Protein AF-A0A965I2I6-F1 (afdb_monomer)

Foldseek 3Di:
DDFLVNLVVCVVVLQAQKEWEWAQEPLQATDGDIDGSVCCNVPCQPPNDKDWQQSNQADPVRDGDPDDPSADVVVPGDIWGWHFDRVLWWAQLLDGNYIYTYTFTHHPVRHGDCSGLLNLLVVLQVLCVVVQKFKKKAWKWKKFKFLAAPVRCVVVVNPPTHTQFPFFWFQNDVSCVVVCQLQVCLQPRLVNRVFHWDDKGTHGFRRMIITTTDIDGLSNNLSSLNVSVVSSQSSSNVVNIGMDLQQDSDLPGAGIWTWMKIFMDHPRFTQQADPVVQDGHPVVVQLLVVCLVCVVVLLCQQQVDPRLVSNQDPPRLQAVESDEDDPDSNHQWYWDDTTRRTTIIGGSHGSSGNSSSSSSVSSVSVSPPDPPQPPPPQEEEEALEDAEAQEHAEHCEYAYYNEYHEYNEYHEYNEYHEYCEYAEANEYHYHQEYHYPPEYAYEQEYEYHQEYAAAAFDAWDQDPVRDTDGQAQPAHEYHYYLEYHEHNEYAHAASPYGAYHYELEYEYYQEYHEHLEAAEYNEYAYELEYAYAQEYEYYCEYHAYNEYEDHPEYEYELEYEHHVHYDDHHHPDHNDYDYDDDDPPDDPVVVVVVVVVVVVVVVPPD

Structure (mmCIF, N/CA/C/O backbone):
data_AF-A0A965I2I6-F1
#
_entry.id   AF-A0A965I2I6-F1
#
loop_
_atom_site.group_PDB
_atom_site.id
_atom_site.type_symbol
_atom_site.label_atom_id
_atom_site.label_alt_id
_atom_site.label_comp_id
_atom_site.label_asym_id
_atom_site.label_entity_id
_atom_site.label_seq_id
_atom_site.pdbx_PDB_ins_code
_atom_site.Cartn_x
_atom_site.Cartn_y
_atom_site.Cartn_z
_atom_site.occupancy
_atom_site.B_iso_or_equiv
_atom_site.auth_seq_id
_atom_site.auth_comp_id
_atom_site.auth_asym_id
_atom_site.auth_atom_id
_atom_site.pdbx_PDB_model_num
ATOM 1 N N . SER A 1 1 ? -5.003 7.651 -27.922 1.00 59.59 1 SER A N 1
ATOM 2 C CA . SER A 1 1 ? -4.547 6.385 -27.316 1.00 59.59 1 SER A CA 1
ATOM 3 C C . SER A 1 1 ? -4.776 5.261 -28.308 1.00 59.59 1 SER A C 1
ATOM 5 O O . SER A 1 1 ? -5.746 5.308 -29.058 1.00 59.59 1 SER A O 1
ATOM 7 N N . MET A 1 2 ? -3.865 4.292 -28.350 1.00 82.38 2 MET A N 1
ATOM 8 C CA . MET A 1 2 ? -4.031 3.070 -29.137 1.00 82.38 2 MET A CA 1
ATOM 9 C C . MET A 1 2 ? -5.244 2.286 -28.609 1.00 82.38 2 MET A C 1
ATOM 11 O O . MET A 1 2 ? -5.477 2.248 -27.404 1.00 82.38 2 MET A O 1
ATOM 15 N N . ASN A 1 3 ? -6.033 1.689 -29.498 1.00 88.06 3 ASN A N 1
ATOM 16 C CA . ASN A 1 3 ? -7.124 0.777 -29.148 1.00 88.06 3 ASN A CA 1
ATOM 17 C C . ASN A 1 3 ? -7.166 -0.379 -30.160 1.00 88.06 3 ASN A C 1
ATOM 19 O O . ASN A 1 3 ? -6.470 -0.332 -31.176 1.00 88.06 3 ASN A O 1
ATOM 23 N N . GLN A 1 4 ? -7.985 -1.406 -29.912 1.00 88.56 4 GLN A N 1
ATOM 24 C CA . GLN A 1 4 ? -8.046 -2.589 -30.784 1.00 88.56 4 GLN A CA 1
ATOM 25 C C . GLN A 1 4 ? -8.378 -2.259 -32.247 1.00 88.56 4 GLN A C 1
ATOM 27 O O . GLN A 1 4 ? -7.832 -2.881 -33.154 1.00 88.56 4 GLN A O 1
ATOM 32 N N . LYS A 1 5 ? -9.234 -1.259 -32.496 1.00 92.12 5 LYS A N 1
ATOM 33 C CA . LYS A 1 5 ? -9.588 -0.841 -33.858 1.00 92.12 5 LYS A CA 1
ATOM 34 C C . LYS A 1 5 ? -8.388 -0.219 -34.571 1.00 92.12 5 LYS A C 1
ATOM 36 O O . LYS A 1 5 ? -8.118 -0.572 -35.714 1.00 92.12 5 LYS A O 1
ATOM 41 N N . THR A 1 6 ? -7.666 0.677 -33.900 1.00 92.75 6 THR A N 1
ATOM 42 C CA . THR A 1 6 ? -6.443 1.283 -34.445 1.00 92.75 6 THR A CA 1
ATOM 43 C C . THR A 1 6 ? -5.364 0.230 -34.675 1.00 92.75 6 THR A C 1
ATOM 45 O O . THR A 1 6 ? -4.757 0.219 -35.738 1.00 92.75 6 THR A O 1
ATOM 48 N N . LEU A 1 7 ? -5.171 -0.700 -33.735 1.00 94.44 7 LEU A N 1
ATOM 49 C CA . LEU A 1 7 ? -4.225 -1.804 -33.900 1.00 94.44 7 LEU A CA 1
ATOM 50 C C . LEU A 1 7 ? -4.559 -2.646 -35.131 1.00 94.44 7 LEU A C 1
ATOM 52 O O . LEU A 1 7 ? -3.678 -2.885 -35.947 1.00 94.44 7 LEU A O 1
ATOM 56 N N . LYS A 1 8 ? -5.828 -3.030 -35.305 1.00 95.88 8 LYS A N 1
ATOM 57 C CA . LYS A 1 8 ? -6.272 -3.781 -36.484 1.00 95.88 8 LYS A CA 1
ATOM 58 C C . LYS A 1 8 ? -5.910 -3.063 -37.788 1.00 95.88 8 LYS A C 1
ATOM 60 O O . LYS A 1 8 ? -5.340 -3.684 -38.673 1.00 95.88 8 LYS A O 1
ATOM 65 N N . GLN A 1 9 ? -6.169 -1.758 -37.874 1.00 96.50 9 GLN A N 1
ATOM 66 C CA . GLN A 1 9 ? -5.839 -0.962 -39.062 1.00 96.50 9 GLN A CA 1
ATOM 67 C C . GLN A 1 9 ? -4.333 -0.915 -39.347 1.00 96.50 9 GLN A C 1
ATOM 69 O O . GLN A 1 9 ? -3.931 -0.953 -40.504 1.00 96.50 9 GLN A O 1
ATOM 74 N N . LEU A 1 10 ? -3.500 -0.820 -38.310 1.00 96.19 10 LEU A N 1
ATOM 75 C CA . LEU A 1 10 ? -2.043 -0.802 -38.464 1.00 96.19 10 LEU A CA 1
ATOM 76 C C . LEU A 1 10 ? -1.499 -2.166 -38.901 1.00 96.19 10 LEU A C 1
ATOM 78 O O . LEU A 1 10 ? -0.572 -2.227 -39.703 1.00 96.19 10 LEU A O 1
ATOM 82 N N . ILE A 1 11 ? -2.105 -3.252 -38.421 1.00 96.56 11 ILE A N 1
ATOM 83 C CA . ILE A 1 11 ? -1.762 -4.615 -38.839 1.00 96.56 11 ILE A CA 1
ATOM 84 C C . ILE A 1 11 ? -2.160 -4.841 -40.302 1.00 96.56 11 ILE A C 1
ATOM 86 O O . ILE A 1 11 ? -1.337 -5.288 -41.092 1.00 96.56 11 ILE A O 1
ATOM 90 N N . GLU A 1 12 ? -3.369 -4.432 -40.703 1.00 95.94 12 GLU A N 1
ATOM 91 C CA . GLU A 1 12 ? -3.837 -4.509 -42.099 1.00 95.94 12 GLU A CA 1
ATOM 92 C C . GLU A 1 12 ? -2.947 -3.719 -43.074 1.00 95.94 12 GLU A C 1
ATOM 94 O O . GLU A 1 12 ? -2.843 -4.073 -44.247 1.00 95.94 12 GLU A O 1
ATOM 99 N N . ARG A 1 13 ? -2.287 -2.656 -42.598 1.00 96.62 13 ARG A N 1
ATOM 100 C CA . ARG A 1 13 ? -1.326 -1.858 -43.377 1.00 96.62 13 ARG A CA 1
ATOM 101 C C . ARG A 1 13 ? 0.103 -2.407 -43.355 1.00 96.62 13 ARG A C 1
ATOM 103 O O . ARG A 1 13 ? 0.966 -1.841 -44.018 1.00 96.62 13 ARG A O 1
ATOM 110 N N . GLY A 1 14 ? 0.373 -3.467 -42.593 1.00 95.44 14 GLY A N 1
ATOM 111 C CA . GLY A 1 14 ? 1.720 -4.011 -42.395 1.00 95.44 14 GLY A CA 1
ATOM 112 C C . GLY A 1 14 ? 2.627 -3.145 -41.512 1.00 95.44 14 GLY A C 1
ATOM 113 O O . GLY A 1 14 ? 3.820 -3.414 -41.416 1.00 95.44 14 GLY A O 1
ATOM 114 N N . GLU A 1 15 ? 2.082 -2.119 -40.852 1.00 97.19 15 GLU A N 1
ATOM 115 C CA . GLU A 1 15 ? 2.828 -1.231 -39.951 1.00 97.19 15 GLU A CA 1
ATOM 116 C C . GLU A 1 15 ? 3.113 -1.893 -38.594 1.00 97.19 15 GLU A C 1
ATOM 118 O O . GLU A 1 15 ? 4.050 -1.500 -37.903 1.00 97.19 15 GLU A O 1
ATOM 123 N N . ILE A 1 16 ? 2.319 -2.899 -38.204 1.00 98.06 16 ILE A N 1
ATOM 124 C CA . ILE A 1 16 ? 2.543 -3.738 -37.021 1.00 98.06 16 ILE A CA 1
ATOM 125 C C . ILE A 1 16 ? 2.513 -5.204 -37.447 1.00 98.06 16 ILE A C 1
ATOM 127 O O . ILE A 1 16 ? 1.492 -5.698 -37.916 1.00 98.06 16 ILE A O 1
ATOM 131 N N . HIS A 1 17 ? 3.617 -5.910 -37.227 1.00 98.12 17 HIS A N 1
ATOM 132 C CA . HIS A 1 17 ? 3.751 -7.338 -37.529 1.00 98.12 17 HIS A CA 1
ATOM 133 C C . HIS A 1 17 ? 3.928 -8.200 -36.271 1.00 98.12 17 HIS A C 1
ATOM 135 O O . HIS A 1 17 ? 3.725 -9.415 -36.323 1.00 98.12 17 HIS A O 1
ATOM 141 N N . THR A 1 18 ? 4.236 -7.582 -35.124 1.00 98.62 18 THR A N 1
ATOM 142 C CA . THR A 1 18 ? 4.441 -8.275 -33.846 1.00 98.62 18 THR A CA 1
ATOM 143 C C . THR A 1 18 ? 3.585 -7.663 -32.741 1.00 98.62 18 THR A C 1
ATOM 145 O O . THR A 1 18 ? 3.562 -6.446 -32.559 1.00 98.62 18 THR A O 1
ATOM 148 N N . VAL A 1 19 ? 2.932 -8.512 -31.946 1.00 98.44 19 VAL A N 1
ATOM 149 C CA . VAL A 1 19 ? 2.268 -8.109 -30.700 1.00 98.44 19 VAL A CA 1
ATOM 150 C C . VAL A 1 19 ? 2.886 -8.862 -29.526 1.00 98.44 19 VAL A C 1
ATOM 152 O O . VAL A 1 19 ? 2.834 -10.091 -29.455 1.00 98.44 19 VAL A O 1
ATOM 155 N N . VAL A 1 20 ? 3.490 -8.119 -28.603 1.00 98.50 20 VAL A N 1
ATOM 156 C CA . VAL A 1 20 ? 3.994 -8.623 -27.325 1.00 98.50 20 VAL A CA 1
ATOM 157 C C . VAL A 1 20 ? 2.838 -8.678 -26.337 1.00 98.50 20 VAL A C 1
ATOM 159 O O . VAL A 1 20 ? 2.134 -7.693 -26.124 1.00 98.50 20 VAL A O 1
ATOM 162 N N . VAL A 1 21 ? 2.645 -9.833 -25.721 1.00 98.38 21 VAL A N 1
ATOM 163 C CA . VAL A 1 21 ? 1.592 -10.072 -24.737 1.00 98.38 21 VAL A CA 1
ATOM 164 C C . VAL A 1 21 ? 2.296 -10.460 -23.447 1.00 98.38 21 VAL A C 1
ATOM 166 O O . VAL A 1 21 ? 2.929 -11.515 -23.381 1.00 98.38 21 VAL A O 1
ATOM 169 N N . ALA A 1 22 ? 2.255 -9.573 -22.455 1.00 98.12 22 ALA A N 1
ATOM 170 C CA . ALA A 1 22 ? 3.079 -9.676 -21.253 1.00 98.12 22 ALA A CA 1
ATOM 171 C C . ALA A 1 22 ? 2.281 -9.416 -19.974 1.00 98.12 22 ALA A C 1
ATOM 173 O O . ALA A 1 22 ? 1.208 -8.825 -20.009 1.00 98.12 22 ALA A O 1
ATOM 174 N N . PHE A 1 23 ? 2.815 -9.830 -18.833 1.00 97.62 23 PHE A N 1
ATOM 175 C CA . PHE A 1 23 ? 2.322 -9.468 -17.507 1.00 97.62 23 PHE A CA 1
ATOM 176 C C . PHE A 1 23 ? 3.511 -9.194 -16.572 1.00 97.62 23 PHE A C 1
ATOM 178 O O . PHE A 1 23 ? 4.624 -9.647 -16.857 1.00 97.62 23 PHE A O 1
ATOM 185 N N . PRO A 1 24 ? 3.321 -8.418 -15.491 1.00 97.25 24 PRO A N 1
ATOM 186 C CA . PRO A 1 24 ? 4.370 -8.186 -14.509 1.00 97.25 24 PRO A CA 1
ATOM 187 C C . PRO A 1 24 ? 4.534 -9.398 -13.583 1.00 97.25 24 PRO A C 1
ATOM 189 O O . PRO A 1 24 ? 3.569 -9.832 -12.949 1.00 97.25 24 PRO A O 1
ATOM 192 N N . ASP A 1 25 ? 5.757 -9.903 -13.456 1.00 95.31 25 ASP A N 1
ATOM 193 C CA . ASP A 1 25 ? 6.108 -10.873 -12.418 1.00 95.31 25 ASP A CA 1
ATOM 194 C C . ASP A 1 25 ? 6.196 -10.213 -11.028 1.00 95.31 25 ASP A C 1
ATOM 196 O O . ASP A 1 25 ? 6.075 -8.989 -10.875 1.00 95.31 25 ASP A O 1
ATOM 200 N N . VAL A 1 26 ? 6.435 -11.021 -9.991 1.00 92.75 26 VAL A N 1
ATOM 201 C CA . VAL A 1 26 ? 6.520 -10.558 -8.593 1.00 92.75 26 VAL A CA 1
ATOM 202 C C . VAL A 1 26 ? 7.639 -9.539 -8.342 1.00 92.75 26 VAL A C 1
ATOM 204 O O . VAL A 1 26 ? 7.523 -8.724 -7.426 1.00 92.75 26 VAL A O 1
ATOM 207 N N . LEU A 1 27 ? 8.659 -9.487 -9.204 1.00 93.19 27 LEU A N 1
ATOM 208 C CA . LEU A 1 27 ? 9.777 -8.537 -9.148 1.00 93.19 27 LEU A CA 1
ATOM 209 C C . LEU A 1 27 ? 9.529 -7.282 -10.011 1.00 93.19 27 LEU A C 1
ATOM 211 O O . LEU A 1 27 ? 10.369 -6.386 -10.071 1.00 93.19 27 LEU A O 1
ATOM 215 N N . GLY A 1 28 ? 8.368 -7.187 -10.667 1.00 94.38 28 GLY A N 1
ATOM 216 C CA . GLY A 1 28 ? 7.977 -6.052 -11.503 1.00 94.38 28 GLY A CA 1
ATOM 217 C C . GLY A 1 28 ? 8.603 -6.070 -12.900 1.00 94.38 28 GLY A C 1
ATOM 218 O O . GLY A 1 28 ? 8.686 -5.021 -13.542 1.00 94.38 28 GLY A O 1
ATOM 219 N N . ARG A 1 29 ? 9.065 -7.231 -13.377 1.00 95.19 29 ARG A N 1
ATOM 220 C CA . ARG A 1 29 ? 9.576 -7.435 -14.740 1.00 95.19 29 ARG A CA 1
ATOM 221 C C . ARG A 1 29 ? 8.442 -7.868 -15.658 1.00 95.19 29 ARG A C 1
ATOM 223 O O . ARG A 1 29 ? 7.578 -8.639 -15.254 1.00 95.19 29 ARG A O 1
ATOM 230 N N . LEU A 1 30 ? 8.459 -7.410 -16.906 1.00 97.12 30 LEU A N 1
ATOM 231 C CA . LEU A 1 30 ? 7.525 -7.906 -17.912 1.00 97.12 30 LEU A CA 1
ATOM 232 C C . LEU A 1 30 ? 7.996 -9.269 -18.429 1.00 97.12 30 LEU A C 1
ATOM 234 O O . LEU A 1 30 ? 9.089 -9.381 -18.982 1.00 97.12 30 LEU A O 1
ATOM 238 N N . VAL A 1 31 ? 7.148 -10.283 -18.276 1.00 96.56 31 VAL A N 1
ATOM 239 C CA . VAL A 1 31 ? 7.336 -11.641 -18.806 1.00 96.56 31 VAL A CA 1
ATOM 240 C C . VAL A 1 31 ? 6.150 -12.007 -19.698 1.00 96.56 31 VAL A C 1
ATOM 242 O O . VAL A 1 31 ? 5.034 -11.531 -19.485 1.00 96.56 31 VAL A O 1
ATOM 245 N N . GLY A 1 32 ? 6.370 -12.809 -20.739 1.00 96.12 32 GLY A N 1
ATOM 246 C CA . GLY A 1 32 ? 5.302 -13.138 -21.680 1.00 96.12 32 GLY A CA 1
ATOM 247 C C . GLY A 1 32 ? 5.780 -13.716 -23.004 1.00 96.12 32 GLY A C 1
ATOM 248 O O . GLY A 1 32 ? 6.849 -14.318 -23.091 1.00 96.12 32 GLY A O 1
ATOM 249 N N . LYS A 1 33 ? 4.961 -13.538 -24.043 1.00 97.50 33 LYS A N 1
ATOM 250 C CA . LYS A 1 33 ? 5.150 -14.130 -25.374 1.00 97.50 33 LYS A CA 1
ATOM 251 C C . LYS A 1 33 ? 5.053 -13.060 -26.464 1.00 97.50 33 LYS A C 1
ATOM 253 O O . LYS A 1 33 ? 4.343 -12.064 -26.323 1.00 97.50 33 LYS A O 1
ATOM 258 N N . ARG A 1 34 ? 5.757 -13.280 -27.577 1.00 98.25 34 ARG A N 1
ATOM 259 C CA . ARG A 1 34 ? 5.626 -12.487 -28.807 1.00 98.25 34 ARG A CA 1
ATOM 260 C C . ARG A 1 34 ? 4.790 -13.268 -29.814 1.00 98.25 34 ARG A C 1
ATOM 262 O O . ARG A 1 34 ? 5.078 -14.434 -30.066 1.00 98.25 34 ARG A O 1
ATOM 269 N N . PHE A 1 35 ? 3.786 -12.624 -30.394 1.00 98.56 35 PHE A N 1
ATOM 270 C CA . PHE A 1 35 ? 2.901 -13.213 -31.395 1.00 98.56 35 PHE A CA 1
ATOM 271 C C . PHE A 1 35 ? 3.035 -12.482 -32.725 1.00 98.56 35 PHE A C 1
ATOM 273 O O . PHE A 1 35 ? 3.190 -11.259 -32.753 1.00 98.56 35 PHE A O 1
ATOM 280 N N . THR A 1 36 ? 2.902 -13.218 -33.828 1.00 98.50 36 THR A N 1
ATOM 281 C CA . THR A 1 36 ? 2.598 -12.610 -35.128 1.00 98.50 36 THR A CA 1
ATOM 282 C C . THR A 1 36 ? 1.276 -11.854 -35.024 1.00 98.50 36 THR A C 1
ATOM 284 O O . THR A 1 36 ? 0.318 -12.366 -34.433 1.00 98.50 36 THR A O 1
ATOM 287 N N . ALA A 1 37 ? 1.208 -10.664 -35.608 1.00 97.31 37 ALA A N 1
ATOM 288 C CA . ALA A 1 37 ? 0.072 -9.768 -35.439 1.00 97.31 37 ALA A CA 1
ATOM 289 C C . ALA A 1 37 ? -1.275 -10.366 -35.899 1.00 97.31 37 ALA A C 1
ATOM 291 O O . ALA A 1 37 ? -2.275 -10.220 -35.194 1.00 97.31 37 ALA A O 1
ATOM 292 N N . ASP A 1 38 ? -1.288 -11.128 -36.997 1.00 96.62 38 ASP A N 1
ATOM 293 C CA . ASP A 1 38 ? -2.497 -11.798 -37.503 1.00 96.62 38 ASP A CA 1
ATOM 294 C C . ASP A 1 38 ? -3.039 -12.854 -36.531 1.00 96.62 38 ASP A C 1
ATOM 296 O O . ASP A 1 38 ? -4.244 -12.940 -36.276 1.00 96.62 38 ASP A O 1
ATOM 300 N N . PHE A 1 39 ? -2.144 -13.645 -35.932 1.00 98.06 39 PHE A N 1
ATOM 301 C CA . PHE A 1 39 ? -2.521 -14.635 -34.922 1.00 98.06 39 PHE A CA 1
ATOM 302 C C . PHE A 1 39 ? -3.032 -13.965 -33.645 1.00 98.06 39 PHE A C 1
ATOM 304 O O . PHE A 1 39 ? -4.010 -14.419 -33.049 1.00 98.06 39 PHE A O 1
ATOM 311 N N . TYR A 1 40 ? -2.415 -12.850 -33.239 1.00 97.88 40 TYR A N 1
ATOM 312 C CA . TYR A 1 40 ? -2.920 -12.084 -32.106 1.00 97.88 40 TYR A CA 1
ATOM 313 C C . TYR A 1 40 ? -4.354 -11.605 -32.357 1.00 97.88 40 TYR A C 1
ATOM 315 O O . TYR A 1 40 ? -5.225 -11.844 -31.525 1.00 97.88 40 TYR A O 1
ATOM 323 N N . LEU A 1 41 ? -4.619 -10.976 -33.506 1.00 95.56 41 LEU A N 1
ATOM 324 C CA . LEU A 1 41 ? -5.953 -10.462 -33.830 1.00 95.56 41 LEU A CA 1
ATOM 325 C C . LEU A 1 41 ? -7.009 -11.561 -33.940 1.00 95.56 41 LEU A C 1
ATOM 327 O O . LEU A 1 41 ? -8.133 -11.367 -33.483 1.00 95.56 41 LEU A O 1
ATOM 331 N N . SER A 1 42 ? -6.666 -12.683 -34.574 1.00 95.31 42 SER A N 1
ATOM 332 C CA . SER A 1 42 ? -7.624 -13.756 -34.850 1.00 95.31 42 SER A CA 1
ATOM 333 C C . SER A 1 42 ? -7.893 -14.660 -33.649 1.00 95.31 42 SER A C 1
ATOM 335 O O . SER A 1 42 ? -8.987 -15.209 -33.562 1.00 95.31 42 SER A O 1
ATOM 337 N N . GLN A 1 43 ? -6.929 -14.816 -32.734 1.00 96.94 43 GLN A N 1
ATOM 338 C CA . GLN A 1 43 ? -7.027 -15.759 -31.615 1.00 96.94 43 GLN A CA 1
ATOM 339 C C . GLN A 1 43 ? -6.839 -15.070 -30.260 1.00 96.94 43 GLN A C 1
ATOM 341 O O . GLN A 1 43 ? -7.758 -15.017 -29.439 1.00 96.94 43 GLN A O 1
ATOM 346 N N . VAL A 1 44 ? -5.653 -14.509 -30.019 1.00 97.25 44 VAL A N 1
ATOM 347 C CA . VAL A 1 44 ? -5.218 -14.107 -28.668 1.00 97.25 44 VAL A CA 1
ATOM 348 C C . VAL A 1 44 ? -6.012 -12.919 -28.122 1.00 97.25 44 VAL A C 1
ATOM 350 O O . VAL A 1 44 ? -6.305 -12.867 -26.931 1.00 97.25 44 VAL A O 1
ATOM 353 N N . ALA A 1 45 ? -6.399 -11.970 -28.973 1.00 95.12 45 ALA A N 1
ATOM 354 C CA . ALA A 1 45 ? -7.142 -10.782 -28.562 1.00 95.12 45 ALA A CA 1
ATOM 355 C C . ALA A 1 45 ? -8.524 -11.114 -27.974 1.00 95.12 45 ALA A C 1
ATOM 357 O O . ALA A 1 45 ? -8.999 -10.391 -27.098 1.00 95.12 45 ALA A O 1
ATOM 358 N N . ALA A 1 46 ? -9.163 -12.188 -28.452 1.00 92.81 46 ALA A N 1
ATOM 359 C CA . ALA A 1 46 ? -10.494 -12.610 -28.019 1.00 92.81 46 ALA A CA 1
ATOM 360 C C . ALA A 1 46 ? -10.449 -13.676 -26.915 1.00 92.81 46 ALA A C 1
ATOM 362 O O . ALA A 1 46 ? -11.261 -13.634 -25.991 1.00 92.81 46 ALA A O 1
ATOM 363 N N . HIS A 1 47 ? -9.513 -14.622 -27.014 1.00 93.75 47 HIS A N 1
ATOM 364 C CA . HIS A 1 47 ? -9.477 -15.818 -26.166 1.00 93.75 47 HIS A CA 1
ATOM 365 C C . HIS A 1 47 ? -8.378 -15.795 -25.101 1.00 93.75 47 HIS A C 1
ATOM 367 O O . HIS A 1 47 ? -8.316 -16.697 -24.273 1.00 93.75 47 HIS A O 1
ATOM 373 N N . GLY A 1 48 ? -7.512 -14.782 -25.119 1.00 95.12 48 GLY A N 1
ATOM 374 C CA . GLY A 1 48 ? -6.324 -14.749 -24.282 1.00 95.12 48 GLY A CA 1
ATOM 375 C C . GLY A 1 48 ? -5.256 -15.745 -24.731 1.00 95.12 48 GLY A C 1
ATOM 376 O O . GLY A 1 48 ? -5.281 -16.309 -25.827 1.00 95.12 48 GLY A O 1
ATOM 377 N N . THR A 1 49 ? -4.257 -15.919 -23.879 1.00 97.00 49 THR A N 1
ATOM 378 C CA . THR A 1 49 ? -3.222 -16.945 -24.006 1.00 97.00 49 THR A CA 1
ATOM 379 C C . THR A 1 49 ? -2.924 -17.509 -22.619 1.00 97.00 49 THR A C 1
ATOM 381 O O . THR A 1 49 ? -3.672 -17.264 -21.679 1.00 97.00 49 THR A O 1
ATOM 384 N N . HIS A 1 50 ? -1.859 -18.279 -22.462 1.00 96.56 50 HIS A N 1
ATOM 385 C CA . HIS A 1 50 ? -1.463 -18.845 -21.178 1.00 96.56 50 HIS A CA 1
ATOM 386 C C . HIS A 1 50 ? 0.025 -18.631 -20.933 1.00 96.56 50 HIS A C 1
ATOM 388 O O . HIS A 1 50 ? 0.815 -18.512 -21.879 1.00 96.56 50 HIS A O 1
ATOM 394 N N . ALA A 1 51 ? 0.402 -18.628 -19.664 1.00 95.94 51 ALA A N 1
ATOM 395 C CA . ALA A 1 51 ? 1.776 -18.816 -19.242 1.00 95.94 51 ALA A CA 1
ATOM 396 C C . ALA A 1 51 ? 1.809 -19.665 -17.978 1.00 95.94 51 ALA A C 1
ATOM 398 O O . ALA A 1 51 ? 0.809 -19.785 -17.269 1.00 95.94 51 ALA A O 1
ATOM 399 N N . CYS A 1 52 ? 2.972 -20.245 -17.716 1.00 95.12 52 CYS A N 1
ATOM 400 C CA . CYS A 1 52 ? 3.120 -21.143 -16.595 1.00 95.12 52 CYS A CA 1
ATOM 401 C C . CYS A 1 52 ? 3.104 -20.375 -15.266 1.00 95.12 52 CYS A C 1
ATOM 403 O O . CYS A 1 52 ? 3.708 -19.304 -15.124 1.00 95.12 52 CYS A O 1
ATOM 405 N N . ASN A 1 53 ? 2.426 -20.936 -14.267 1.00 94.38 53 ASN A N 1
ATOM 406 C CA . ASN A 1 53 ? 2.293 -20.363 -12.931 1.00 94.38 53 ASN A CA 1
ATOM 407 C C . ASN A 1 53 ? 3.643 -20.153 -12.217 1.00 94.38 53 ASN A C 1
ATOM 409 O O . ASN A 1 53 ? 3.730 -19.263 -11.368 1.00 94.38 53 ASN A O 1
ATOM 413 N N . TYR A 1 54 ? 4.709 -20.872 -12.608 1.00 93.94 54 TYR A N 1
ATOM 414 C CA . TYR A 1 54 ? 6.050 -20.716 -12.027 1.00 93.94 54 TYR A CA 1
ATOM 415 C C . TYR A 1 54 ? 6.593 -19.292 -12.163 1.00 93.94 54 TYR A C 1
ATOM 417 O O . TYR A 1 54 ? 7.390 -18.874 -11.335 1.00 93.94 54 TYR A O 1
ATOM 425 N N . LEU A 1 55 ? 6.130 -18.509 -13.145 1.00 95.12 55 LEU A N 1
ATOM 426 C CA . LEU A 1 55 ? 6.538 -17.112 -13.338 1.00 95.12 55 LEU A CA 1
ATOM 427 C C . LEU A 1 55 ? 6.160 -16.185 -12.164 1.00 95.12 55 LEU A C 1
ATOM 429 O O . LEU A 1 55 ? 6.645 -15.058 -12.098 1.00 95.12 55 LEU A O 1
ATOM 433 N N . LEU A 1 56 ? 5.323 -16.639 -11.223 1.00 94.56 56 LEU A N 1
ATOM 434 C CA . LEU A 1 56 ? 5.067 -15.955 -9.947 1.00 94.56 56 LEU A CA 1
ATOM 435 C C . LEU A 1 56 ? 5.969 -16.430 -8.795 1.00 94.56 56 LEU A C 1
ATOM 437 O O . LEU A 1 56 ? 5.910 -15.872 -7.704 1.00 94.56 56 LEU A O 1
ATOM 441 N N . ALA A 1 57 ? 6.792 -17.447 -9.029 1.00 93.81 57 ALA A N 1
ATOM 442 C CA . ALA A 1 57 ? 7.645 -18.110 -8.051 1.00 93.81 57 ALA A CA 1
ATOM 443 C C . ALA A 1 57 ? 9.085 -18.260 -8.577 1.00 93.81 57 ALA A C 1
ATOM 445 O O . ALA A 1 57 ? 9.719 -19.286 -8.358 1.00 93.81 57 ALA A O 1
ATOM 446 N N . VAL A 1 58 ? 9.606 -17.251 -9.286 1.00 93.25 58 VAL A N 1
ATOM 447 C CA . VAL A 1 58 ? 11.003 -17.213 -9.761 1.00 93.25 58 VAL A CA 1
ATOM 448 C C . VAL A 1 58 ? 11.857 -16.199 -9.008 1.00 93.25 58 VAL A C 1
ATOM 450 O O . VAL A 1 58 ? 11.360 -15.175 -8.536 1.00 93.25 58 VAL A O 1
ATOM 453 N N . ASN A 1 59 ? 13.166 -16.450 -8.952 1.00 92.25 59 ASN A N 1
ATOM 454 C CA . ASN A 1 59 ? 14.159 -15.467 -8.517 1.00 92.25 59 ASN A CA 1
ATOM 455 C C . ASN A 1 59 ? 14.545 -14.481 -9.655 1.00 92.25 59 ASN A C 1
ATOM 457 O O . ASN A 1 59 ? 13.962 -14.461 -10.747 1.00 92.25 59 ASN A O 1
ATOM 461 N N . MET A 1 60 ? 15.552 -13.637 -9.394 1.00 89.44 60 MET A N 1
ATOM 462 C CA . MET A 1 60 ? 16.096 -12.683 -10.373 1.00 89.44 60 MET A CA 1
ATOM 463 C C . MET A 1 60 ? 16.737 -13.357 -11.596 1.00 89.44 60 MET A C 1
ATOM 465 O O . MET A 1 60 ? 16.676 -12.785 -12.681 1.00 89.44 60 MET A O 1
ATOM 469 N N . GLU A 1 61 ? 17.262 -14.571 -11.455 1.00 90.94 61 GLU A N 1
ATOM 470 C CA . GLU A 1 61 ? 17.874 -15.351 -12.542 1.00 90.94 61 GLU A CA 1
ATOM 471 C C . GLU A 1 61 ? 16.849 -16.178 -13.338 1.00 90.94 61 GLU A C 1
ATOM 473 O O . GLU A 1 61 ? 17.213 -16.879 -14.273 1.00 90.94 61 GLU A O 1
ATOM 478 N N . MET A 1 62 ? 15.551 -16.044 -13.023 1.00 93.06 62 MET A N 1
ATOM 479 C CA . MET A 1 62 ? 14.441 -16.816 -13.604 1.00 93.06 62 MET A CA 1
ATOM 480 C C . MET A 1 62 ? 14.386 -18.290 -13.170 1.00 93.06 62 MET A C 1
ATOM 482 O O . MET A 1 62 ? 13.621 -19.060 -13.755 1.00 93.06 62 MET A O 1
ATOM 486 N N . ASP A 1 63 ? 15.101 -18.674 -12.109 1.00 93.38 63 ASP A N 1
ATOM 487 C CA . ASP A 1 63 ? 15.007 -20.021 -11.544 1.00 93.38 63 ASP A CA 1
ATOM 488 C C . ASP A 1 63 ? 13.723 -20.169 -10.713 1.00 93.38 63 ASP A C 1
ATOM 490 O O . ASP A 1 63 ? 13.492 -19.352 -9.804 1.00 93.38 63 ASP A O 1
ATOM 494 N N . PRO A 1 64 ? 12.908 -21.215 -10.948 1.00 92.06 64 PRO A N 1
ATOM 495 C CA . PRO A 1 64 ? 11.791 -21.563 -10.076 1.00 92.06 64 PRO A CA 1
ATOM 496 C C . PRO A 1 64 ? 12.260 -21.808 -8.638 1.00 92.06 64 PRO A C 1
ATOM 498 O O . PRO A 1 64 ? 13.285 -22.445 -8.409 1.00 92.06 64 PRO A O 1
ATOM 501 N N . GLN A 1 65 ? 11.512 -21.289 -7.670 1.00 92.06 65 GLN A N 1
ATOM 502 C CA . GLN A 1 65 ? 11.798 -21.411 -6.245 1.00 92.06 65 GLN A CA 1
ATOM 503 C C . GLN A 1 65 ? 10.861 -22.429 -5.592 1.00 92.06 65 GLN A C 1
ATOM 505 O O . GLN A 1 65 ? 9.655 -22.433 -5.847 1.00 92.06 65 GLN A O 1
ATOM 510 N N . ASP A 1 66 ? 11.411 -23.257 -4.705 1.00 88.56 66 ASP A N 1
ATOM 511 C CA . ASP A 1 66 ? 10.643 -24.234 -3.934 1.00 88.56 66 ASP A CA 1
ATOM 512 C C . ASP A 1 66 ? 9.825 -23.578 -2.805 1.00 88.56 66 ASP A C 1
ATOM 514 O O . ASP A 1 66 ? 10.048 -22.432 -2.409 1.00 88.56 66 ASP A O 1
ATOM 518 N N . GLY A 1 67 ? 8.874 -24.331 -2.243 1.00 86.19 67 GLY A N 1
ATOM 519 C CA . GLY A 1 67 ? 8.113 -23.929 -1.052 1.00 86.19 67 GLY A CA 1
ATOM 520 C C . GLY A 1 67 ? 6.869 -23.075 -1.321 1.00 86.19 67 GLY A C 1
ATOM 521 O O . GLY A 1 67 ? 6.148 -22.741 -0.379 1.00 86.19 67 GLY A O 1
ATOM 522 N N . PHE A 1 68 ? 6.566 -22.760 -2.583 1.00 86.38 68 PHE A N 1
ATOM 523 C CA . PHE A 1 68 ? 5.355 -22.032 -2.959 1.00 86.38 68 PHE A CA 1
ATOM 524 C C . PHE A 1 68 ? 4.220 -22.972 -3.391 1.00 86.38 68 PHE A C 1
ATOM 526 O O . PHE A 1 68 ? 4.382 -23.868 -4.217 1.00 86.38 68 PHE A O 1
ATOM 533 N N . GLN A 1 69 ? 3.013 -22.734 -2.871 1.00 87.19 69 GLN A N 1
ATOM 534 C CA . GLN A 1 69 ? 1.820 -23.487 -3.288 1.00 87.19 69 GLN A CA 1
ATOM 535 C C . GLN A 1 69 ? 1.361 -23.132 -4.707 1.00 87.19 69 GLN A C 1
ATOM 537 O O . GLN A 1 69 ? 0.752 -23.963 -5.373 1.00 87.19 69 GLN A O 1
ATOM 542 N N . VAL A 1 70 ? 1.655 -21.910 -5.167 1.00 86.12 70 VAL A N 1
ATOM 543 C CA . VAL A 1 70 ? 1.214 -21.401 -6.475 1.00 86.12 70 VAL A CA 1
ATOM 544 C C . VAL A 1 70 ? 1.828 -22.170 -7.647 1.00 86.12 70 VAL A C 1
ATOM 546 O O . VAL A 1 70 ? 1.217 -22.219 -8.709 1.00 86.12 70 VAL A O 1
ATOM 549 N N . ALA A 1 71 ? 3.018 -22.748 -7.459 1.00 90.06 71 ALA A N 1
ATOM 550 C CA . ALA A 1 71 ? 3.790 -23.452 -8.474 1.00 90.06 71 ALA A CA 1
ATOM 551 C C . ALA A 1 71 ? 4.826 -24.363 -7.792 1.00 90.06 71 ALA A C 1
ATOM 553 O O . ALA A 1 71 ? 5.676 -23.870 -7.056 1.00 90.06 71 ALA A O 1
ATOM 554 N N . ASN A 1 72 ? 4.749 -25.677 -8.015 1.00 89.94 72 ASN A N 1
ATOM 555 C CA . ASN A 1 72 ? 5.682 -26.661 -7.451 1.00 89.94 72 ASN A CA 1
ATOM 556 C C . ASN A 1 72 ? 5.707 -27.955 -8.277 1.00 89.94 72 ASN A C 1
ATOM 558 O O . ASN A 1 72 ? 4.848 -28.184 -9.135 1.00 89.94 72 ASN A O 1
ATOM 562 N N . TRP A 1 73 ? 6.681 -28.813 -7.970 1.00 88.44 73 TRP A N 1
ATOM 563 C CA . TRP A 1 73 ? 6.863 -30.108 -8.620 1.00 88.44 73 TRP A CA 1
ATOM 564 C C . TRP A 1 73 ? 5.702 -31.077 -8.373 1.00 88.44 73 TRP A C 1
ATOM 566 O O . TRP A 1 73 ? 5.369 -31.833 -9.283 1.00 88.44 73 TRP A O 1
ATOM 576 N N . GLU A 1 74 ? 5.039 -31.046 -7.208 1.00 89.31 74 GLU A N 1
ATOM 577 C CA . GLU A 1 74 ? 3.901 -31.940 -6.941 1.00 89.31 74 GLU A CA 1
ATOM 578 C C . GLU A 1 74 ? 2.668 -31.608 -7.797 1.00 89.31 74 GLU A C 1
ATOM 580 O O . GLU A 1 74 ? 1.925 -32.503 -8.195 1.00 89.31 74 GLU A O 1
ATOM 585 N N . SER A 1 75 ? 2.453 -30.324 -8.091 1.00 86.50 75 SER A N 1
ATOM 586 C CA . SER A 1 75 ? 1.365 -29.822 -8.945 1.00 86.50 75 SER A CA 1
ATOM 587 C C . SER A 1 75 ? 1.741 -29.725 -10.427 1.00 86.50 75 SER A C 1
ATOM 589 O O . SER A 1 75 ? 0.872 -29.469 -11.260 1.00 86.50 75 SER A O 1
ATOM 591 N N . GLY A 1 76 ? 3.015 -29.945 -10.766 1.00 90.25 76 GLY A N 1
ATOM 592 C CA . GLY A 1 76 ? 3.497 -30.072 -12.141 1.00 90.25 76 GLY A CA 1
ATOM 593 C C . GLY A 1 76 ? 3.578 -28.770 -12.940 1.00 90.25 76 GLY A C 1
ATOM 594 O O . GLY A 1 76 ? 3.588 -28.842 -14.165 1.00 90.25 76 GLY A O 1
ATOM 595 N N . PHE A 1 77 ? 3.638 -27.603 -12.284 1.00 89.81 77 PHE A N 1
ATOM 596 C CA . PHE A 1 77 ? 3.778 -26.295 -12.949 1.00 89.81 77 PHE A CA 1
ATOM 597 C C . PHE A 1 77 ? 2.723 -26.038 -14.045 1.00 89.81 77 PHE A C 1
ATOM 599 O O . PHE A 1 77 ? 3.027 -25.906 -15.230 1.00 89.81 77 PHE A O 1
ATOM 606 N N . GLY A 1 78 ? 1.451 -25.990 -13.647 1.00 92.56 78 GLY A N 1
ATOM 607 C CA . GLY A 1 78 ? 0.342 -25.708 -14.559 1.00 92.56 78 GLY A CA 1
ATOM 608 C C . GLY A 1 78 ? 0.347 -24.294 -15.155 1.00 92.56 78 GLY A C 1
ATOM 609 O O . GLY A 1 78 ? 1.130 -23.420 -14.782 1.00 92.56 78 GLY A O 1
ATOM 610 N N . ASP A 1 79 ? -0.581 -24.057 -16.075 1.00 94.56 79 ASP A N 1
ATOM 611 C CA . ASP A 1 79 ? -0.770 -22.756 -16.709 1.00 94.56 79 ASP A CA 1
ATOM 612 C C . ASP A 1 79 ? -1.837 -21.918 -16.001 1.00 94.56 79 ASP A C 1
ATOM 614 O O . ASP A 1 79 ? -2.852 -22.425 -15.524 1.00 94.56 79 ASP A O 1
ATOM 618 N N . TYR A 1 80 ? -1.651 -20.604 -16.019 1.00 96.12 80 TYR A N 1
ATOM 619 C CA . TYR A 1 80 ? -2.720 -19.637 -15.797 1.00 96.12 80 TYR A CA 1
ATOM 620 C C . TYR A 1 80 ? -3.011 -18.880 -17.094 1.00 96.12 80 TYR A C 1
ATOM 622 O O . TYR A 1 80 ? -2.181 -18.777 -18.004 1.00 96.12 80 TYR A O 1
ATOM 630 N N . GLU A 1 81 ? -4.225 -18.350 -17.189 1.00 97.12 81 GLU A N 1
ATOM 631 C CA . GLU A 1 81 ? -4.676 -17.588 -18.344 1.00 97.12 81 GLU A CA 1
ATOM 632 C C . GLU A 1 81 ? -4.111 -16.165 -18.289 1.00 97.12 81 GLU A C 1
ATOM 634 O O . GLU A 1 81 ? -4.259 -15.443 -17.304 1.00 97.12 81 GLU A O 1
ATOM 639 N N . MET A 1 82 ? -3.484 -15.744 -19.380 1.00 97.69 82 MET A N 1
ATOM 640 C CA . MET A 1 82 ? -3.103 -14.365 -19.643 1.00 97.69 82 MET A CA 1
ATOM 641 C C . MET A 1 82 ? -4.183 -13.716 -20.501 1.00 97.69 82 MET A C 1
ATOM 643 O O . MET A 1 82 ? -4.269 -13.973 -21.706 1.00 97.69 82 MET A O 1
ATOM 647 N N . LYS A 1 83 ? -4.980 -12.843 -19.889 1.00 97.62 83 LYS A N 1
ATOM 648 C CA . LYS A 1 83 ? -6.040 -12.105 -20.572 1.00 97.62 83 LYS A CA 1
ATOM 649 C C . LYS A 1 83 ? -5.568 -10.693 -20.930 1.00 97.62 83 LYS A C 1
ATOM 651 O O . LYS A 1 83 ? -5.386 -9.888 -20.016 1.00 97.62 83 LYS A O 1
ATOM 656 N N . PRO A 1 84 ? -5.392 -10.356 -22.223 1.00 97.44 84 PRO A N 1
ATOM 657 C CA . PRO A 1 84 ? -4.982 -9.019 -22.641 1.00 97.44 84 PRO A CA 1
ATOM 658 C C . PRO A 1 84 ? -5.953 -7.944 -22.148 1.00 97.44 84 PRO A C 1
ATOM 660 O O . PRO A 1 84 ? -7.155 -8.049 -22.387 1.00 97.44 84 PRO A O 1
ATOM 663 N N . ASP A 1 85 ? -5.431 -6.896 -21.510 1.00 96.88 85 ASP A N 1
ATOM 664 C CA . ASP A 1 85 ? -6.192 -5.703 -21.142 1.00 96.88 85 ASP A CA 1
ATOM 665 C C . ASP A 1 85 ? -6.095 -4.670 -22.278 1.00 96.88 85 ASP A C 1
ATOM 667 O O . ASP A 1 85 ? -5.045 -4.0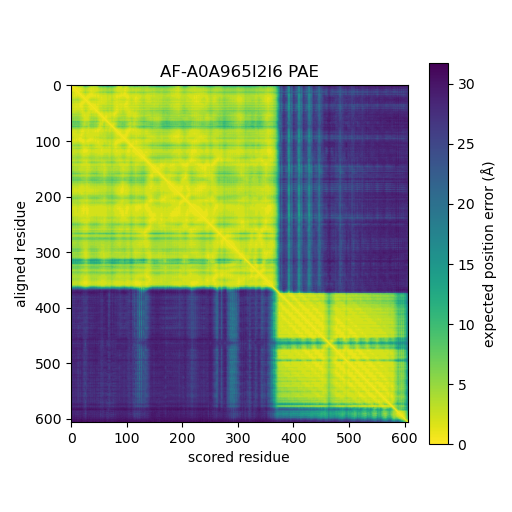37 -22.442 1.00 96.88 85 ASP A O 1
ATOM 671 N N . PRO A 1 86 ? -7.164 -4.444 -23.068 1.00 94.62 86 PRO A N 1
ATOM 672 C CA . PRO A 1 86 ? -7.117 -3.530 -24.206 1.00 94.62 86 PRO A CA 1
ATOM 673 C C . PRO A 1 86 ? -6.777 -2.083 -23.832 1.00 94.62 86 PRO A C 1
ATOM 675 O O . PRO A 1 86 ? -6.306 -1.340 -24.693 1.00 94.62 86 PRO A O 1
ATOM 678 N N . ALA A 1 87 ? -7.007 -1.668 -22.579 1.00 94.88 87 ALA A N 1
ATOM 679 C CA . ALA A 1 87 ? -6.673 -0.322 -22.113 1.00 94.88 87 ALA A CA 1
ATOM 680 C C . ALA A 1 87 ? -5.157 -0.112 -21.961 1.00 94.88 87 ALA A C 1
ATOM 682 O O . ALA A 1 87 ? -4.678 1.021 -22.045 1.00 94.88 87 ALA A O 1
ATOM 683 N N . SER A 1 88 ? -4.400 -1.198 -21.784 1.00 96.62 88 SER A N 1
ATOM 684 C CA . SER A 1 88 ? -2.941 -1.177 -21.641 1.00 96.62 88 SER A CA 1
ATOM 685 C C . SER A 1 88 ? -2.189 -1.228 -22.976 1.00 96.62 88 SER A C 1
ATOM 687 O O . SER A 1 88 ? -0.964 -1.149 -22.991 1.00 96.62 88 SER A O 1
ATOM 689 N N . LEU A 1 89 ? -2.898 -1.358 -24.102 1.00 96.94 89 LEU A N 1
ATOM 690 C CA . LEU A 1 89 ? -2.297 -1.519 -25.422 1.00 96.94 89 LEU A CA 1
ATOM 691 C C . LEU A 1 89 ? -1.480 -0.280 -25.828 1.00 96.94 89 LEU A C 1
ATOM 693 O O . LEU A 1 89 ? -2.015 0.831 -25.882 1.00 96.94 89 LEU A O 1
ATOM 697 N N . LYS A 1 90 ? -0.205 -0.472 -26.181 1.00 96.25 90 LYS A N 1
ATOM 698 C CA . LYS A 1 90 ? 0.720 0.576 -26.652 1.00 96.25 90 LYS A CA 1
ATOM 699 C C . LYS A 1 90 ? 1.478 0.120 -27.905 1.00 96.25 90 LYS A C 1
ATOM 701 O O . LYS A 1 90 ? 1.714 -1.069 -28.095 1.00 96.25 90 LYS A O 1
ATOM 706 N N . ILE A 1 91 ? 1.880 1.064 -28.754 1.00 97.19 91 ILE A N 1
ATOM 707 C CA . ILE A 1 91 ? 2.937 0.830 -29.758 1.00 97.19 91 ILE A CA 1
ATOM 708 C C . ILE A 1 91 ? 4.276 0.934 -29.036 1.00 97.19 91 ILE A C 1
ATOM 710 O O . ILE A 1 91 ? 4.393 1.750 -28.127 1.00 97.19 91 ILE A O 1
ATOM 714 N N . LEU A 1 92 ? 5.269 0.141 -29.434 1.00 97.56 92 LEU A N 1
ATOM 715 C CA . LEU A 1 92 ? 6.638 0.280 -28.946 1.00 97.56 92 LEU A CA 1
ATOM 716 C C . LEU A 1 92 ? 7.444 1.100 -29.955 1.00 97.56 92 LEU A C 1
ATOM 718 O O . LEU A 1 92 ? 8.045 0.547 -30.868 1.00 97.56 92 LEU A O 1
ATOM 722 N N . ALA A 1 93 ? 7.464 2.426 -29.824 1.00 97.19 93 ALA A N 1
ATOM 723 C CA . ALA A 1 93 ? 8.120 3.290 -30.816 1.00 97.19 93 ALA A CA 1
ATOM 724 C C . ALA A 1 93 ? 9.638 3.038 -30.949 1.00 97.19 93 ALA A C 1
ATOM 726 O O . ALA A 1 93 ? 10.220 3.342 -31.986 1.00 97.19 93 ALA A O 1
ATOM 727 N N . TRP A 1 94 ? 10.267 2.447 -29.927 1.00 97.12 94 TRP A N 1
ATOM 728 C CA . TRP A 1 94 ? 11.678 2.050 -29.941 1.00 97.12 94 TRP A CA 1
ATOM 729 C C . TRP A 1 94 ? 11.939 0.681 -30.595 1.00 97.12 94 TRP A C 1
ATOM 731 O O . TRP A 1 94 ? 13.095 0.345 -30.861 1.00 97.12 94 TRP A O 1
ATOM 741 N N . GLN A 1 95 ? 10.880 -0.093 -30.873 1.00 96.94 95 GLN A N 1
ATOM 742 C CA . GLN A 1 95 ? 10.898 -1.356 -31.619 1.00 96.94 95 GLN A CA 1
ATOM 743 C C . GLN A 1 95 ? 9.928 -1.260 -32.810 1.00 96.94 95 GLN A C 1
ATOM 745 O O . GLN A 1 95 ? 8.750 -1.610 -32.676 1.00 96.94 95 GLN A O 1
ATOM 750 N N . PRO A 1 96 ? 10.399 -0.799 -33.984 1.00 95.81 96 PRO A N 1
ATOM 751 C CA . PRO A 1 96 ? 9.564 -0.679 -35.176 1.00 95.81 96 PRO A CA 1
ATOM 752 C C . PRO A 1 96 ? 8.754 -1.954 -35.461 1.00 95.81 96 PRO A C 1
ATOM 754 O O . PRO A 1 96 ? 9.242 -3.069 -35.274 1.00 95.81 96 PRO A O 1
ATOM 757 N N . GLY A 1 97 ? 7.497 -1.789 -35.879 1.00 97.75 97 GLY A N 1
ATOM 758 C CA . GLY A 1 97 ? 6.620 -2.913 -36.217 1.00 97.75 97 GLY A CA 1
ATOM 759 C C . GLY A 1 97 ? 6.008 -3.669 -35.032 1.00 97.75 97 GLY A C 1
ATOM 760 O O . GLY A 1 97 ? 5.374 -4.708 -35.236 1.00 97.75 97 GLY A O 1
ATOM 761 N N . THR A 1 98 ? 6.175 -3.170 -33.801 1.00 98.50 98 THR A N 1
ATOM 762 C CA . THR A 1 98 ? 5.783 -3.889 -32.582 1.00 98.50 98 THR A CA 1
ATOM 763 C C . THR A 1 98 ? 4.779 -3.114 -31.726 1.00 98.50 98 THR A C 1
ATOM 765 O O . THR A 1 98 ? 4.933 -1.922 -31.459 1.00 98.50 98 THR A O 1
ATOM 768 N N . ALA A 1 99 ? 3.755 -3.817 -31.243 1.00 98.19 99 ALA A N 1
ATOM 769 C CA . ALA A 1 99 ? 2.851 -3.355 -30.191 1.00 98.19 99 ALA A CA 1
ATOM 770 C C . ALA A 1 99 ? 2.982 -4.234 -28.938 1.00 98.19 99 ALA A C 1
ATOM 772 O O . ALA A 1 99 ? 3.430 -5.375 -29.025 1.00 98.19 99 ALA A O 1
ATOM 773 N N . LEU A 1 100 ? 2.573 -3.724 -27.777 1.00 98.12 100 LEU A N 1
ATOM 774 C CA . LEU A 1 100 ? 2.540 -4.454 -26.512 1.00 98.12 100 LEU A CA 1
ATOM 775 C C . LEU A 1 100 ? 1.194 -4.279 -25.817 1.00 98.12 100 LEU A C 1
ATOM 777 O O . LEU A 1 100 ? 0.638 -3.182 -25.791 1.00 98.12 100 LEU A O 1
ATOM 781 N N . VAL A 1 101 ? 0.701 -5.356 -25.213 1.00 98.12 101 VAL A N 1
ATOM 782 C CA . VAL A 1 101 ? -0.459 -5.354 -24.321 1.00 98.12 101 VAL A CA 1
ATOM 783 C C . VAL A 1 101 ? -0.105 -6.057 -23.012 1.00 98.12 101 VAL A C 1
ATOM 785 O O . VAL A 1 101 ? 0.500 -7.134 -23.016 1.00 98.12 101 VAL A O 1
ATOM 788 N N . ILE A 1 102 ? -0.468 -5.436 -21.891 1.00 98.25 102 ILE A N 1
ATOM 789 C CA . ILE A 1 102 ? -0.326 -6.025 -20.560 1.00 98.25 102 ILE A CA 1
ATOM 790 C C . ILE A 1 102 ? -1.578 -6.851 -20.251 1.00 98.25 102 ILE A C 1
ATOM 792 O O . ILE A 1 102 ? -2.694 -6.481 -20.614 1.00 98.25 102 ILE A O 1
ATOM 796 N N . CYS A 1 103 ? -1.392 -7.999 -19.614 1.00 97.88 103 CYS A N 1
ATOM 797 C CA . CYS A 1 103 ? -2.455 -8.936 -19.287 1.00 97.88 103 CYS A CA 1
ATOM 798 C C . CYS A 1 103 ? -2.791 -8.928 -17.800 1.00 97.88 103 CYS A C 1
ATOM 800 O O . CYS A 1 103 ? -1.912 -8.770 -16.948 1.00 97.88 103 CYS A O 1
ATOM 802 N N . ASP A 1 104 ? -4.059 -9.199 -17.510 1.00 97.06 104 ASP A N 1
ATOM 803 C CA . ASP A 1 104 ? -4.461 -9.751 -16.224 1.00 97.06 104 ASP A CA 1
ATOM 804 C C . ASP A 1 104 ? -4.150 -11.253 -16.214 1.00 97.06 104 ASP A C 1
ATOM 806 O O . ASP A 1 104 ? -4.283 -11.933 -17.236 1.00 97.06 104 ASP A O 1
ATOM 810 N N . TYR A 1 105 ? -3.741 -11.765 -15.056 1.00 95.38 105 TYR A N 1
ATOM 811 C CA . TYR A 1 105 ? -3.431 -13.178 -14.872 1.00 95.38 105 TYR A CA 1
ATOM 812 C C . TYR A 1 105 ? -4.557 -13.853 -14.092 1.00 95.38 105 TYR A C 1
ATOM 814 O O . TYR A 1 105 ? -4.901 -13.416 -12.988 1.00 95.38 105 TYR A O 1
ATOM 822 N N . LEU A 1 106 ? -5.178 -14.867 -14.693 1.00 96.06 106 LEU A N 1
ATOM 823 C CA . LEU A 1 106 ? -6.432 -15.458 -14.236 1.00 96.06 106 LEU A CA 1
ATOM 824 C C . LEU A 1 106 ? -6.305 -16.977 -14.062 1.00 96.06 106 LEU A C 1
ATOM 826 O O . LEU A 1 106 ? -5.629 -17.665 -14.824 1.00 96.06 106 LEU A O 1
ATOM 830 N N . HIS A 1 107 ? -7.020 -17.520 -13.084 1.00 93.50 107 HIS A N 1
ATOM 831 C CA . HIS A 1 107 ? -7.309 -18.948 -13.028 1.00 93.50 107 HIS A CA 1
ATOM 832 C C . HIS A 1 107 ? -8.227 -19.349 -14.194 1.00 93.50 107 HIS A C 1
ATOM 834 O O . HIS A 1 107 ? -9.000 -18.530 -14.688 1.00 93.50 107 HIS A O 1
ATOM 840 N N . HIS A 1 108 ? -8.256 -20.636 -14.557 1.00 90.31 108 HIS A N 1
ATOM 841 C CA . HIS A 1 108 ? -9.120 -21.160 -15.633 1.00 90.31 108 HIS A CA 1
ATOM 842 C C . HIS A 1 108 ? -10.631 -20.923 -15.435 1.00 90.31 108 HIS A C 1
ATOM 844 O O . HIS A 1 108 ? -11.414 -21.066 -16.366 1.00 90.31 108 HIS A O 1
ATOM 850 N N . ASN A 1 109 ? -11.064 -20.572 -14.222 1.00 90.44 109 ASN A N 1
ATOM 851 C CA . ASN A 1 109 ? -12.447 -20.184 -13.927 1.00 90.44 109 ASN A CA 1
ATOM 852 C C . ASN A 1 109 ? -12.718 -18.678 -14.146 1.00 90.44 109 ASN A C 1
ATOM 854 O O . ASN A 1 109 ? -13.780 -18.187 -13.762 1.00 90.44 109 ASN A O 1
ATOM 858 N N . GLY A 1 110 ? -11.754 -17.939 -14.701 1.00 90.69 110 GLY A N 1
ATOM 859 C CA . GLY A 1 110 ? -11.827 -16.508 -14.985 1.00 90.69 110 GLY A CA 1
ATOM 860 C C . GLY A 1 110 ? -11.605 -15.589 -13.779 1.00 90.69 110 GLY A C 1
ATOM 861 O O . GLY A 1 110 ? -11.677 -14.368 -13.933 1.00 90.69 110 GLY A O 1
ATOM 862 N N . LYS A 1 111 ? -11.349 -16.124 -12.576 1.00 93.25 111 LYS A N 1
ATOM 863 C CA . LYS A 1 111 ? -11.003 -15.306 -11.402 1.00 93.25 111 LYS A CA 1
ATOM 864 C C . LYS A 1 111 ? -9.556 -14.837 -11.482 1.00 93.25 111 LYS A C 1
ATOM 866 O O . LYS A 1 111 ? -8.697 -15.577 -11.950 1.00 93.25 111 LYS A O 1
ATOM 871 N N . ARG A 1 112 ? -9.283 -13.634 -10.973 1.00 94.00 112 ARG A N 1
ATOM 872 C CA . ARG A 1 112 ? -7.914 -13.123 -10.834 1.00 94.00 112 ARG A CA 1
ATOM 873 C C . ARG A 1 112 ? -7.085 -14.053 -9.954 1.00 94.00 112 ARG A C 1
ATOM 875 O O . ARG A 1 112 ? -7.586 -14.547 -8.949 1.00 94.00 112 ARG A O 1
ATOM 882 N N . VAL A 1 113 ? -5.827 -14.248 -10.330 1.00 94.50 113 VAL A N 1
ATOM 883 C CA . VAL A 1 113 ? -4.817 -14.845 -9.453 1.00 94.50 113 VAL A CA 1
ATOM 884 C C . VAL A 1 113 ? -4.450 -13.796 -8.410 1.00 94.50 113 VAL A C 1
ATOM 886 O O . VAL A 1 113 ? -4.003 -12.704 -8.771 1.00 94.50 113 VAL A O 1
ATOM 889 N N . GLU A 1 114 ? -4.691 -14.095 -7.137 1.00 91.00 114 GLU A N 1
ATOM 890 C CA . GLU A 1 114 ? -4.586 -13.134 -6.029 1.00 91.00 114 GLU A CA 1
ATOM 891 C C . GLU A 1 114 ? -3.142 -12.685 -5.778 1.00 91.00 114 GLU A C 1
ATOM 893 O O . GLU A 1 114 ? -2.891 -11.536 -5.419 1.00 91.00 114 GLU A O 1
ATOM 898 N N . GLU A 1 115 ? -2.183 -13.574 -6.021 1.00 89.50 115 GLU A N 1
ATOM 899 C CA . GLU A 1 115 ? -0.753 -13.351 -5.818 1.00 89.50 115 GLU A CA 1
ATOM 900 C C . GLU A 1 115 ? -0.114 -12.531 -6.951 1.00 89.50 115 GLU A C 1
ATOM 902 O O . GLU A 1 115 ? 0.990 -12.007 -6.793 1.00 89.50 115 GLU A O 1
ATOM 907 N N . ALA A 1 116 ? -0.793 -12.390 -8.096 1.00 95.88 116 ALA A N 1
ATOM 908 C CA . ALA A 1 116 ? -0.267 -11.636 -9.227 1.00 95.88 116 ALA A CA 1
ATOM 909 C C . ALA A 1 116 ? -0.229 -10.127 -8.897 1.00 95.88 116 ALA A C 1
ATOM 911 O O . ALA A 1 116 ? -1.263 -9.554 -8.536 1.00 95.88 116 ALA A O 1
ATOM 912 N N . PRO A 1 117 ? 0.907 -9.421 -9.073 1.00 96.94 117 PRO A N 1
ATOM 913 C CA . PRO A 1 117 ? 1.043 -8.027 -8.633 1.00 96.94 117 PRO A CA 1
ATOM 914 C C . PRO A 1 117 ? -0.016 -7.078 -9.194 1.00 96.94 117 PRO A C 1
ATOM 916 O O . PRO A 1 117 ? -0.562 -6.247 -8.463 1.00 96.94 117 PRO A O 1
ATOM 919 N N . ARG A 1 118 ? -0.363 -7.235 -10.479 1.00 97.81 118 ARG A N 1
ATOM 920 C CA . ARG A 1 118 ? -1.426 -6.456 -11.130 1.00 97.81 118 ARG A CA 1
ATOM 921 C C . ARG A 1 118 ? -2.777 -6.653 -10.427 1.00 97.81 118 ARG A C 1
ATOM 923 O O . ARG A 1 118 ? -3.445 -5.663 -10.129 1.00 97.81 118 ARG A O 1
ATOM 930 N N . SER A 1 119 ? -3.131 -7.896 -10.087 1.00 96.81 119 SER A N 1
ATOM 931 C CA . SER A 1 119 ? -4.346 -8.238 -9.334 1.00 96.81 119 SER A CA 1
ATOM 932 C C . SER A 1 119 ? -4.341 -7.633 -7.932 1.00 96.81 119 SER A C 1
ATOM 934 O O . SER A 1 119 ? -5.355 -7.082 -7.504 1.00 96.81 119 SER A O 1
ATOM 936 N N . VAL A 1 120 ? -3.205 -7.679 -7.223 1.00 95.62 120 VAL A N 1
ATOM 937 C CA . VAL A 1 120 ? -3.063 -7.088 -5.878 1.00 95.62 120 VAL A CA 1
ATOM 938 C C . VAL A 1 120 ? -3.405 -5.597 -5.904 1.00 95.62 120 VAL A C 1
ATOM 940 O O . VAL A 1 120 ? -4.173 -5.127 -5.061 1.00 95.62 120 VAL A O 1
ATOM 943 N N . LEU A 1 121 ? -2.889 -4.847 -6.886 1.00 96.50 121 LEU A N 1
ATOM 944 C CA . LEU A 1 121 ? -3.231 -3.433 -7.049 1.00 96.50 121 LEU A CA 1
ATOM 945 C C . LEU A 1 121 ? -4.705 -3.249 -7.419 1.00 96.50 121 LEU A C 1
ATOM 947 O O . LEU A 1 121 ? -5.395 -2.453 -6.780 1.00 96.50 121 LEU A O 1
ATOM 951 N N . GLN A 1 122 ? -5.207 -3.994 -8.406 1.00 95.62 122 GLN A N 1
ATOM 952 C CA . GLN A 1 122 ? -6.603 -3.901 -8.840 1.00 95.62 122 GLN A CA 1
ATOM 953 C C . GLN A 1 122 ? -7.590 -4.115 -7.683 1.00 95.62 122 GLN A C 1
ATOM 955 O O . GLN A 1 122 ? -8.552 -3.358 -7.580 1.00 95.62 122 GLN A O 1
ATOM 960 N N . HIS A 1 123 ? -7.321 -5.041 -6.757 1.00 91.75 123 HIS A N 1
ATOM 961 C CA . HIS A 1 123 ? -8.148 -5.238 -5.561 1.00 91.75 123 HIS A CA 1
ATOM 962 C C . HIS A 1 123 ? -8.262 -3.981 -4.692 1.00 91.75 123 HIS A C 1
ATOM 964 O O . HIS A 1 123 ? -9.355 -3.626 -4.240 1.00 91.75 123 HIS A O 1
ATOM 970 N N . GLN A 1 124 ? -7.153 -3.265 -4.485 1.00 91.00 124 GLN A N 1
ATOM 971 C CA . GLN A 1 124 ? -7.175 -2.007 -3.732 1.00 91.00 124 GLN A CA 1
ATOM 972 C C . GLN A 1 124 ? -7.965 -0.931 -4.485 1.00 91.00 124 GLN A C 1
ATOM 974 O O . GLN A 1 124 ? -8.742 -0.181 -3.891 1.00 91.00 124 GLN A O 1
ATOM 979 N N . LEU A 1 125 ? -7.818 -0.879 -5.809 1.00 92.81 125 LEU A N 1
ATOM 980 C CA . LEU A 1 125 ? -8.530 0.085 -6.646 1.00 92.81 125 LEU A CA 1
ATOM 981 C C . LEU A 1 125 ? -10.032 -0.204 -6.730 1.00 92.81 125 LEU A C 1
ATOM 983 O O . LEU A 1 125 ? -10.824 0.737 -6.705 1.00 92.81 125 LEU A O 1
ATOM 987 N N . ASP A 1 126 ? -10.447 -1.470 -6.732 1.00 90.62 126 ASP A N 1
ATOM 988 C CA . ASP A 1 126 ? -11.859 -1.857 -6.670 1.00 90.62 126 ASP A CA 1
ATOM 989 C C . ASP A 1 126 ? -12.508 -1.365 -5.365 1.00 90.62 126 ASP A C 1
ATOM 991 O O . ASP A 1 126 ? -13.635 -0.858 -5.373 1.00 90.62 126 ASP A O 1
ATOM 995 N N . ALA A 1 127 ? -11.781 -1.420 -4.243 1.00 86.75 127 ALA A N 1
ATOM 996 C CA . ALA A 1 127 ? -12.239 -0.863 -2.972 1.00 86.75 127 ALA A CA 1
ATOM 997 C C . ALA A 1 127 ? -12.343 0.676 -2.998 1.00 86.75 127 ALA A C 1
ATOM 999 O O . ALA A 1 127 ? -13.322 1.237 -2.495 1.00 86.75 127 ALA A O 1
ATOM 1000 N N . LEU A 1 128 ? -11.393 1.377 -3.630 1.00 88.94 128 LEU A N 1
ATOM 1001 C CA . LEU A 1 128 ? -11.476 2.833 -3.826 1.00 88.94 128 LEU A CA 1
ATOM 1002 C C . LEU A 1 128 ? -12.646 3.229 -4.736 1.00 88.94 128 LEU A C 1
ATOM 1004 O O . LEU A 1 128 ? -13.376 4.181 -4.440 1.00 88.94 128 LEU A O 1
ATOM 1008 N N . LYS A 1 129 ? -12.878 2.455 -5.800 1.00 88.88 129 LYS A N 1
ATOM 1009 C CA . LYS A 1 129 ? -13.955 2.672 -6.770 1.00 88.88 129 LYS A CA 1
ATOM 1010 C C . LYS A 1 129 ? -15.332 2.597 -6.115 1.00 88.88 129 LYS A C 1
ATOM 1012 O O . LYS A 1 129 ? -16.177 3.444 -6.408 1.00 88.88 129 LYS A O 1
ATOM 1017 N N . LYS A 1 130 ? -15.547 1.673 -5.167 1.00 87.31 130 LYS A N 1
ATOM 1018 C CA . LYS A 1 130 ? -16.781 1.607 -4.349 1.00 87.31 130 LYS A CA 1
ATOM 1019 C C . LYS A 1 130 ? -17.047 2.911 -3.584 1.00 87.31 130 LYS A C 1
ATOM 1021 O O . LYS A 1 130 ? -18.197 3.316 -3.446 1.00 87.31 130 LYS A O 1
ATOM 1026 N N . LYS A 1 131 ? -15.989 3.613 -3.159 1.00 86.38 131 LYS A N 1
ATOM 1027 C CA . LYS A 1 131 ? -16.058 4.933 -2.501 1.00 86.38 131 LYS A CA 1
ATOM 1028 C C . LYS A 1 131 ? -16.067 6.110 -3.494 1.00 86.38 131 LYS A C 1
ATOM 1030 O O . LYS A 1 131 ? -16.032 7.264 -3.073 1.00 86.38 131 LYS A O 1
ATOM 1035 N N . ARG A 1 132 ? -16.112 5.849 -4.809 1.00 91.56 132 ARG A N 1
ATOM 1036 C CA . ARG A 1 132 ? -15.964 6.848 -5.889 1.00 91.56 132 ARG A CA 1
ATOM 1037 C C . ARG A 1 132 ? -14.662 7.657 -5.792 1.00 91.56 132 ARG A C 1
ATOM 1039 O O . ARG A 1 132 ? -14.603 8.793 -6.264 1.00 91.56 132 ARG A O 1
ATOM 1046 N N . THR A 1 133 ? -13.634 7.078 -5.176 1.00 91.81 133 THR A N 1
ATOM 1047 C CA . THR A 1 133 ? -12.312 7.687 -5.018 1.00 91.81 133 THR A CA 1
ATOM 1048 C C . THR A 1 133 ? -11.340 7.064 -6.009 1.00 91.81 133 THR A C 1
ATOM 1050 O O . THR A 1 133 ? -11.429 5.879 -6.316 1.00 91.81 133 THR A O 1
ATOM 1053 N N . ARG A 1 134 ? -10.399 7.865 -6.500 1.00 93.75 134 ARG A N 1
ATOM 1054 C CA . ARG A 1 134 ? -9.319 7.450 -7.396 1.00 93.75 134 ARG A CA 1
ATOM 1055 C C . ARG A 1 134 ? -7.978 7.779 -6.758 1.00 93.75 134 ARG A C 1
ATOM 1057 O O . ARG A 1 134 ? -7.833 8.853 -6.171 1.00 93.75 134 ARG A O 1
ATOM 1064 N N . ALA A 1 135 ? -7.022 6.866 -6.868 1.00 95.19 135 ALA A N 1
ATOM 1065 C CA . ALA A 1 135 ? -5.643 7.105 -6.467 1.00 95.19 135 ALA A CA 1
ATOM 1066 C C . ALA A 1 135 ? -4.846 7.613 -7.669 1.00 95.19 135 ALA A C 1
ATOM 1068 O O . ALA A 1 135 ? -4.756 6.924 -8.685 1.00 95.19 135 ALA A O 1
ATOM 1069 N N . MET A 1 136 ? -4.283 8.812 -7.536 1.00 96.75 136 MET A N 1
ATOM 1070 C CA . MET A 1 136 ? -3.418 9.423 -8.541 1.00 96.75 136 MET A CA 1
ATOM 1071 C C . MET A 1 136 ? -1.975 9.274 -8.088 1.00 96.75 136 MET A C 1
ATOM 1073 O O . MET A 1 136 ? -1.651 9.685 -6.969 1.00 96.75 136 MET A O 1
ATOM 1077 N N . MET A 1 137 ? -1.130 8.695 -8.936 1.00 97.06 137 MET A N 1
ATOM 1078 C CA . MET A 1 137 ? 0.250 8.372 -8.593 1.00 97.06 137 MET A CA 1
ATOM 1079 C C . MET A 1 137 ? 1.228 8.740 -9.705 1.00 97.06 137 MET A C 1
ATOM 1081 O O . MET A 1 137 ? 0.872 8.725 -10.882 1.00 97.06 137 MET A O 1
ATOM 1085 N N . ALA A 1 138 ? 2.464 9.032 -9.310 1.00 96.75 138 ALA A N 1
ATOM 1086 C CA . ALA A 1 138 ? 3.629 9.083 -10.185 1.00 96.75 138 ALA A CA 1
ATOM 1087 C C . ALA A 1 138 ? 4.791 8.338 -9.524 1.00 96.75 138 ALA A C 1
ATOM 1089 O O . ALA A 1 138 ? 4.879 8.293 -8.295 1.00 96.75 138 ALA A O 1
ATOM 1090 N N . SER A 1 139 ? 5.682 7.783 -10.337 1.00 94.94 139 SER A N 1
ATOM 1091 C CA . SER A 1 139 ? 6.965 7.244 -9.889 1.00 94.94 139 SER A CA 1
ATOM 1092 C C . SER A 1 139 ? 8.090 7.950 -10.633 1.00 94.94 139 SER A C 1
ATOM 1094 O O . SER A 1 139 ? 8.144 7.856 -11.859 1.00 94.94 139 SER A O 1
ATOM 1096 N N . GLU A 1 140 ? 8.971 8.624 -9.903 1.00 95.00 140 GLU A N 1
ATOM 1097 C CA . GLU A 1 140 ? 10.198 9.220 -10.442 1.00 95.00 140 GLU A CA 1
ATOM 1098 C C . GLU A 1 140 ? 11.303 8.174 -10.352 1.00 95.00 140 GLU A C 1
ATOM 1100 O O . GLU A 1 140 ? 11.621 7.724 -9.254 1.00 95.00 140 GLU A O 1
ATOM 1105 N N . LEU A 1 141 ? 11.810 7.723 -11.501 1.00 96.00 141 LEU A N 1
ATOM 1106 C CA . LEU A 1 141 ? 12.788 6.643 -11.580 1.00 96.00 141 LEU A CA 1
ATOM 1107 C C . LEU A 1 141 ? 14.172 7.192 -11.904 1.00 96.00 141 LEU A C 1
ATOM 1109 O O . LEU A 1 141 ? 14.390 7.768 -12.973 1.00 96.00 141 LEU A O 1
ATOM 1113 N N . GLU A 1 142 ? 15.110 6.901 -11.015 1.00 97.50 142 GLU A N 1
ATOM 1114 C CA . GLU A 1 142 ? 16.534 7.073 -11.265 1.00 97.50 142 GLU A CA 1
ATOM 1115 C C . GLU A 1 142 ? 17.135 5.776 -11.828 1.00 97.50 142 GLU A C 1
ATOM 1117 O O . GLU A 1 142 ? 16.712 4.662 -11.493 1.00 97.50 142 GLU A O 1
ATOM 1122 N N . PHE A 1 143 ? 18.141 5.908 -12.688 1.00 98.25 143 PHE A N 1
ATOM 1123 C CA . PHE A 1 143 ? 18.901 4.782 -13.222 1.00 98.25 143 PHE A CA 1
ATOM 1124 C C . PHE A 1 143 ? 20.347 5.168 -13.518 1.00 98.25 143 PHE A C 1
ATOM 1126 O O . PHE A 1 143 ? 20.663 6.326 -13.782 1.00 98.25 143 PHE A O 1
ATOM 1133 N N . TYR A 1 144 ? 21.221 4.165 -13.537 1.00 98.38 144 TYR A N 1
ATOM 1134 C CA . TYR A 1 144 ? 22.572 4.311 -14.069 1.00 98.38 144 TYR A CA 1
ATOM 1135 C C . TYR A 1 144 ? 22.620 3.914 -15.531 1.00 98.38 144 TYR A C 1
ATOM 1137 O O . TYR A 1 144 ? 22.063 2.880 -15.908 1.00 98.38 144 TYR A O 1
ATOM 1145 N N . LEU A 1 145 ? 23.339 4.704 -16.318 1.00 98.31 145 LEU A N 1
ATOM 1146 C CA . LEU A 1 145 ? 23.776 4.376 -17.661 1.00 98.31 145 LEU A CA 1
ATOM 1147 C C . LEU A 1 145 ? 25.270 4.033 -17.633 1.00 98.31 145 LEU A C 1
ATOM 1149 O O . LEU A 1 145 ? 26.084 4.770 -17.071 1.00 98.31 145 LEU A O 1
ATOM 1153 N N . PHE A 1 146 ? 25.629 2.922 -18.266 1.00 98.38 146 PHE A N 1
ATOM 1154 C CA . PHE A 1 146 ? 27.005 2.457 -18.385 1.00 98.38 146 PHE A CA 1
ATOM 1155 C C . PHE A 1 146 ? 27.414 2.364 -19.851 1.00 98.38 146 PHE A C 1
ATOM 1157 O O . PHE A 1 146 ? 26.632 1.922 -20.690 1.00 98.38 146 PHE A O 1
ATOM 1164 N N . ASP A 1 147 ? 28.667 2.706 -20.145 1.00 97.44 147 ASP A N 1
ATOM 1165 C CA . ASP A 1 147 ? 29.275 2.471 -21.462 1.00 97.44 147 ASP A CA 1
ATOM 1166 C C . ASP A 1 147 ? 29.554 0.975 -21.709 1.00 97.44 147 ASP A C 1
ATOM 1168 O O . ASP A 1 147 ? 29.845 0.561 -22.828 1.00 97.44 147 ASP A O 1
ATOM 1172 N N . THR A 1 148 ? 29.456 0.146 -20.667 1.00 97.50 148 THR A N 1
ATOM 1173 C CA . THR A 1 148 ? 29.532 -1.315 -20.755 1.00 97.50 148 THR A CA 1
ATOM 1174 C C . THR A 1 148 ? 28.207 -1.886 -21.283 1.00 97.50 148 THR A C 1
ATOM 1176 O O . THR A 1 148 ? 27.143 -1.573 -20.747 1.00 97.50 148 THR A O 1
ATOM 1179 N N . THR A 1 149 ? 28.247 -2.757 -22.298 1.00 97.81 149 THR A N 1
ATOM 1180 C CA . THR A 1 149 ? 27.059 -3.487 -22.795 1.00 97.81 149 THR A CA 1
ATOM 1181 C C . THR A 1 149 ? 26.558 -4.513 -21.771 1.00 97.81 149 THR A C 1
ATOM 1183 O O . THR A 1 149 ? 27.302 -4.926 -20.885 1.00 97.81 149 THR A O 1
ATOM 1186 N N . TYR A 1 150 ? 25.319 -5.000 -21.917 1.00 97.12 150 TYR A N 1
ATOM 1187 C CA . TYR A 1 150 ? 24.804 -6.077 -21.056 1.00 97.12 150 TYR A CA 1
ATOM 1188 C C . TYR A 1 150 ? 25.638 -7.366 -21.124 1.00 97.12 150 TYR A C 1
ATOM 1190 O O . TYR A 1 150 ? 25.923 -7.939 -20.079 1.00 97.12 150 TYR A O 1
ATOM 1198 N N . SER A 1 151 ? 26.061 -7.799 -22.320 1.00 97.12 151 SER A N 1
ATOM 1199 C CA . SER A 1 151 ? 26.895 -9.006 -22.469 1.00 97.12 151 SER A CA 1
ATOM 1200 C C . SER A 1 151 ? 28.250 -8.825 -21.796 1.00 97.12 151 SER A C 1
ATOM 1202 O O . SER A 1 151 ? 28.652 -9.670 -21.012 1.00 97.12 151 SER A O 1
ATOM 1204 N N . ALA A 1 152 ? 28.917 -7.687 -22.019 1.00 97.69 152 ALA A N 1
ATOM 1205 C CA . ALA A 1 152 ? 30.209 -7.422 -21.394 1.00 97.69 152 ALA A CA 1
ATOM 1206 C C . ALA A 1 152 ? 30.098 -7.296 -19.866 1.00 97.69 152 ALA A C 1
ATOM 1208 O O . ALA A 1 152 ? 31.004 -7.711 -19.150 1.00 97.69 152 ALA A O 1
ATOM 1209 N N . ALA A 1 153 ? 28.992 -6.740 -19.359 1.00 96.75 153 ALA A N 1
ATOM 1210 C CA . ALA A 1 153 ? 28.716 -6.710 -17.929 1.00 96.75 153 ALA A CA 1
ATOM 1211 C C . ALA A 1 153 ? 28.539 -8.128 -17.368 1.00 96.75 153 ALA A C 1
ATOM 1213 O O . ALA A 1 153 ? 29.126 -8.434 -16.337 1.00 96.75 153 ALA A O 1
ATOM 1214 N N . PHE A 1 154 ? 27.785 -8.991 -18.055 1.00 95.75 154 PHE A N 1
ATOM 1215 C CA . PHE A 1 154 ? 27.604 -10.393 -17.673 1.00 95.75 154 PHE A CA 1
ATOM 1216 C C . PHE A 1 154 ? 28.935 -11.161 -17.669 1.00 95.75 154 PHE A C 1
ATOM 1218 O O . PHE A 1 154 ? 29.284 -11.778 -16.666 1.00 95.75 154 PHE A O 1
ATOM 1225 N N . ASP A 1 155 ? 29.719 -11.050 -18.745 1.00 97.44 155 ASP A N 1
ATOM 1226 C CA . ASP A 1 155 ? 31.023 -11.714 -18.888 1.00 97.44 155 ASP A CA 1
ATOM 1227 C C . ASP A 1 155 ? 32.028 -11.270 -17.809 1.00 97.44 155 ASP A C 1
ATOM 1229 O O . ASP A 1 155 ? 32.923 -12.022 -17.426 1.00 97.44 155 ASP A O 1
ATOM 1233 N N . ALA A 1 156 ? 31.869 -10.046 -17.298 1.00 96.56 156 ALA A N 1
ATOM 1234 C CA . ALA A 1 156 ? 32.681 -9.476 -16.229 1.00 96.56 156 ALA A CA 1
ATOM 1235 C C . ALA A 1 156 ? 32.111 -9.711 -14.815 1.00 96.56 156 ALA A C 1
ATOM 1237 O O . ALA A 1 156 ? 32.574 -9.064 -13.870 1.00 96.56 156 ALA A O 1
ATOM 1238 N N . ASP A 1 157 ? 31.104 -10.580 -14.647 1.00 95.50 157 ASP A N 1
ATOM 1239 C CA . ASP A 1 157 ? 30.421 -10.824 -13.362 1.00 95.50 157 ASP A CA 1
ATOM 1240 C C . ASP A 1 157 ? 29.892 -9.519 -12.728 1.00 95.50 157 ASP A C 1
ATOM 1242 O O . ASP A 1 157 ? 29.956 -9.289 -11.521 1.00 95.50 157 ASP A O 1
ATOM 1246 N N . TYR A 1 158 ? 29.433 -8.601 -13.583 1.00 93.88 158 TYR A N 1
ATOM 1247 C CA . TYR A 1 158 ? 28.943 -7.264 -13.244 1.00 93.88 158 TYR A CA 1
ATOM 1248 C C . TYR A 1 158 ? 29.948 -6.379 -12.486 1.00 93.88 158 TYR A C 1
ATOM 1250 O O . TYR A 1 158 ? 29.562 -5.416 -11.818 1.00 93.88 158 TYR A O 1
ATOM 1258 N N . ARG A 1 159 ? 31.249 -6.666 -12.599 1.00 93.25 159 ARG A N 1
ATOM 1259 C CA . ARG A 1 159 ? 32.324 -5.882 -11.976 1.00 93.25 159 ARG A CA 1
ATOM 1260 C C . ARG A 1 159 ? 32.870 -4.838 -12.939 1.00 93.25 159 ARG A C 1
ATOM 1262 O O . ARG A 1 159 ? 32.801 -4.984 -14.154 1.00 93.25 159 ARG A O 1
ATOM 1269 N N . HIS A 1 160 ? 33.458 -3.784 -12.373 1.00 91.25 160 HIS A N 1
ATOM 1270 C CA . HIS A 1 160 ? 34.151 -2.732 -13.128 1.00 91.25 160 HIS A CA 1
ATOM 1271 C C . HIS A 1 160 ? 33.289 -2.067 -14.219 1.00 91.25 160 HIS A C 1
ATOM 1273 O O . HIS A 1 160 ? 33.798 -1.663 -15.264 1.00 91.25 160 HIS A O 1
ATOM 1279 N N . LEU A 1 161 ? 31.980 -1.938 -13.970 1.00 95.62 161 LEU A N 1
ATOM 1280 C CA . LEU A 1 161 ? 31.068 -1.233 -14.868 1.00 95.62 161 LEU A CA 1
ATOM 1281 C C . LEU A 1 161 ? 31.510 0.226 -15.008 1.00 95.62 161 LEU A C 1
ATOM 1283 O O . LEU A 1 161 ? 31.723 0.907 -14.004 1.00 95.62 161 LEU A O 1
ATOM 1287 N N . ARG A 1 162 ? 31.644 0.710 -16.247 1.00 94.88 162 ARG A N 1
ATOM 1288 C CA . ARG A 1 162 ? 32.061 2.088 -16.532 1.00 94.88 162 ARG A CA 1
ATOM 1289 C C . ARG A 1 162 ? 30.825 2.981 -16.674 1.00 94.88 162 ARG A C 1
ATOM 1291 O O . ARG A 1 162 ? 30.107 2.813 -17.662 1.00 94.88 162 ARG A O 1
ATOM 1298 N N . PRO A 1 163 ? 30.551 3.915 -15.741 1.00 97.19 163 PRO A N 1
ATOM 1299 C CA . PRO A 1 163 ? 29.438 4.850 -15.893 1.00 97.19 163 PRO A CA 1
ATOM 1300 C C . PRO A 1 163 ? 29.611 5.715 -17.146 1.00 97.19 163 PRO A C 1
ATOM 1302 O O . PRO A 1 163 ? 30.742 5.991 -17.545 1.00 97.19 163 PRO A O 1
ATOM 1305 N N . SER A 1 164 ? 28.512 6.184 -17.740 1.00 96.88 164 SER A N 1
ATOM 1306 C CA . SER A 1 164 ? 28.546 7.013 -18.959 1.00 96.88 164 SER A CA 1
ATOM 1307 C C . SER A 1 164 ? 29.199 8.390 -18.770 1.00 96.88 164 SER A C 1
ATOM 1309 O O . SER A 1 164 ? 29.458 9.100 -19.746 1.00 96.88 164 SER A O 1
ATOM 1311 N N . SER A 1 165 ? 29.470 8.787 -17.522 1.00 96.62 165 SER A N 1
ATOM 1312 C CA . SER A 1 165 ? 30.119 10.050 -17.185 1.00 96.62 165 SER A CA 1
ATOM 1313 C C . SER A 1 165 ? 31.322 9.878 -16.266 1.00 96.62 165 SER A C 1
ATOM 1315 O O . SER A 1 165 ? 31.344 9.046 -15.361 1.00 96.62 165 SER A O 1
ATOM 1317 N N . ASP A 1 166 ? 32.318 10.739 -16.467 1.00 93.12 166 ASP A N 1
ATOM 1318 C CA . ASP A 1 166 ? 33.577 10.708 -15.716 1.00 93.12 166 ASP A CA 1
ATOM 1319 C C . ASP A 1 166 ? 33.486 11.471 -14.372 1.00 93.12 166 ASP A C 1
ATOM 1321 O O . ASP A 1 166 ? 34.335 11.317 -13.495 1.00 93.12 166 ASP A O 1
ATOM 1325 N N . TYR A 1 167 ? 32.442 12.288 -14.191 1.00 93.38 167 TYR A N 1
ATOM 1326 C CA . TYR A 1 167 ? 32.201 13.162 -13.033 1.00 93.38 167 TYR A CA 1
ATOM 1327 C C . TYR A 1 167 ? 30.707 13.204 -12.660 1.00 93.38 167 TYR A C 1
ATOM 1329 O O . TYR A 1 167 ? 29.875 12.681 -13.400 1.00 93.38 167 TYR A O 1
ATOM 1337 N N . ARG A 1 168 ? 30.370 13.788 -11.500 1.00 94.56 168 ARG A N 1
ATOM 1338 C CA . ARG A 1 168 ? 28.986 13.966 -11.009 1.00 94.56 168 ARG A CA 1
ATOM 1339 C C . ARG A 1 168 ? 28.196 14.924 -11.897 1.00 94.56 168 ARG A C 1
ATOM 1341 O O . ARG A 1 168 ? 28.747 15.941 -12.310 1.00 94.56 168 ARG A O 1
ATOM 1348 N N . ILE A 1 169 ? 26.921 14.637 -12.158 1.00 94.19 169 ILE A N 1
ATOM 1349 C CA . ILE A 1 169 ? 26.169 15.317 -13.228 1.00 94.19 169 ILE A CA 1
ATOM 1350 C C . ILE A 1 169 ? 24.858 15.964 -12.796 1.00 94.19 169 ILE A C 1
ATOM 1352 O O . ILE A 1 169 ? 24.055 16.321 -13.659 1.00 94.19 169 ILE A O 1
ATOM 1356 N N . ASP A 1 170 ? 24.655 16.173 -11.496 1.00 94.06 170 ASP A N 1
ATOM 1357 C CA . ASP A 1 170 ? 23.412 16.756 -10.993 1.00 94.06 170 ASP A CA 1
ATOM 1358 C C . ASP A 1 170 ? 23.186 18.146 -11.591 1.00 94.06 170 ASP A C 1
ATOM 1360 O O . ASP A 1 170 ? 24.028 19.039 -11.468 1.00 94.06 170 ASP A O 1
ATOM 1364 N N . TYR A 1 171 ? 22.068 18.299 -12.302 1.00 92.06 171 TYR A N 1
ATOM 1365 C CA . TYR A 1 171 ? 21.710 19.492 -13.084 1.00 92.06 171 TYR A CA 1
ATOM 1366 C C . TYR A 1 171 ? 22.751 19.947 -14.129 1.00 92.06 171 TYR A C 1
ATOM 1368 O O . TYR A 1 171 ? 22.616 21.028 -14.706 1.00 92.06 171 TYR A O 1
ATOM 1376 N N . HIS A 1 172 ? 23.773 19.141 -14.427 1.00 93.12 172 HIS A N 1
ATOM 1377 C CA . HIS A 1 172 ? 24.766 19.474 -15.441 1.00 93.12 172 HIS A CA 1
ATOM 1378 C C . HIS A 1 172 ? 24.176 19.309 -16.846 1.00 93.12 172 HIS A C 1
ATOM 1380 O O . HIS A 1 172 ? 23.507 18.318 -17.114 1.00 93.12 172 HIS A O 1
ATOM 1386 N N . LEU A 1 173 ? 24.440 20.243 -17.768 1.00 93.25 173 LEU A N 1
ATOM 1387 C CA . LEU A 1 173 ? 23.856 20.198 -19.120 1.00 93.25 173 LEU A CA 1
ATOM 1388 C C . LEU A 1 173 ? 24.733 19.475 -20.151 1.00 93.25 173 LEU A C 1
ATOM 1390 O O . LEU A 1 173 ? 24.207 18.838 -21.060 1.00 93.25 173 LEU A O 1
ATOM 1394 N N . LEU A 1 174 ? 26.064 19.535 -20.019 1.00 94.62 174 LEU A N 1
ATOM 1395 C CA . LEU A 1 174 ? 26.960 18.978 -21.040 1.00 94.62 174 LEU A CA 1
ATOM 1396 C C . LEU A 1 174 ? 26.885 17.451 -21.102 1.00 94.62 174 LEU A C 1
ATOM 1398 O O . LEU A 1 174 ? 26.846 16.891 -22.192 1.00 94.62 174 LEU A O 1
ATOM 1402 N N . GLN A 1 175 ? 26.880 16.770 -19.950 1.00 94.25 175 GLN A N 1
ATOM 1403 C CA . GLN A 1 175 ? 26.904 15.307 -19.950 1.00 94.25 175 GLN A CA 1
ATOM 1404 C C . GLN A 1 175 ? 25.581 14.70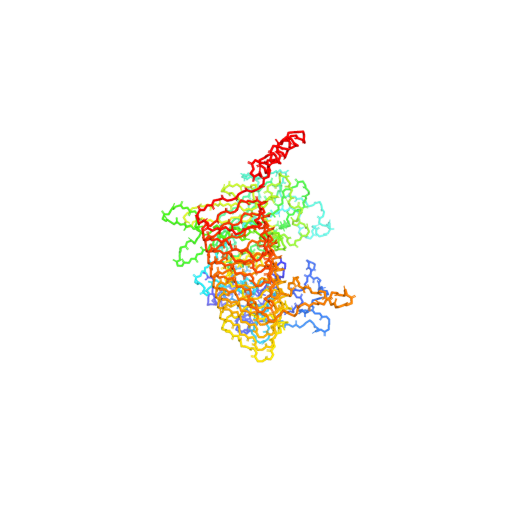0 -20.440 1.00 94.25 175 GLN A C 1
ATOM 1406 O O . GLN A 1 175 ? 25.651 13.870 -21.339 1.00 94.25 175 GLN A O 1
ATOM 1411 N N . PRO A 1 176 ? 24.388 15.114 -19.968 1.00 91.19 176 PRO A N 1
ATOM 1412 C CA . PRO A 1 176 ? 23.141 14.698 -20.607 1.00 91.19 176 PRO A CA 1
ATOM 1413 C C . PRO A 1 176 ? 23.115 14.998 -22.113 1.00 91.19 176 PRO A C 1
ATOM 1415 O O . PRO A 1 176 ? 22.582 14.199 -22.871 1.00 91.19 176 PRO A O 1
ATOM 1418 N N . GLY A 1 177 ? 23.762 16.084 -22.560 1.00 94.38 177 GLY A N 1
ATOM 1419 C CA . GLY A 1 177 ? 23.976 16.367 -23.983 1.00 94.38 177 GLY A CA 1
ATOM 1420 C C . GLY A 1 177 ? 24.848 15.331 -24.715 1.00 94.38 177 GLY A C 1
ATOM 1421 O O . GLY A 1 177 ? 24.622 15.072 -25.892 1.00 94.38 177 GLY A O 1
ATOM 1422 N N . ARG A 1 178 ? 25.816 14.696 -24.038 1.00 94.75 178 ARG A N 1
ATOM 1423 C CA . ARG A 1 178 ? 26.620 13.579 -24.583 1.00 94.75 178 ARG A CA 1
ATOM 1424 C C . ARG A 1 178 ? 25.838 12.265 -24.632 1.00 94.75 178 ARG A C 1
ATOM 1426 O O . ARG A 1 178 ? 26.048 11.475 -25.545 1.00 94.75 178 ARG A O 1
ATOM 1433 N N . ASP A 1 179 ? 24.932 12.051 -23.680 1.00 96.06 179 ASP A N 1
ATOM 1434 C CA . ASP A 1 179 ? 24.050 10.876 -23.611 1.00 96.06 179 ASP A CA 1
ATOM 1435 C C . ASP A 1 179 ? 22.705 11.090 -24.347 1.00 96.06 179 ASP A C 1
ATOM 1437 O O . ASP A 1 179 ? 21.776 10.286 -24.247 1.00 96.06 179 ASP A O 1
ATOM 1441 N N . GLU A 1 180 ? 22.594 12.165 -25.133 1.00 95.94 180 GLU A N 1
ATOM 1442 C CA . GLU A 1 180 ? 21.347 12.634 -25.745 1.00 95.94 180 GLU A CA 1
ATOM 1443 C C . GLU A 1 180 ? 20.780 11.682 -26.810 1.00 95.94 180 GLU A C 1
ATOM 1445 O O . GLU A 1 180 ? 19.567 11.652 -27.013 1.00 95.94 180 GLU A O 1
ATOM 1450 N N . ASN A 1 181 ? 21.603 10.835 -27.437 1.00 96.62 181 ASN A N 1
ATOM 1451 C CA . ASN A 1 181 ? 21.093 9.775 -28.318 1.00 96.62 181 ASN A CA 1
ATOM 1452 C C . ASN A 1 181 ? 20.148 8.826 -27.565 1.00 96.62 181 ASN A C 1
ATOM 1454 O O . ASN A 1 181 ? 19.110 8.431 -28.096 1.00 96.62 181 ASN A O 1
ATOM 1458 N N . ILE A 1 182 ? 20.461 8.522 -26.303 1.00 98.19 182 ILE A N 1
ATOM 1459 C CA . ILE A 1 182 ? 19.640 7.671 -25.438 1.00 98.19 182 ILE A CA 1
ATOM 1460 C C . ILE A 1 182 ? 18.547 8.506 -24.775 1.00 98.19 182 ILE A C 1
ATOM 1462 O O . ILE A 1 182 ? 17.369 8.185 -24.917 1.00 98.19 182 ILE A O 1
ATOM 1466 N N . LEU A 1 183 ? 18.902 9.602 -24.096 1.00 97.81 183 LEU A N 1
ATOM 1467 C CA . LEU A 1 183 ? 17.933 10.415 -23.349 1.00 97.81 183 LEU A CA 1
ATOM 1468 C C . LEU A 1 183 ? 16.884 11.057 -24.269 1.00 97.81 183 LEU A C 1
ATOM 1470 O O . LEU A 1 183 ? 15.693 11.044 -23.959 1.00 97.81 183 LEU A O 1
ATOM 1474 N N . GLY A 1 184 ? 17.291 11.556 -25.436 1.00 97.94 184 GLY A N 1
ATOM 1475 C CA . GLY A 1 184 ? 16.388 12.084 -26.453 1.00 97.94 184 GLY A CA 1
ATOM 1476 C C . GLY A 1 184 ? 15.468 11.013 -27.041 1.00 97.94 184 GLY A C 1
ATOM 1477 O O . GLY A 1 184 ? 14.284 11.287 -27.260 1.00 97.94 184 GLY A O 1
ATOM 1478 N N . SER A 1 185 ? 15.972 9.791 -27.246 1.00 98.25 185 SER A N 1
ATOM 1479 C CA . SER A 1 185 ? 15.151 8.648 -27.672 1.00 98.25 185 SER A CA 1
ATOM 1480 C C . SER A 1 185 ? 14.148 8.253 -26.593 1.00 98.25 185 SER A C 1
ATOM 1482 O O . SER A 1 185 ? 12.968 8.143 -26.900 1.00 98.25 185 SER A O 1
ATOM 1484 N N . ILE A 1 186 ? 14.558 8.174 -25.322 1.00 98.38 186 ILE A N 1
ATOM 1485 C CA . ILE A 1 186 ? 13.647 7.936 -24.190 1.00 98.38 186 ILE A CA 1
ATOM 1486 C C . ILE A 1 186 ? 12.519 8.973 -24.196 1.00 98.38 186 ILE A C 1
ATOM 1488 O O . ILE A 1 186 ? 11.347 8.603 -24.180 1.00 98.38 186 ILE A O 1
ATOM 1492 N N . ARG A 1 187 ? 12.839 10.272 -24.288 1.00 98.19 187 ARG A N 1
ATOM 1493 C CA . ARG A 1 187 ? 11.814 11.331 -24.274 1.00 98.19 187 ARG A CA 1
ATOM 1494 C C . ARG A 1 187 ? 10.828 11.210 -25.440 1.00 98.19 187 ARG A C 1
ATOM 1496 O O . ARG A 1 187 ? 9.620 11.296 -25.219 1.00 98.19 187 ARG A O 1
ATOM 1503 N N . ARG A 1 188 ? 11.311 11.001 -26.670 1.00 98.06 188 ARG A N 1
ATOM 1504 C CA . ARG A 1 188 ? 10.455 10.940 -27.871 1.00 98.06 188 ARG A CA 1
ATOM 1505 C C . ARG A 1 188 ? 9.700 9.617 -27.993 1.00 98.06 188 ARG A C 1
ATOM 1507 O O . ARG A 1 188 ? 8.491 9.622 -28.208 1.00 98.06 188 ARG A O 1
ATOM 1514 N N . GLU A 1 189 ? 10.400 8.497 -27.861 1.00 98.31 189 GLU A N 1
ATOM 1515 C CA . GLU A 1 189 ? 9.877 7.158 -28.145 1.00 98.31 189 GLU A CA 1
ATOM 1516 C C . GLU A 1 189 ? 8.946 6.676 -27.025 1.00 98.31 189 GLU A C 1
ATOM 1518 O O . GLU A 1 189 ? 7.873 6.145 -27.322 1.00 98.31 189 GLU A O 1
ATOM 1523 N N . CYS A 1 190 ? 9.254 6.936 -25.748 1.00 97.94 190 CYS A N 1
ATOM 1524 C CA . CYS A 1 190 ? 8.319 6.625 -24.658 1.00 97.94 190 CYS A CA 1
ATOM 1525 C C . CYS A 1 190 ? 7.041 7.476 -24.758 1.00 97.94 190 CYS A C 1
ATOM 1527 O O . CYS A 1 190 ? 5.939 6.935 -24.633 1.00 97.94 190 CYS A O 1
ATOM 1529 N N . SER A 1 191 ? 7.162 8.769 -25.089 1.00 97.38 191 SER A N 1
ATOM 1530 C CA . SER A 1 191 ? 5.999 9.650 -25.294 1.00 97.38 191 SER A CA 1
ATOM 1531 C C . SER A 1 191 ? 5.135 9.204 -26.474 1.00 97.38 191 SER A C 1
ATOM 1533 O O . SER A 1 191 ? 3.914 9.101 -26.337 1.00 97.38 191 SER A O 1
ATOM 1535 N N . ALA A 1 192 ? 5.750 8.843 -27.607 1.00 96.50 192 ALA A N 1
ATOM 1536 C CA . ALA A 1 192 ? 5.050 8.259 -28.756 1.00 96.50 192 ALA A CA 1
ATOM 1537 C C . ALA A 1 192 ? 4.360 6.923 -28.412 1.00 96.50 192 ALA A C 1
ATOM 1539 O O . ALA A 1 192 ? 3.327 6.582 -28.986 1.00 96.50 192 ALA A O 1
ATOM 1540 N N . SER A 1 193 ? 4.888 6.211 -27.417 1.00 96.50 193 SER A N 1
ATOM 1541 C CA . SER A 1 193 ? 4.342 4.962 -26.880 1.00 96.50 193 SER A CA 1
ATOM 1542 C C . SER A 1 193 ? 3.333 5.183 -25.746 1.00 96.50 193 SER A C 1
ATOM 1544 O O . SER A 1 193 ? 2.944 4.237 -25.067 1.00 96.50 193 SER A O 1
ATOM 1546 N N . GLY A 1 194 ? 2.875 6.419 -25.516 1.00 94.38 194 GLY A N 1
ATOM 1547 C CA . GLY A 1 194 ? 1.848 6.734 -24.523 1.00 94.38 194 GLY A CA 1
ATOM 1548 C C . GLY A 1 194 ? 2.323 6.695 -23.068 1.00 94.38 194 GLY A C 1
ATOM 1549 O O . GLY A 1 194 ? 1.493 6.439 -22.189 1.00 94.38 194 GLY A O 1
ATOM 1550 N N . ILE A 1 195 ? 3.619 6.931 -22.834 1.00 97.06 195 ILE A N 1
ATOM 1551 C CA . ILE A 1 195 ? 4.232 7.255 -21.539 1.00 97.06 195 ILE A CA 1
ATOM 1552 C C . ILE A 1 195 ? 4.704 8.717 -21.631 1.00 97.06 195 ILE A C 1
ATOM 1554 O O . ILE A 1 195 ? 5.789 8.957 -22.158 1.00 97.06 195 ILE A O 1
ATOM 1558 N N . PRO A 1 196 ? 3.899 9.702 -21.195 1.00 96.50 196 PRO A N 1
ATOM 1559 C CA . PRO A 1 196 ? 4.234 11.115 -21.367 1.00 96.50 196 PRO A CA 1
ATOM 1560 C C . PRO A 1 196 ? 5.462 11.480 -20.529 1.00 96.50 196 PRO A C 1
ATOM 1562 O O . PRO A 1 196 ? 5.390 11.483 -19.301 1.00 96.50 196 PRO A O 1
ATOM 1565 N N . VAL A 1 197 ? 6.591 11.751 -21.186 1.00 97.38 197 VAL A N 1
ATOM 1566 C CA . VAL A 1 197 ? 7.830 12.165 -20.517 1.00 97.38 197 VAL A CA 1
ATOM 1567 C C . VAL A 1 197 ? 7.844 13.687 -20.382 1.00 97.38 197 VAL A C 1
ATOM 1569 O O . VAL A 1 197 ? 7.737 14.398 -21.379 1.00 97.38 197 VAL A O 1
ATOM 1572 N N . GLU A 1 198 ? 7.994 14.185 -19.157 1.00 95.81 198 GLU A N 1
ATOM 1573 C CA . GLU A 1 198 ? 8.034 15.620 -18.855 1.00 95.81 198 GLU A CA 1
ATOM 1574 C C . GLU A 1 198 ? 9.438 16.189 -19.075 1.00 95.81 198 GLU A C 1
ATOM 1576 O O . GLU A 1 198 ? 9.620 17.206 -19.747 1.00 95.81 198 GLU A O 1
ATOM 1581 N N . CYS A 1 199 ? 10.449 15.526 -18.512 1.00 94.62 199 CYS A N 1
ATOM 1582 C CA . CYS A 1 199 ? 11.838 15.955 -18.591 1.00 94.62 199 CYS A CA 1
ATOM 1583 C C . CYS A 1 199 ? 12.803 14.805 -18.273 1.00 94.62 199 CYS A C 1
ATOM 1585 O O . CYS A 1 199 ? 12.407 13.738 -17.812 1.00 94.62 199 CYS A O 1
ATOM 1587 N N . SER A 1 200 ? 14.088 15.040 -18.529 1.00 95.00 200 SER A N 1
ATOM 1588 C CA . SER A 1 200 ? 15.188 14.171 -18.113 1.00 95.00 200 SER A CA 1
ATOM 1589 C C . SER A 1 200 ? 16.340 15.027 -17.605 1.00 95.00 200 SER A C 1
ATOM 1591 O O . SER A 1 200 ? 16.616 16.068 -18.210 1.00 95.00 200 SER A O 1
ATOM 1593 N N . LYS A 1 201 ? 17.051 14.583 -16.571 1.00 94.69 201 LYS A N 1
ATOM 1594 C CA . LYS A 1 201 ? 18.229 15.281 -16.042 1.00 94.69 201 LYS A CA 1
ATOM 1595 C C . LYS A 1 201 ? 19.327 14.308 -15.614 1.00 94.69 201 LYS A C 1
ATOM 1597 O O . LYS A 1 201 ? 19.089 13.114 -15.446 1.00 94.69 201 LYS A O 1
ATOM 1602 N N . GLY A 1 202 ? 20.542 14.831 -15.460 1.00 94.88 202 GLY A N 1
ATOM 1603 C CA . GLY A 1 202 ? 21.583 14.148 -14.696 1.00 94.88 202 GLY A CA 1
ATOM 1604 C C . GLY A 1 202 ? 21.278 14.204 -13.197 1.00 94.88 202 GLY A C 1
ATOM 1605 O O . GLY A 1 202 ? 20.686 15.175 -12.714 1.00 94.88 202 GLY A O 1
ATOM 1606 N N . GLU A 1 203 ? 21.670 13.155 -12.487 1.00 94.44 203 GLU A N 1
ATOM 1607 C CA . GLU A 1 203 ? 21.552 13.012 -11.035 1.00 94.44 203 GLU A CA 1
ATOM 1608 C C . GLU A 1 203 ? 22.907 13.152 -10.329 1.00 94.44 203 GLU A C 1
ATOM 1610 O O . GLU A 1 203 ? 23.944 13.396 -10.951 1.00 94.44 203 GLU A O 1
ATOM 1615 N N . TRP A 1 204 ? 22.894 13.017 -9.000 1.00 93.19 204 TRP A N 1
ATOM 1616 C CA . TRP A 1 204 ? 24.060 13.195 -8.130 1.00 93.19 204 TRP A CA 1
ATOM 1617 C C . TRP A 1 204 ? 25.324 12.462 -8.590 1.00 93.19 204 TRP A C 1
ATOM 1619 O O . TRP A 1 204 ? 26.427 13.002 -8.462 1.00 93.19 204 TRP A O 1
ATOM 1629 N N . SER A 1 205 ? 25.188 11.244 -9.107 1.00 94.81 205 SER A N 1
ATOM 1630 C CA . SER A 1 205 ? 26.318 10.354 -9.371 1.00 94.81 205 SER A CA 1
ATOM 1631 C C . SER A 1 205 ? 26.790 10.289 -10.814 1.00 94.81 205 SER A C 1
ATOM 1633 O O . SER A 1 205 ? 26.114 10.725 -11.741 1.00 94.81 205 SER A O 1
ATOM 1635 N N . ARG A 1 206 ? 27.976 9.697 -11.005 1.00 95.94 206 ARG A N 1
ATOM 1636 C CA . ARG A 1 206 ? 28.517 9.415 -12.339 1.00 95.94 206 ARG A CA 1
ATOM 1637 C C . ARG A 1 206 ? 27.584 8.485 -13.116 1.00 95.94 206 ARG A C 1
ATOM 1639 O O . ARG A 1 206 ? 27.255 7.412 -12.628 1.00 95.94 206 ARG A O 1
ATOM 1646 N N . GLY A 1 207 ? 27.165 8.895 -14.310 1.00 96.25 207 GLY A N 1
ATOM 1647 C CA . GLY A 1 207 ? 26.256 8.158 -15.189 1.00 96.25 207 GLY A CA 1
ATOM 1648 C C . GLY A 1 207 ? 24.840 7.983 -14.637 1.00 96.25 207 GLY A C 1
ATOM 1649 O O . GLY A 1 207 ? 24.094 7.166 -15.169 1.00 96.25 207 GLY A O 1
ATOM 1650 N N . GLN A 1 208 ? 24.466 8.689 -13.564 1.00 97.56 208 GLN A N 1
ATOM 1651 C CA . GLN A 1 208 ? 23.131 8.590 -12.981 1.00 97.56 208 GLN A CA 1
ATOM 1652 C C . GLN A 1 208 ? 22.183 9.587 -13.650 1.00 97.56 208 GLN A C 1
ATOM 1654 O O . GLN A 1 208 ? 22.495 10.772 -13.769 1.00 97.56 208 GLN A O 1
ATOM 1659 N N . HIS A 1 209 ? 21.006 9.124 -14.049 1.00 97.69 209 HIS A N 1
ATOM 1660 C CA . HIS A 1 209 ? 19.991 9.935 -14.704 1.00 97.69 209 HIS A CA 1
ATOM 1661 C C . HIS A 1 209 ? 18.624 9.730 -14.055 1.00 97.69 209 HIS A C 1
ATOM 1663 O O . HIS A 1 209 ? 18.309 8.641 -13.580 1.00 97.69 209 HIS A O 1
ATOM 1669 N N . GLU A 1 210 ? 17.801 10.773 -14.094 1.00 96.50 210 GLU A N 1
ATOM 1670 C CA . GLU A 1 210 ? 16.389 10.741 -13.708 1.00 96.50 210 GLU A CA 1
ATOM 1671 C C . GLU A 1 210 ? 15.548 11.177 -14.908 1.00 96.50 210 GLU A C 1
ATOM 1673 O O . GLU A 1 210 ? 15.922 12.085 -15.664 1.00 96.50 210 GLU A O 1
ATOM 1678 N N . VAL A 1 211 ? 14.417 10.505 -15.109 1.00 96.00 211 VAL A N 1
ATOM 1679 C CA . VAL A 1 211 ? 13.429 10.879 -16.121 1.00 96.00 211 VAL A CA 1
ATOM 1680 C C . VAL A 1 211 ? 12.051 10.898 -15.479 1.00 96.00 211 VAL A C 1
ATOM 1682 O O . VAL A 1 211 ? 11.608 9.901 -14.902 1.00 96.00 211 VAL A O 1
ATOM 1685 N N . ASN A 1 212 ? 11.357 12.022 -15.635 1.00 94.69 212 ASN A N 1
ATOM 1686 C CA . ASN A 1 212 ? 10.078 12.263 -14.982 1.00 94.69 212 ASN A CA 1
ATOM 1687 C C . ASN A 1 212 ? 8.970 12.082 -16.005 1.00 94.69 212 ASN A C 1
ATOM 1689 O O . ASN A 1 212 ? 9.071 12.521 -17.154 1.00 94.69 212 ASN A O 1
ATOM 1693 N N . VAL A 1 213 ? 7.912 11.408 -15.580 1.00 96.25 213 VAL A N 1
ATOM 1694 C CA . VAL A 1 213 ? 6.753 11.100 -16.411 1.00 96.25 213 VAL A CA 1
ATOM 1695 C C . VAL A 1 213 ? 5.498 11.634 -15.747 1.00 96.25 213 VAL A C 1
ATOM 1697 O O . VAL A 1 213 ? 5.397 11.670 -14.519 1.00 96.25 213 VAL A O 1
ATOM 1700 N N . GLU A 1 214 ? 4.526 12.023 -16.565 1.00 96.69 214 GLU A N 1
ATOM 1701 C CA . GLU A 1 214 ? 3.262 12.551 -16.070 1.00 96.69 214 GLU A CA 1
ATOM 1702 C C . GLU A 1 214 ? 2.532 11.495 -15.223 1.00 96.69 214 GLU A C 1
ATOM 1704 O O . GLU A 1 214 ? 2.419 10.319 -15.603 1.00 96.69 214 GLU A O 1
ATOM 1709 N N . TYR A 1 215 ? 2.004 11.937 -14.081 1.00 96.94 215 TYR A N 1
ATOM 1710 C CA . TYR A 1 215 ? 1.193 11.117 -13.185 1.00 96.94 215 TYR A CA 1
ATOM 1711 C C . TYR A 1 215 ? -0.045 10.536 -13.894 1.00 96.94 215 TYR A C 1
ATOM 1713 O O . TYR A 1 215 ? -0.545 11.067 -14.886 1.00 96.94 215 TYR A O 1
ATOM 1721 N N . ALA A 1 216 ? -0.587 9.445 -13.358 1.00 97.25 216 ALA A N 1
ATOM 1722 C CA . ALA A 1 216 ? -1.819 8.833 -13.854 1.00 97.25 216 ALA A CA 1
ATOM 1723 C C . ALA A 1 216 ? -2.632 8.213 -12.712 1.00 97.25 216 ALA A C 1
ATOM 1725 O O . ALA A 1 216 ? -2.247 8.276 -11.541 1.00 97.25 216 ALA A O 1
ATOM 1726 N N . GLU A 1 217 ? -3.778 7.609 -13.034 1.00 96.69 217 GLU A N 1
ATOM 1727 C CA . GLU A 1 217 ? -4.420 6.688 -12.093 1.00 96.69 217 GLU A CA 1
ATOM 1728 C C . GLU A 1 217 ? -3.482 5.504 -11.811 1.00 96.69 217 GLU A C 1
ATOM 1730 O O . GLU A 1 217 ? -2.746 5.060 -12.691 1.00 96.69 217 GLU A O 1
ATOM 1735 N N . ALA A 1 218 ? -3.491 4.998 -10.577 1.00 97.31 218 ALA A N 1
ATOM 1736 C CA . ALA A 1 218 ? -2.442 4.110 -10.071 1.00 97.31 218 ALA A CA 1
ATOM 1737 C C . ALA A 1 218 ? -2.142 2.879 -10.951 1.00 97.31 218 ALA A C 1
ATOM 1739 O O . ALA A 1 218 ? -0.973 2.542 -11.121 1.00 97.31 218 ALA A O 1
ATOM 1740 N N . LEU A 1 219 ? -3.158 2.222 -11.531 1.00 97.81 219 LEU A N 1
ATOM 1741 C CA . LEU A 1 219 ? -2.936 1.062 -12.409 1.00 97.81 219 LEU A CA 1
ATOM 1742 C C . LEU A 1 219 ? -2.210 1.458 -13.698 1.00 97.81 219 LEU A C 1
ATOM 1744 O O . LEU A 1 219 ? -1.226 0.826 -14.065 1.00 97.81 219 LEU A O 1
ATOM 1748 N N . GLU A 1 220 ? -2.653 2.537 -14.347 1.00 97.81 220 GLU A N 1
ATOM 1749 C CA . GLU A 1 220 ? -1.993 3.046 -15.548 1.00 97.81 220 GLU A CA 1
ATOM 1750 C C . GLU A 1 220 ? -0.567 3.512 -15.236 1.00 97.81 220 GLU A C 1
ATOM 1752 O O . GLU A 1 220 ? 0.344 3.266 -16.023 1.00 97.81 220 GLU A O 1
ATOM 1757 N N . MET A 1 221 ? -0.340 4.145 -14.082 1.00 98.19 221 MET A N 1
ATOM 1758 C CA . MET A 1 221 ? 1.008 4.546 -13.685 1.00 98.19 221 MET A CA 1
ATOM 1759 C C . MET A 1 221 ? 1.916 3.331 -13.445 1.00 98.19 221 MET A C 1
ATOM 1761 O O . MET A 1 221 ? 3.074 3.352 -13.852 1.00 98.19 221 MET A O 1
ATOM 1765 N N . ALA A 1 222 ? 1.412 2.256 -12.831 1.00 98.38 222 ALA A N 1
ATOM 1766 C CA . ALA A 1 222 ? 2.194 1.034 -12.637 1.00 98.38 222 ALA A CA 1
ATOM 1767 C C . ALA A 1 222 ? 2.554 0.373 -13.980 1.00 98.38 222 ALA A C 1
ATOM 1769 O O . ALA A 1 222 ? 3.691 -0.060 -14.168 1.00 98.38 222 ALA A O 1
ATOM 1770 N N . ASP A 1 223 ? 1.626 0.389 -14.939 1.00 98.31 223 ASP A N 1
ATOM 1771 C CA . ASP A 1 223 ? 1.838 -0.093 -16.310 1.00 98.31 223 ASP A CA 1
ATOM 1772 C C . ASP A 1 223 ? 2.891 0.724 -17.048 1.00 98.31 223 ASP A C 1
ATOM 1774 O O . ASP A 1 223 ? 3.820 0.169 -17.642 1.00 98.31 223 ASP A O 1
ATOM 1778 N N . ARG A 1 224 ? 2.780 2.057 -16.966 1.00 97.75 224 ARG A N 1
ATOM 1779 C CA . ARG A 1 224 ? 3.785 2.976 -17.503 1.00 97.75 224 ARG A CA 1
ATOM 1780 C C . ARG A 1 224 ? 5.143 2.699 -16.871 1.00 97.75 224 ARG A C 1
ATOM 1782 O O . ARG A 1 224 ? 6.112 2.611 -17.606 1.00 97.75 224 ARG A O 1
ATOM 1789 N N . HIS A 1 225 ? 5.219 2.509 -15.555 1.00 98.12 225 HIS A N 1
ATOM 1790 C CA . HIS A 1 225 ? 6.472 2.274 -14.835 1.00 98.12 225 HIS A CA 1
ATOM 1791 C C . HIS A 1 225 ? 7.221 1.035 -15.345 1.00 98.12 225 HIS A C 1
ATOM 1793 O O . HIS A 1 225 ? 8.405 1.125 -15.676 1.00 98.12 225 HIS A O 1
ATOM 1799 N N . VAL A 1 226 ? 6.561 -0.127 -15.420 1.00 98.12 226 VAL A N 1
ATOM 1800 C CA . VAL A 1 226 ? 7.242 -1.364 -15.850 1.00 98.12 226 VAL A CA 1
ATOM 1801 C C . VAL A 1 226 ? 7.635 -1.314 -17.324 1.00 98.12 226 VAL A C 1
ATOM 1803 O O . VAL A 1 226 ? 8.745 -1.715 -17.677 1.00 98.12 226 VAL A O 1
ATOM 1806 N N . LEU A 1 227 ? 6.774 -0.746 -18.175 1.00 97.81 227 LEU A N 1
ATOM 1807 C CA . LEU A 1 227 ? 7.072 -0.565 -19.593 1.00 97.81 227 LEU A CA 1
ATOM 1808 C C . LEU A 1 227 ? 8.198 0.454 -19.808 1.00 97.81 227 LEU A C 1
ATOM 1810 O O . LEU A 1 227 ? 9.049 0.258 -20.669 1.00 97.81 227 LEU A O 1
ATOM 1814 N N . PHE A 1 228 ? 8.246 1.507 -18.997 1.00 98.06 228 PHE A N 1
ATOM 1815 C CA . PHE A 1 228 ? 9.283 2.530 -19.048 1.00 98.06 228 PHE A CA 1
ATOM 1816 C C . PHE A 1 228 ? 10.663 1.961 -18.702 1.00 98.06 228 PHE A C 1
ATOM 1818 O O . PHE A 1 228 ? 11.630 2.202 -19.425 1.00 98.06 228 PHE A O 1
ATOM 1825 N N . LYS A 1 229 ? 10.753 1.120 -17.661 1.00 98.25 229 LYS A N 1
ATOM 1826 C CA . LYS A 1 229 ? 11.992 0.394 -17.335 1.00 98.25 229 LYS A CA 1
ATOM 1827 C C . LYS A 1 229 ? 12.425 -0.527 -18.474 1.00 98.25 229 LYS A C 1
ATOM 1829 O O . LYS A 1 229 ? 13.617 -0.595 -18.764 1.00 98.25 229 LYS A O 1
ATOM 1834 N N . GLN A 1 230 ? 11.483 -1.219 -19.119 1.00 97.88 230 GLN A N 1
ATOM 1835 C CA . GLN A 1 230 ? 11.779 -2.059 -20.282 1.00 97.88 230 GLN A CA 1
ATOM 1836 C C . GLN A 1 230 ? 12.326 -1.221 -21.448 1.00 97.88 230 GLN A C 1
ATOM 1838 O O . GLN A 1 230 ? 13.383 -1.544 -21.986 1.00 97.88 230 GLN A O 1
ATOM 1843 N N . ALA A 1 231 ? 11.659 -0.110 -21.773 1.00 98.31 231 ALA A N 1
ATOM 1844 C CA . ALA A 1 231 ? 12.049 0.794 -22.850 1.00 98.31 231 ALA A CA 1
ATOM 1845 C C . ALA A 1 231 ? 13.470 1.334 -22.659 1.00 98.31 231 ALA A C 1
ATOM 1847 O O . ALA A 1 231 ? 14.285 1.249 -23.571 1.00 98.31 231 ALA A O 1
ATOM 1848 N N . ILE A 1 232 ? 13.803 1.827 -21.459 1.00 98.56 232 ILE A N 1
ATOM 1849 C CA . ILE A 1 232 ? 15.140 2.369 -21.169 1.00 98.56 232 ILE A CA 1
ATOM 1850 C C . ILE A 1 232 ? 16.225 1.311 -21.382 1.00 98.56 232 ILE A C 1
ATOM 1852 O O . ILE A 1 232 ? 17.246 1.603 -22.002 1.00 98.56 232 ILE A O 1
ATOM 1856 N N . LYS A 1 233 ? 16.011 0.082 -20.899 1.00 98.50 233 LYS A N 1
ATOM 1857 C CA . LYS A 1 233 ? 16.986 -1.006 -21.060 1.00 98.50 233 LYS A CA 1
ATOM 1858 C C . LYS A 1 233 ? 17.194 -1.364 -22.530 1.00 98.50 233 LYS A C 1
ATOM 1860 O O . LYS A 1 233 ? 18.328 -1.541 -22.963 1.00 98.50 233 LYS A O 1
ATOM 1865 N N . GLU A 1 234 ? 16.117 -1.442 -23.303 1.00 98.31 234 GLU A N 1
ATOM 1866 C CA . GLU A 1 234 ? 16.178 -1.798 -24.723 1.00 98.31 234 GLU A CA 1
ATOM 1867 C C . GLU A 1 234 ? 16.764 -0.672 -25.587 1.00 98.31 234 GLU A C 1
ATOM 1869 O O . GLU A 1 234 ? 17.558 -0.948 -26.484 1.00 98.31 234 GLU A O 1
ATOM 1874 N N . ILE A 1 235 ? 16.450 0.593 -25.288 1.00 98.62 235 ILE A N 1
ATOM 1875 C CA . ILE A 1 235 ? 17.062 1.759 -25.943 1.00 98.62 235 ILE A CA 1
ATOM 1876 C C . ILE A 1 235 ? 18.557 1.827 -25.608 1.00 98.62 235 ILE A C 1
ATOM 1878 O O . ILE A 1 235 ? 19.371 2.011 -26.508 1.00 98.62 235 ILE A O 1
ATOM 1882 N N . ALA A 1 236 ? 18.946 1.628 -24.344 1.00 98.50 236 ALA A N 1
ATOM 1883 C CA . ALA A 1 236 ? 20.359 1.581 -23.966 1.00 98.50 236 ALA A CA 1
ATOM 1884 C C . ALA A 1 236 ? 21.095 0.442 -24.690 1.00 98.50 236 ALA A C 1
ATOM 1886 O O . ALA A 1 236 ? 22.181 0.657 -25.224 1.00 98.50 236 ALA A O 1
ATOM 1887 N N . HIS A 1 237 ? 20.477 -0.742 -24.772 1.00 98.31 237 HIS A N 1
ATOM 1888 C CA . HIS A 1 237 ? 21.032 -1.881 -25.502 1.00 98.31 237 HIS A CA 1
ATOM 1889 C C . HIS A 1 237 ? 21.231 -1.581 -26.994 1.00 98.31 237 HIS A C 1
ATOM 1891 O O . HIS A 1 237 ? 22.291 -1.897 -27.536 1.00 98.31 237 HIS A O 1
ATOM 1897 N N . ARG A 1 238 ? 20.251 -0.932 -27.642 1.00 97.06 238 ARG A N 1
ATOM 1898 C CA . ARG A 1 238 ? 20.322 -0.509 -29.052 1.00 97.06 238 ARG A CA 1
ATOM 1899 C C . ARG A 1 238 ? 21.527 0.393 -29.331 1.00 97.06 238 ARG A C 1
ATOM 1901 O O . ARG A 1 238 ? 22.117 0.299 -30.399 1.00 97.06 238 ARG A O 1
ATOM 1908 N N . GLU A 1 239 ? 21.913 1.212 -28.357 1.00 97.19 239 GLU A N 1
ATOM 1909 C CA . GLU A 1 239 ? 23.052 2.134 -28.438 1.00 97.19 239 GLU A CA 1
ATOM 1910 C C . GLU A 1 239 ? 24.368 1.527 -27.905 1.00 97.19 239 GLU A C 1
ATOM 1912 O O . GLU A 1 239 ? 25.336 2.247 -27.667 1.00 97.19 239 GLU A O 1
ATOM 1917 N N . GLY A 1 240 ? 24.428 0.206 -27.690 1.00 97.38 240 GLY A N 1
ATOM 1918 C CA . GLY A 1 240 ? 25.643 -0.472 -27.224 1.00 97.38 240 GLY A CA 1
ATOM 1919 C C . GLY A 1 240 ? 26.011 -0.166 -25.769 1.00 97.38 240 GLY A C 1
ATOM 1920 O O . GLY A 1 240 ? 27.170 -0.304 -25.385 1.00 97.38 240 GLY A O 1
ATOM 1921 N N . LYS A 1 241 ? 25.037 0.236 -24.953 1.00 98.19 241 LYS A N 1
ATOM 1922 C CA . LYS A 1 241 ? 25.188 0.546 -23.527 1.00 98.19 241 LYS A CA 1
ATOM 1923 C C . LYS A 1 241 ? 24.342 -0.399 -22.672 1.00 98.19 241 LYS A C 1
ATOM 1925 O O . LYS A 1 241 ? 23.635 -1.275 -23.179 1.00 98.19 241 LYS A O 1
ATOM 1930 N N . SER A 1 242 ? 24.404 -0.233 -21.356 1.00 98.44 242 SER A N 1
ATOM 1931 C CA . SER A 1 242 ? 23.473 -0.878 -20.428 1.00 98.44 242 SER A CA 1
ATOM 1932 C C . SER A 1 242 ? 22.898 0.127 -19.440 1.00 98.44 242 SER A C 1
ATOM 1934 O O . SER A 1 242 ? 23.553 1.095 -19.058 1.00 98.44 242 SER A O 1
ATOM 1936 N N . ALA A 1 243 ? 21.652 -0.109 -19.035 1.00 98.25 243 ALA A N 1
ATOM 1937 C CA . ALA A 1 243 ? 20.987 0.651 -17.987 1.00 98.25 243 ALA A CA 1
ATOM 1938 C C . ALA A 1 243 ? 20.656 -0.245 -16.787 1.00 98.25 243 ALA A C 1
ATOM 1940 O O . ALA A 1 243 ? 20.201 -1.385 -16.954 1.00 98.25 243 ALA A O 1
ATOM 1941 N N . SER A 1 244 ? 20.833 0.281 -15.576 1.00 97.38 244 SER A N 1
ATOM 1942 C CA . SER A 1 244 ? 20.491 -0.412 -14.334 1.00 97.38 244 SER A CA 1
ATOM 1943 C C . SER A 1 244 ? 19.634 0.452 -13.420 1.00 97.38 244 SER A C 1
ATOM 1945 O O . SER A 1 244 ? 19.966 1.596 -13.127 1.00 97.38 244 SER A O 1
ATOM 1947 N N . PHE A 1 245 ? 18.564 -0.157 -12.916 1.00 97.50 245 PHE A N 1
ATOM 1948 C CA . PHE A 1 245 ? 17.686 0.389 -11.876 1.00 97.50 245 PHE A CA 1
ATOM 1949 C C . PHE A 1 245 ? 18.019 -0.208 -10.500 1.00 97.50 245 PHE A C 1
ATOM 1951 O O . PHE A 1 245 ? 17.206 -0.166 -9.581 1.00 97.50 245 PHE A O 1
ATOM 1958 N N . MET A 1 246 ? 19.191 -0.835 -10.361 1.00 95.94 246 MET A N 1
ATOM 1959 C CA . MET A 1 246 ? 19.665 -1.344 -9.079 1.00 95.94 246 MET A CA 1
ATOM 1960 C C . MET A 1 246 ? 19.757 -0.180 -8.074 1.00 95.94 246 MET A C 1
ATOM 1962 O O . MET A 1 246 ? 20.330 0.856 -8.426 1.00 95.94 246 MET A O 1
ATOM 1966 N N . PRO A 1 247 ? 19.228 -0.320 -6.844 1.00 96.00 247 PRO A N 1
ATOM 1967 C CA . PRO A 1 247 ? 19.202 0.767 -5.872 1.00 96.00 247 PRO A CA 1
ATOM 1968 C C . PRO A 1 247 ? 20.568 1.287 -5.468 1.00 96.00 247 PRO A C 1
ATOM 1970 O O . PRO A 1 247 ? 20.670 2.449 -5.113 1.00 96.00 247 PRO A O 1
ATOM 1973 N N . LYS A 1 248 ? 21.608 0.454 -5.467 1.00 95.88 248 LYS A N 1
ATOM 1974 C CA . LYS A 1 248 ? 22.961 0.845 -5.071 1.00 95.88 248 LYS A CA 1
ATOM 1975 C C . LYS A 1 248 ? 23.975 -0.018 -5.817 1.00 95.88 248 LYS A C 1
ATOM 1977 O O . LYS A 1 248 ? 24.271 -1.131 -5.388 1.00 95.88 248 LYS A O 1
ATOM 1982 N N . PHE A 1 249 ? 24.485 0.478 -6.943 1.00 93.44 249 PHE A N 1
ATOM 1983 C CA . PHE A 1 249 ? 25.421 -0.295 -7.770 1.00 93.44 249 PHE A CA 1
ATOM 1984 C C . PHE A 1 249 ? 26.863 -0.276 -7.227 1.00 93.44 249 PHE A C 1
ATOM 1986 O O . PHE A 1 249 ? 27.564 -1.275 -7.339 1.00 93.44 249 PHE A O 1
ATOM 1993 N N . ALA A 1 250 ? 27.288 0.840 -6.625 1.00 92.81 250 ALA A N 1
ATOM 1994 C CA . ALA A 1 250 ? 28.614 1.034 -6.038 1.00 92.81 250 ALA A CA 1
ATOM 1995 C C . ALA A 1 250 ? 28.498 1.744 -4.682 1.00 92.81 250 ALA A C 1
ATOM 1997 O O . ALA A 1 250 ? 27.531 2.469 -4.434 1.00 92.81 250 ALA A O 1
ATOM 1998 N N . GLU A 1 251 ? 29.457 1.516 -3.785 1.00 91.25 251 GLU A N 1
ATOM 1999 C CA . GLU A 1 251 ? 29.418 2.025 -2.408 1.00 91.25 251 GLU A CA 1
ATOM 2000 C C . GLU A 1 251 ? 29.506 3.557 -2.360 1.00 91.25 251 GLU A C 1
ATOM 2002 O O . GLU A 1 251 ? 28.744 4.203 -1.635 1.00 91.25 251 GLU A O 1
ATOM 2007 N N . GLU A 1 252 ? 30.393 4.125 -3.172 1.00 90.38 252 GLU A N 1
ATOM 2008 C CA . GLU A 1 252 ? 30.748 5.543 -3.220 1.00 90.38 252 GLU A CA 1
ATOM 2009 C C . GLU A 1 252 ? 29.761 6.420 -4.004 1.00 90.38 252 GLU A C 1
ATOM 2011 O O . GLU A 1 252 ? 29.788 7.648 -3.891 1.00 90.38 252 GLU A O 1
ATOM 2016 N N . GLU A 1 253 ? 28.883 5.803 -4.792 1.00 92.94 253 GLU A N 1
ATOM 2017 C CA . GLU A 1 253 ? 27.895 6.492 -5.620 1.00 92.94 253 GLU A CA 1
ATOM 2018 C C . GLU A 1 253 ? 26.549 6.605 -4.894 1.00 92.94 253 GLU A C 1
ATOM 2020 O O . GLU A 1 253 ? 26.256 5.837 -3.983 1.00 92.94 253 GLU A O 1
ATOM 2025 N N . ALA A 1 254 ? 25.703 7.566 -5.254 1.00 93.56 254 ALA A N 1
ATOM 2026 C CA . ALA A 1 254 ? 24.325 7.638 -4.787 1.00 93.56 254 ALA A CA 1
ATOM 2027 C C . ALA A 1 254 ? 23.535 6.372 -5.158 1.00 93.56 254 ALA A C 1
ATOM 2029 O O . ALA A 1 254 ? 23.985 5.500 -5.898 1.00 93.56 254 ALA A O 1
ATOM 2030 N N . GLY A 1 255 ? 22.360 6.226 -4.557 1.00 95.00 255 GLY A N 1
ATOM 2031 C CA . GLY A 1 255 ? 21.472 5.127 -4.896 1.00 95.00 255 GLY A CA 1
ATOM 2032 C C . GLY A 1 255 ? 20.336 5.571 -5.804 1.00 95.00 255 GLY A C 1
ATOM 2033 O O . GLY A 1 255 ? 19.852 6.681 -5.627 1.00 95.00 255 GLY A O 1
ATOM 2034 N N . ASN A 1 256 ? 19.866 4.683 -6.684 1.00 97.12 256 ASN A N 1
ATOM 2035 C CA . ASN A 1 256 ? 18.692 4.926 -7.518 1.00 97.12 256 ASN A CA 1
ATOM 2036 C C . ASN A 1 256 ? 17.400 4.847 -6.702 1.00 97.12 256 ASN A C 1
ATOM 2038 O O . ASN A 1 256 ? 17.045 3.794 -6.152 1.00 97.12 256 ASN A O 1
ATOM 2042 N N . SER A 1 257 ? 16.679 5.958 -6.649 1.00 95.06 257 SER A N 1
ATOM 2043 C CA . SER A 1 257 ? 15.371 6.057 -6.019 1.00 95.06 257 SER A CA 1
ATOM 2044 C C . SER A 1 257 ? 14.207 5.735 -6.968 1.00 95.06 257 SER A C 1
ATOM 2046 O O . SER A 1 257 ? 14.323 5.758 -8.194 1.00 95.06 257 SER A O 1
ATOM 2048 N N . CYS A 1 258 ? 13.068 5.405 -6.359 1.00 96.00 258 CYS A N 1
ATOM 2049 C CA . CYS A 1 258 ? 11.746 5.471 -6.964 1.00 96.00 258 CYS A CA 1
ATOM 2050 C C . CYS A 1 258 ? 10.862 6.343 -6.067 1.00 96.00 258 CYS A C 1
ATOM 2052 O O . CYS A 1 258 ? 10.114 5.823 -5.232 1.00 96.00 258 CYS A O 1
ATOM 2054 N N . HIS A 1 259 ? 10.945 7.670 -6.175 1.00 96.44 259 HIS A N 1
ATOM 2055 C CA . HIS A 1 259 ? 10.044 8.513 -5.389 1.00 96.44 259 HIS A CA 1
ATOM 2056 C C . HIS A 1 259 ? 8.604 8.322 -5.870 1.00 96.44 259 HIS A C 1
ATOM 2058 O O . HIS A 1 259 ? 8.297 8.486 -7.051 1.00 96.44 259 HIS A O 1
ATOM 2064 N N . ILE A 1 260 ? 7.707 7.967 -4.949 1.00 96.69 260 ILE A N 1
ATOM 2065 C CA . ILE A 1 260 ? 6.291 7.753 -5.254 1.00 96.69 260 ILE A CA 1
ATOM 2066 C C . ILE A 1 260 ? 5.509 8.984 -4.820 1.00 96.69 260 ILE A C 1
ATOM 2068 O O . ILE A 1 260 ? 5.327 9.233 -3.626 1.00 96.69 260 ILE A O 1
ATOM 2072 N N . HIS A 1 261 ? 5.006 9.734 -5.793 1.00 97.44 261 HIS A N 1
ATOM 2073 C CA . HIS A 1 261 ? 4.082 10.841 -5.562 1.00 97.44 261 HIS A CA 1
ATOM 2074 C C . HIS A 1 261 ? 2.662 10.308 -5.546 1.00 97.44 261 HIS A C 1
ATOM 2076 O O . HIS A 1 261 ? 2.287 9.542 -6.429 1.00 97.44 261 HIS A O 1
ATOM 2082 N N . LEU A 1 262 ? 1.855 10.713 -4.570 1.00 95.25 262 LEU A N 1
ATOM 2083 C CA . LEU A 1 262 ? 0.512 10.171 -4.402 1.00 95.25 262 LEU A CA 1
ATOM 2084 C C . LEU A 1 262 ? -0.488 11.195 -3.852 1.00 95.25 262 LEU A C 1
ATOM 2086 O O . LEU A 1 262 ? -0.203 11.983 -2.944 1.00 95.25 262 LEU A O 1
ATOM 2090 N N . SER A 1 263 ? -1.696 11.155 -4.407 1.00 95.88 263 SER A N 1
ATOM 2091 C CA . SER A 1 263 ? -2.859 11.905 -3.935 1.00 95.88 263 SER A CA 1
ATOM 2092 C C . SER A 1 263 ? -4.148 11.130 -4.204 1.00 95.88 263 SER A C 1
ATOM 2094 O O . SER A 1 263 ? -4.170 10.164 -4.970 1.00 95.88 263 SER A O 1
ATOM 2096 N N . LEU A 1 264 ? -5.240 11.556 -3.574 1.00 94.25 264 LEU A N 1
ATOM 2097 C CA . LEU A 1 264 ? -6.556 10.958 -3.768 1.00 94.25 264 LEU A CA 1
ATOM 2098 C C . LEU A 1 264 ? -7.515 11.972 -4.367 1.00 94.25 264 LEU A C 1
ATOM 2100 O O . LEU A 1 264 ? -7.542 13.129 -3.950 1.00 94.25 264 LEU A O 1
ATOM 2104 N N . GLN A 1 265 ? -8.342 11.526 -5.306 1.00 94.31 265 GLN A N 1
ATOM 2105 C CA . GLN A 1 265 ? -9.350 12.363 -5.942 1.00 94.31 265 GLN A CA 1
ATOM 2106 C C . GLN A 1 265 ? -10.750 11.767 -5.832 1.00 94.31 265 GLN A C 1
ATOM 2108 O O . GLN A 1 265 ? -10.941 10.570 -6.025 1.00 94.31 265 GLN A O 1
ATOM 2113 N N . GLN A 1 266 ? -11.750 12.616 -5.602 1.00 93.25 266 GLN A N 1
ATOM 2114 C CA . GLN A 1 266 ? -13.168 12.252 -5.654 1.00 93.25 266 GLN A CA 1
ATOM 2115 C C . GLN A 1 266 ? -13.948 13.387 -6.324 1.00 93.25 266 GLN A C 1
ATOM 2117 O O . GLN A 1 266 ? -13.784 14.554 -5.970 1.00 93.25 266 GLN A O 1
ATOM 2122 N N . GLY A 1 267 ? -14.757 13.063 -7.340 1.00 90.38 267 GLY A N 1
ATOM 2123 C CA . GLY A 1 267 ? -15.505 14.072 -8.106 1.00 90.38 267 GLY A CA 1
ATOM 2124 C C . GLY A 1 267 ? -14.618 15.166 -8.724 1.00 90.38 267 GLY A C 1
ATOM 2125 O O . GLY A 1 267 ? -14.997 16.333 -8.719 1.00 90.38 267 GLY A O 1
ATOM 2126 N N . GLY A 1 268 ? -13.406 14.807 -9.168 1.00 88.38 268 GLY A N 1
ATOM 2127 C CA . GLY A 1 268 ? -12.425 15.736 -9.749 1.00 88.38 268 GLY A CA 1
ATOM 2128 C C . GLY A 1 268 ? -11.691 16.635 -8.745 1.00 88.38 268 GLY A C 1
ATOM 2129 O O . GLY A 1 268 ? -10.881 17.462 -9.151 1.00 88.38 268 GLY A O 1
ATOM 2130 N N . LYS A 1 269 ? -11.943 16.491 -7.437 1.00 93.88 269 LYS A N 1
ATOM 2131 C CA . LYS A 1 269 ? -11.288 17.282 -6.385 1.00 93.88 269 LYS A CA 1
ATOM 2132 C C . LYS A 1 269 ? -10.224 16.466 -5.671 1.00 93.88 269 LYS A C 1
ATOM 2134 O O . LYS A 1 269 ? -10.471 15.315 -5.319 1.00 93.88 269 LYS A O 1
ATOM 2139 N N . ASN A 1 270 ? -9.076 17.085 -5.411 1.00 96.06 270 ASN A N 1
ATOM 2140 C CA . ASN A 1 270 ? -8.021 16.510 -4.585 1.00 96.06 270 ASN A CA 1
ATOM 2141 C C . ASN A 1 270 ? -8.459 16.493 -3.110 1.00 96.06 270 ASN A C 1
ATOM 2143 O O . ASN A 1 270 ? -8.676 17.542 -2.505 1.00 96.06 270 ASN A O 1
ATOM 2147 N N . LEU A 1 271 ? -8.592 15.297 -2.536 1.00 95.25 271 LEU A N 1
ATOM 2148 C CA . LEU A 1 271 ? -9.045 15.079 -1.164 1.00 95.25 271 LEU A CA 1
ATOM 2149 C C . LEU A 1 271 ? -8.009 15.475 -0.115 1.00 95.25 271 LEU A C 1
ATOM 2151 O O . LEU A 1 271 ? -8.369 15.644 1.048 1.00 95.25 271 LEU A O 1
ATOM 2155 N N . PHE A 1 272 ? -6.738 15.625 -0.486 1.00 96.31 272 PHE A N 1
ATOM 2156 C CA . PHE A 1 272 ? -5.685 16.022 0.446 1.00 96.31 272 PHE A CA 1
ATOM 2157 C C . PHE A 1 272 ? -5.656 17.527 0.721 1.00 96.31 272 PHE A C 1
ATOM 2159 O O . PHE A 1 272 ? -4.991 17.956 1.662 1.00 96.31 272 PHE A O 1
ATOM 2166 N N . TRP A 1 273 ? -6.414 18.328 -0.029 1.00 97.44 273 TRP A N 1
ATOM 2167 C CA . TRP A 1 273 ? -6.442 19.779 0.118 1.00 97.44 273 TRP A CA 1
ATOM 2168 C C . TRP A 1 273 ? -7.826 20.296 0.514 1.00 97.44 273 TRP A C 1
ATOM 2170 O O . TRP A 1 273 ? -8.826 20.019 -0.148 1.00 97.44 273 TRP A O 1
ATOM 2180 N N . ASP A 1 274 ? -7.891 21.108 1.569 1.00 95.69 274 ASP A N 1
ATOM 2181 C CA . ASP A 1 274 ? -9.078 21.900 1.889 1.00 95.69 274 ASP A CA 1
ATOM 2182 C C . ASP A 1 274 ? -8.997 23.238 1.144 1.00 95.69 274 ASP A C 1
ATOM 2184 O O . ASP A 1 274 ? -8.270 24.156 1.533 1.00 95.69 274 ASP A O 1
ATOM 2188 N N . SER A 1 275 ? -9.760 23.363 0.054 1.00 92.25 275 SER A N 1
ATOM 2189 C CA . SER A 1 275 ? -9.756 24.571 -0.776 1.00 92.25 275 SER A CA 1
ATOM 2190 C C . SER A 1 275 ? -10.275 25.813 -0.050 1.00 92.25 275 SER A C 1
ATOM 2192 O O . SER A 1 275 ? -9.885 26.920 -0.414 1.00 92.25 275 SER A O 1
ATOM 2194 N N . LYS A 1 276 ? -11.140 25.654 0.963 1.00 93.19 276 LYS A N 1
ATOM 2195 C CA . LYS A 1 276 ? -11.682 26.781 1.737 1.00 93.19 276 LYS A CA 1
ATOM 2196 C C . LYS A 1 276 ? -10.646 27.301 2.726 1.00 93.19 276 LYS A C 1
ATOM 2198 O O . LYS A 1 276 ? -10.472 28.508 2.842 1.00 93.19 276 LYS A O 1
ATOM 2203 N N . LYS A 1 277 ? -9.943 26.392 3.408 1.00 95.19 277 LYS A N 1
ATOM 2204 C CA . LYS A 1 277 ? -8.899 26.742 4.387 1.00 95.19 277 LYS A CA 1
ATOM 2205 C C . LYS A 1 277 ? -7.532 27.006 3.758 1.00 95.19 277 LYS A C 1
ATOM 2207 O O . LYS A 1 277 ? -6.652 27.501 4.451 1.00 95.19 277 LYS A O 1
ATOM 2212 N N . LYS A 1 278 ? -7.351 26.670 2.473 1.00 95.19 278 LYS A N 1
ATOM 2213 C CA . LYS A 1 278 ? -6.056 26.684 1.770 1.00 95.19 278 LYS A CA 1
ATOM 2214 C C . LYS A 1 278 ? -4.976 25.930 2.560 1.00 95.19 278 LYS A C 1
ATOM 2216 O O . LYS A 1 278 ? -3.862 26.418 2.725 1.00 95.19 278 LYS A O 1
ATOM 2221 N N . ALA A 1 279 ? -5.339 24.758 3.073 1.00 95.81 279 ALA A N 1
ATOM 2222 C CA . ALA A 1 279 ? -4.507 23.978 3.978 1.00 95.81 279 ALA A CA 1
ATOM 2223 C C . ALA A 1 279 ? -4.669 22.469 3.721 1.00 95.81 279 ALA A C 1
ATOM 2225 O O . ALA A 1 279 ? -5.661 22.058 3.103 1.00 95.81 279 ALA A O 1
ATOM 2226 N N . PRO A 1 280 ? -3.742 21.629 4.217 1.00 96.75 280 PRO A N 1
ATOM 2227 C CA . PRO A 1 280 ? -3.891 20.182 4.142 1.00 96.75 280 PRO A CA 1
ATOM 2228 C C . PRO A 1 280 ? -5.171 19.723 4.858 1.00 96.75 280 PRO A C 1
ATOM 2230 O O . PRO A 1 280 ? -5.498 20.188 5.953 1.00 96.75 280 PRO A O 1
ATOM 2233 N N . SER A 1 281 ? -5.924 18.821 4.235 1.00 95.88 281 SER A N 1
ATOM 2234 C CA . SER A 1 281 ? -7.220 18.372 4.750 1.00 95.88 281 SER A CA 1
ATOM 2235 C C . SER A 1 281 ? -7.072 17.402 5.931 1.00 95.88 281 SER A C 1
ATOM 2237 O O . SER A 1 281 ? -6.001 16.854 6.196 1.00 95.88 281 SER A O 1
ATOM 2239 N N . ARG A 1 282 ? -8.171 17.108 6.638 1.00 92.75 282 ARG A N 1
ATOM 2240 C CA . ARG A 1 282 ? -8.187 16.031 7.648 1.00 92.75 282 ARG A CA 1
ATOM 2241 C C . ARG A 1 282 ? -7.820 14.670 7.041 1.00 92.75 282 ARG A C 1
ATOM 2243 O O . ARG A 1 282 ? -7.076 13.918 7.660 1.00 92.75 282 ARG A O 1
ATOM 2250 N N . VAL A 1 283 ? -8.317 14.388 5.834 1.00 90.69 283 VAL A N 1
ATOM 2251 C CA . VAL A 1 283 ? -8.044 13.141 5.103 1.00 90.69 283 VAL A CA 1
ATOM 2252 C C . VAL A 1 283 ? -6.549 12.982 4.844 1.00 90.69 283 VAL A C 1
ATOM 2254 O O . VAL A 1 283 ? -6.009 11.906 5.072 1.00 90.69 283 VAL A O 1
ATOM 2257 N N . PHE A 1 284 ? -5.871 14.056 4.434 1.00 94.44 284 PHE A N 1
ATOM 2258 C CA . PHE A 1 284 ? -4.420 14.049 4.260 1.00 94.44 284 PHE A CA 1
ATOM 2259 C C . PHE A 1 284 ? -3.688 13.659 5.548 1.00 94.44 284 PHE A C 1
ATOM 2261 O O . PHE A 1 284 ? -2.867 12.748 5.524 1.00 94.44 284 PHE A O 1
ATOM 2268 N N . HIS A 1 285 ? -4.007 14.305 6.676 1.00 92.81 285 HIS A N 1
ATOM 2269 C CA . HIS A 1 285 ? -3.323 14.031 7.943 1.00 92.81 285 HIS A CA 1
ATOM 2270 C C . HIS A 1 285 ? -3.532 12.586 8.406 1.00 92.81 285 HIS A C 1
ATOM 2272 O O . HIS A 1 285 ? -2.590 11.945 8.860 1.00 92.81 285 HIS A O 1
ATOM 2278 N N . GLN A 1 286 ? -4.750 12.057 8.261 1.00 90.00 286 GLN A N 1
ATOM 2279 C CA . GLN A 1 286 ? -5.060 10.664 8.598 1.00 90.00 286 GLN A CA 1
ATOM 2280 C C . GLN A 1 286 ? -4.289 9.686 7.712 1.00 90.00 286 GLN A C 1
ATOM 2282 O O . GLN A 1 286 ? -3.699 8.729 8.210 1.00 90.00 286 GLN A O 1
ATOM 2287 N N . PHE A 1 287 ? -4.257 9.954 6.409 1.00 90.88 287 PHE A N 1
ATOM 2288 C CA . PHE A 1 287 ? -3.556 9.117 5.449 1.00 90.88 287 PHE A CA 1
ATOM 2289 C C . PHE A 1 287 ? -2.040 9.119 5.693 1.00 90.88 287 PHE A C 1
ATOM 2291 O O . PHE A 1 287 ? -1.419 8.060 5.764 1.00 90.88 287 PHE A O 1
ATOM 2298 N N . LEU A 1 288 ? -1.447 10.299 5.898 1.00 92.56 288 LEU A N 1
ATOM 2299 C CA . LEU A 1 288 ? -0.025 10.447 6.206 1.00 92.56 288 LEU A CA 1
ATOM 2300 C C . LEU A 1 288 ? 0.348 9.799 7.546 1.00 92.56 288 LEU A C 1
ATOM 2302 O O . LEU A 1 288 ? 1.393 9.160 7.643 1.00 92.56 288 LEU A O 1
ATOM 2306 N N . ALA A 1 289 ? -0.511 9.908 8.563 1.00 90.88 289 ALA A N 1
ATOM 2307 C CA . ALA A 1 289 ? -0.312 9.224 9.839 1.00 90.88 289 ALA A CA 1
ATOM 2308 C C . ALA A 1 289 ? -0.315 7.696 9.673 1.00 90.88 289 ALA A C 1
ATOM 2310 O O . ALA A 1 289 ? 0.530 7.020 10.256 1.00 90.88 289 ALA A O 1
ATOM 2311 N N . GLY A 1 290 ? -1.217 7.156 8.845 1.00 89.12 290 GLY A N 1
ATOM 2312 C CA . GLY A 1 290 ? -1.214 5.739 8.480 1.00 89.12 290 GLY A CA 1
ATOM 2313 C C . GLY A 1 290 ? 0.086 5.334 7.788 1.00 89.12 290 GLY A C 1
ATOM 2314 O O . GLY A 1 290 ? 0.713 4.357 8.189 1.00 89.12 290 GLY A O 1
ATOM 2315 N N . LEU A 1 291 ? 0.534 6.120 6.804 1.00 89.69 291 LEU A N 1
ATOM 2316 C CA . LEU A 1 291 ? 1.792 5.854 6.107 1.00 89.69 291 LEU A CA 1
ATOM 2317 C C . LEU A 1 291 ? 2.960 5.806 7.091 1.00 89.69 291 LEU A C 1
ATOM 2319 O O . LEU A 1 291 ? 3.686 4.820 7.107 1.00 89.69 291 LEU A O 1
ATOM 2323 N N . LEU A 1 292 ? 3.103 6.810 7.960 1.00 90.44 292 LEU A N 1
ATOM 2324 C CA . LEU A 1 292 ? 4.154 6.845 8.982 1.00 90.44 292 LEU A CA 1
ATOM 2325 C C . LEU A 1 292 ? 4.094 5.638 9.922 1.00 90.44 292 LEU A C 1
ATOM 2327 O O . LEU A 1 292 ? 5.130 5.036 10.191 1.00 90.44 292 LEU A O 1
ATOM 2331 N N . LYS A 1 293 ? 2.893 5.273 10.388 1.00 89.25 293 LYS A N 1
ATOM 2332 C CA . LYS A 1 293 ? 2.683 4.168 11.330 1.00 89.25 293 LYS A CA 1
ATOM 2333 C C . LYS A 1 293 ? 3.110 2.820 10.754 1.00 89.25 293 LYS A C 1
ATOM 2335 O O . LYS A 1 293 ? 3.762 2.065 11.459 1.00 89.25 293 LYS A O 1
ATOM 2340 N N . TYR A 1 294 ? 2.730 2.534 9.510 1.00 89.00 294 TYR A N 1
ATOM 2341 C CA . TYR A 1 294 ? 2.914 1.213 8.895 1.00 89.00 294 TYR A CA 1
ATOM 2342 C C . TYR A 1 294 ? 4.146 1.122 7.986 1.00 89.00 294 TYR A C 1
ATOM 2344 O O . TYR A 1 294 ? 4.405 0.086 7.384 1.00 89.00 294 TYR A O 1
ATOM 2352 N N . SER A 1 295 ? 4.911 2.206 7.835 1.00 87.56 295 SER A N 1
ATOM 2353 C CA . SER A 1 295 ? 6.098 2.217 6.974 1.00 87.56 295 SER A CA 1
ATOM 2354 C C . SER A 1 295 ? 7.125 1.126 7.281 1.00 87.56 295 SER A C 1
ATOM 2356 O O . SER A 1 295 ? 7.635 0.569 6.311 1.00 87.56 295 SER A O 1
ATOM 2358 N N . PRO A 1 296 ? 7.436 0.781 8.551 1.00 87.12 296 PRO A N 1
ATOM 2359 C CA . PRO A 1 296 ? 8.365 -0.311 8.838 1.00 87.12 296 PRO A CA 1
ATOM 2360 C C . PRO A 1 296 ? 7.967 -1.627 8.159 1.00 87.12 296 PRO A C 1
ATOM 2362 O O . PRO A 1 296 ? 8.812 -2.291 7.564 1.00 87.12 296 PRO A O 1
ATOM 2365 N N . GLU A 1 297 ? 6.680 -1.970 8.171 1.00 87.81 297 GLU A N 1
ATOM 2366 C CA . GLU A 1 297 ? 6.140 -3.161 7.515 1.00 87.81 297 GLU A CA 1
ATOM 2367 C C . GLU A 1 297 ? 6.039 -2.980 5.995 1.00 87.81 297 GLU A C 1
ATOM 2369 O O . GLU A 1 297 ? 6.335 -3.898 5.228 1.00 87.81 297 GLU A O 1
ATOM 2374 N N . LEU A 1 298 ? 5.650 -1.786 5.536 1.00 89.06 298 LEU A N 1
ATOM 2375 C CA . LEU A 1 298 ? 5.543 -1.481 4.108 1.00 89.06 298 LEU A CA 1
ATOM 2376 C C . LEU A 1 298 ? 6.904 -1.433 3.400 1.00 89.06 298 LEU A C 1
ATOM 2378 O O . LEU A 1 298 ? 6.956 -1.607 2.180 1.00 89.06 298 LEU A O 1
ATOM 2382 N N . CYS A 1 299 ? 8.005 -1.261 4.137 1.00 88.19 299 CYS A N 1
ATOM 2383 C CA . CYS A 1 299 ? 9.357 -1.278 3.586 1.00 88.19 299 CYS A CA 1
ATOM 2384 C C . CYS A 1 299 ? 9.691 -2.574 2.842 1.00 88.19 299 CYS A C 1
ATOM 2386 O O . CYS A 1 299 ? 10.498 -2.513 1.925 1.00 88.19 299 CYS A O 1
ATOM 2388 N N . LEU A 1 300 ? 9.033 -3.701 3.134 1.00 89.69 300 LEU A N 1
ATOM 2389 C CA . LEU A 1 300 ? 9.188 -4.936 2.349 1.00 89.69 300 LEU A CA 1
ATOM 2390 C C . LEU A 1 300 ? 8.807 -4.762 0.868 1.00 89.69 300 LEU A C 1
ATOM 2392 O O . LEU A 1 300 ? 9.313 -5.477 0.011 1.00 89.69 300 LEU A O 1
ATOM 2396 N N . PHE A 1 301 ? 7.931 -3.804 0.556 1.00 93.69 301 PHE A N 1
ATOM 2397 C CA . PHE A 1 301 ? 7.505 -3.495 -0.811 1.00 93.69 301 PHE A CA 1
ATOM 2398 C C . PHE A 1 301 ? 8.214 -2.266 -1.388 1.00 93.69 301 PHE A C 1
ATOM 2400 O O . PHE A 1 301 ? 8.325 -2.137 -2.604 1.00 93.69 301 PHE A O 1
ATOM 2407 N N . PHE A 1 302 ? 8.684 -1.355 -0.530 1.00 93.38 302 PHE A N 1
ATOM 2408 C CA . PHE A 1 302 ? 9.444 -0.175 -0.954 1.00 93.38 302 PHE A CA 1
ATOM 2409 C C . PHE A 1 302 ? 10.932 -0.489 -1.184 1.00 93.38 302 PHE A C 1
ATOM 2411 O O . PHE A 1 302 ? 11.545 0.077 -2.082 1.00 93.38 302 PHE A O 1
ATOM 2418 N N . ALA A 1 303 ? 11.505 -1.402 -0.407 1.00 93.69 303 ALA A N 1
ATOM 2419 C CA . ALA A 1 303 ? 12.894 -1.843 -0.481 1.00 93.69 303 ALA A CA 1
ATOM 2420 C C . ALA A 1 303 ? 12.947 -3.384 -0.515 1.00 93.69 303 ALA A C 1
ATOM 2422 O O . ALA A 1 303 ? 13.347 -4.008 0.467 1.00 93.69 303 ALA A O 1
ATOM 2423 N N . PRO A 1 304 ? 12.502 -4.016 -1.618 1.00 93.38 304 PRO A N 1
ATOM 2424 C CA . PRO A 1 304 ? 12.272 -5.461 -1.659 1.00 93.38 304 PRO A CA 1
ATOM 2425 C C . PRO A 1 304 ? 13.554 -6.302 -1.731 1.00 93.38 304 PRO A C 1
ATOM 2427 O O . PRO A 1 304 ? 13.499 -7.513 -1.533 1.00 93.38 304 PRO A O 1
ATOM 2430 N N . THR A 1 305 ? 14.709 -5.697 -2.022 1.00 92.88 305 THR A N 1
ATOM 2431 C CA . THR A 1 305 ? 15.985 -6.414 -2.138 1.00 92.88 305 THR A CA 1
ATOM 2432 C C . THR A 1 305 ? 16.958 -6.040 -1.027 1.00 92.88 305 THR A C 1
ATOM 2434 O O . THR A 1 305 ? 16.925 -4.939 -0.480 1.00 92.88 305 THR A O 1
ATOM 2437 N N . ILE A 1 306 ? 17.919 -6.927 -0.745 1.00 94.00 306 ILE A N 1
ATOM 2438 C CA . ILE A 1 306 ? 19.053 -6.624 0.146 1.00 94.00 306 ILE A CA 1
ATOM 2439 C C . ILE A 1 306 ? 19.798 -5.366 -0.332 1.00 94.00 306 ILE A C 1
ATOM 2441 O O . ILE A 1 306 ? 20.240 -4.553 0.483 1.00 94.00 306 ILE A O 1
ATOM 2445 N N . ASN A 1 307 ? 19.918 -5.185 -1.651 1.00 94.94 307 ASN A N 1
ATOM 2446 C CA . ASN A 1 307 ? 20.597 -4.039 -2.244 1.00 94.94 307 ASN A CA 1
ATOM 2447 C C . ASN A 1 307 ? 19.859 -2.714 -1.974 1.00 94.94 307 ASN A C 1
ATOM 2449 O O . ASN A 1 307 ? 20.517 -1.709 -1.707 1.00 94.94 307 ASN A O 1
ATOM 2453 N N . ALA A 1 308 ? 18.523 -2.714 -1.922 1.00 94.38 308 ALA A N 1
ATOM 2454 C CA . ALA A 1 308 ? 17.734 -1.531 -1.574 1.00 94.38 308 ALA A CA 1
ATOM 2455 C C . ALA A 1 308 ? 18.122 -0.935 -0.214 1.00 94.38 308 ALA A C 1
ATOM 2457 O O . ALA A 1 308 ? 18.254 0.281 -0.083 1.00 94.38 308 ALA A O 1
ATOM 2458 N N . TYR A 1 309 ? 18.408 -1.772 0.785 1.00 93.44 309 TYR A N 1
ATOM 2459 C CA . TYR A 1 309 ? 18.824 -1.294 2.107 1.00 93.44 309 TYR A CA 1
ATOM 2460 C C . TYR A 1 309 ? 20.222 -0.663 2.115 1.00 93.44 309 TYR A C 1
ATOM 2462 O O . TYR A 1 309 ? 20.522 0.139 2.998 1.00 93.44 309 TYR A O 1
ATOM 2470 N N . LYS A 1 310 ? 21.072 -0.958 1.121 1.00 94.62 310 LYS A N 1
ATOM 2471 C CA . LYS A 1 310 ? 22.392 -0.320 0.967 1.00 94.62 310 LYS A CA 1
ATOM 2472 C C . LYS A 1 310 ? 22.292 1.138 0.509 1.00 94.62 310 LYS A C 1
ATOM 2474 O O . LYS A 1 310 ? 23.249 1.886 0.688 1.00 94.62 310 LYS A O 1
ATOM 2479 N N . ARG A 1 311 ? 21.143 1.559 -0.036 1.00 94.25 311 ARG A N 1
ATOM 2480 C CA . ARG A 1 311 ? 20.865 2.960 -0.389 1.00 94.25 311 ARG A CA 1
ATOM 2481 C C . ARG A 1 311 ? 20.649 3.843 0.845 1.00 94.25 311 ARG A C 1
ATOM 2483 O O . ARG A 1 311 ? 20.971 5.023 0.794 1.00 94.25 311 ARG A O 1
ATOM 2490 N N . TYR A 1 312 ? 20.139 3.307 1.957 1.00 90.94 312 TYR A N 1
ATOM 2491 C CA . TYR A 1 3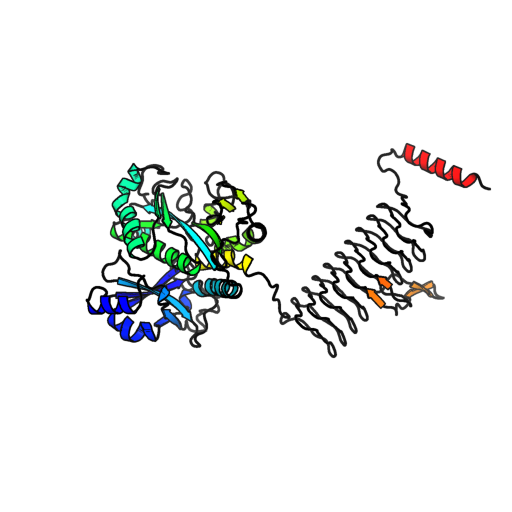12 ? 19.841 4.096 3.160 1.00 90.94 312 TYR A CA 1
ATOM 2492 C C . TYR A 1 312 ? 21.103 4.420 3.967 1.00 90.94 312 TYR A C 1
ATOM 2494 O O . TYR A 1 312 ? 21.407 3.786 4.976 1.00 90.94 312 TYR A O 1
ATOM 2502 N N . GLN A 1 313 ? 21.836 5.442 3.533 1.00 86.25 313 GLN A N 1
ATOM 2503 C CA . GLN A 1 313 ? 23.045 5.919 4.202 1.00 86.25 313 GLN A CA 1
ATOM 2504 C C . GLN A 1 313 ? 22.873 7.371 4.662 1.00 86.25 313 GLN A C 1
ATOM 2506 O O . GLN A 1 313 ? 22.249 8.194 3.987 1.00 86.25 313 GLN A O 1
ATOM 2511 N N . SER A 1 314 ? 23.432 7.718 5.822 1.00 83.06 314 SER A N 1
ATOM 2512 C CA . SER A 1 314 ? 23.431 9.113 6.277 1.00 83.06 314 SER A CA 1
ATOM 2513 C C . SER A 1 314 ? 24.176 9.998 5.270 1.00 83.06 314 SER A C 1
ATOM 2515 O O . SER A 1 314 ? 25.252 9.631 4.811 1.00 83.06 314 SER A O 1
ATOM 2517 N N . GLY A 1 315 ? 23.602 11.150 4.910 1.00 81.00 315 GLY A N 1
ATOM 2518 C CA . GLY A 1 315 ? 24.209 12.082 3.950 1.00 81.00 315 GLY A CA 1
ATOM 2519 C C . GLY A 1 315 ? 24.137 11.659 2.474 1.00 81.00 315 GLY A C 1
ATOM 2520 O O . GLY A 1 315 ? 24.767 12.301 1.644 1.00 81.00 315 GLY A O 1
ATOM 2521 N N . SER A 1 316 ? 23.368 10.618 2.130 1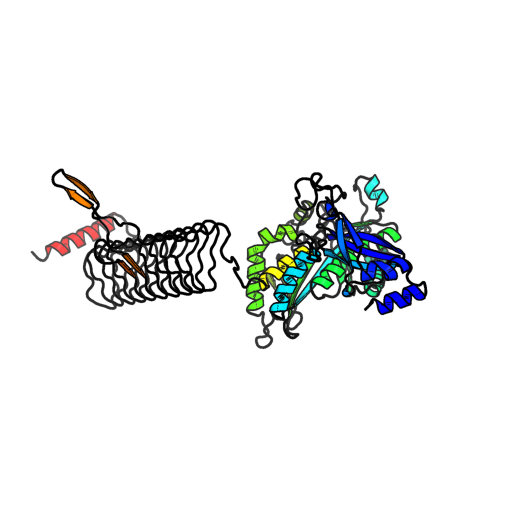.00 79.50 316 SER A N 1
ATOM 2522 C CA . SER A 1 316 ? 23.297 10.055 0.766 1.00 79.50 316 SER A CA 1
ATOM 2523 C C . SER A 1 316 ? 22.069 10.476 -0.055 1.00 79.50 316 SER A C 1
ATOM 2525 O O . SER A 1 316 ? 21.735 9.819 -1.035 1.00 79.50 316 SER A O 1
ATOM 2527 N N . TRP A 1 317 ? 21.351 11.526 0.363 1.00 82.25 317 TRP A N 1
ATOM 2528 C CA . TRP A 1 317 ? 20.047 11.959 -0.187 1.00 82.25 317 TRP A CA 1
ATOM 2529 C C . TRP A 1 317 ? 18.882 10.961 -0.042 1.00 82.25 317 TRP A C 1
ATOM 2531 O O . TRP A 1 317 ? 17.719 11.361 -0.166 1.00 82.25 317 TRP A O 1
ATOM 2541 N N . ALA A 1 318 ? 19.164 9.704 0.307 1.00 86.62 318 ALA A N 1
ATOM 2542 C CA . ALA A 1 318 ? 18.168 8.732 0.725 1.00 86.62 318 ALA A CA 1
ATOM 2543 C C . ALA A 1 318 ? 17.634 9.058 2.134 1.00 86.62 318 ALA A C 1
ATOM 2545 O O . ALA A 1 318 ? 18.406 9.425 3.030 1.00 86.62 318 ALA A O 1
ATOM 2546 N N . PRO A 1 319 ? 16.320 8.913 2.375 1.00 85.19 319 PRO A N 1
ATOM 2547 C CA . PRO A 1 319 ? 15.753 9.184 3.686 1.00 85.19 319 PRO A CA 1
ATOM 2548 C C . PRO A 1 319 ? 16.133 8.084 4.681 1.00 85.19 319 PRO A C 1
ATOM 2550 O O . PRO A 1 319 ? 15.835 6.912 4.473 1.00 85.19 319 PRO A O 1
ATOM 2553 N N . THR A 1 320 ? 16.738 8.467 5.805 1.00 83.31 320 THR A N 1
ATOM 2554 C CA . THR A 1 320 ? 17.048 7.554 6.925 1.00 83.31 320 THR A CA 1
ATOM 2555 C C . THR A 1 320 ? 16.146 7.777 8.139 1.00 83.31 320 THR A C 1
ATOM 2557 O O . THR A 1 320 ? 16.280 7.097 9.155 1.00 83.31 320 THR A O 1
ATOM 2560 N N . ARG A 1 321 ? 15.216 8.738 8.057 1.00 81.12 321 ARG A N 1
ATOM 2561 C CA . ARG A 1 321 ? 14.289 9.090 9.138 1.00 81.12 321 ARG A CA 1
ATOM 2562 C C . ARG A 1 321 ? 12.839 8.928 8.703 1.00 81.12 321 ARG A C 1
ATOM 2564 O O . ARG A 1 321 ? 12.402 9.537 7.724 1.00 81.12 321 ARG A O 1
ATOM 2571 N N . MET A 1 322 ? 12.080 8.199 9.518 1.00 85.06 322 MET A N 1
ATOM 2572 C CA . MET A 1 322 ? 10.627 8.073 9.407 1.00 85.06 322 MET A CA 1
ATOM 2573 C C . MET A 1 322 ? 9.924 9.323 9.939 1.00 85.06 322 MET A C 1
ATOM 2575 O O . MET A 1 322 ? 9.354 9.342 11.025 1.00 85.06 322 MET A O 1
ATOM 2579 N N . ALA A 1 323 ? 10.015 10.395 9.165 1.00 90.62 323 ALA A N 1
ATOM 2580 C CA . ALA A 1 323 ? 9.395 11.678 9.445 1.00 90.62 323 ALA A CA 1
ATOM 2581 C C . ALA A 1 323 ? 8.717 12.217 8.184 1.00 90.62 323 ALA A C 1
ATOM 2583 O O . ALA A 1 323 ? 8.880 11.674 7.085 1.00 90.62 323 ALA A O 1
ATOM 2584 N N . TRP A 1 324 ? 7.981 13.310 8.351 1.00 95.50 324 TRP A N 1
ATOM 2585 C CA . TRP A 1 324 ? 7.435 14.075 7.243 1.00 95.50 324 TRP A CA 1
ATOM 2586 C C . TRP A 1 324 ? 7.682 15.564 7.444 1.00 95.50 324 TRP A C 1
ATOM 2588 O O . TRP A 1 324 ? 7.853 16.026 8.573 1.00 95.50 324 TRP A O 1
ATOM 2598 N N . SER A 1 325 ? 7.723 16.317 6.349 1.00 95.19 325 SER A N 1
ATOM 2599 C CA . SER A 1 325 ? 7.882 17.770 6.384 1.00 95.19 325 SER A CA 1
ATOM 2600 C C . SER A 1 325 ? 7.526 18.384 5.025 1.00 95.19 325 SER A C 1
ATOM 2602 O O . SER A 1 325 ? 7.626 17.731 3.981 1.00 95.19 325 SER A O 1
ATOM 2604 N N . MET A 1 326 ? 7.078 19.641 5.053 1.00 95.44 326 MET A N 1
ATOM 2605 C CA . MET A 1 326 ? 6.820 20.436 3.853 1.00 95.44 326 MET A CA 1
ATOM 2606 C C . MET A 1 326 ? 8.147 20.740 3.154 1.00 95.44 326 MET A C 1
ATOM 2608 O O . MET A 1 326 ? 9.036 21.326 3.763 1.00 95.44 326 MET A O 1
ATOM 2612 N N . ASP A 1 327 ? 8.266 20.318 1.896 1.00 92.88 327 ASP A N 1
ATOM 2613 C CA . ASP A 1 327 ? 9.427 20.538 1.023 1.00 92.88 327 ASP A CA 1
ATOM 2614 C C . ASP A 1 327 ? 10.814 20.305 1.662 1.00 92.88 327 ASP A C 1
ATOM 2616 O O . ASP A 1 327 ? 11.768 21.054 1.469 1.00 92.88 327 ASP A O 1
ATOM 2620 N N . ASN A 1 328 ? 10.948 19.227 2.433 1.00 91.56 328 ASN A N 1
ATOM 2621 C CA . ASN A 1 328 ? 12.218 18.811 3.014 1.00 91.56 328 ASN A CA 1
ATOM 2622 C C . ASN A 1 328 ? 12.672 17.483 2.400 1.00 91.56 328 ASN A C 1
ATOM 2624 O O . ASN A 1 328 ? 11.965 16.481 2.469 1.00 91.56 328 ASN A O 1
ATOM 2628 N N . ARG A 1 329 ? 13.872 17.456 1.815 1.00 89.69 329 ARG A N 1
ATOM 2629 C CA . ARG A 1 329 ? 14.421 16.264 1.147 1.00 89.69 329 ARG A CA 1
ATOM 2630 C C . ARG A 1 329 ? 15.049 15.237 2.102 1.00 89.69 329 ARG A C 1
ATOM 2632 O O . ARG A 1 329 ? 15.419 14.156 1.659 1.00 89.69 329 ARG A O 1
ATOM 2639 N N . THR A 1 330 ? 15.161 15.545 3.397 1.00 87.88 330 THR A N 1
ATOM 2640 C CA . THR A 1 330 ? 15.815 14.676 4.402 1.00 87.88 330 THR A CA 1
ATOM 2641 C C . THR A 1 330 ? 14.863 13.711 5.119 1.00 87.88 330 THR A C 1
ATOM 2643 O O . THR A 1 330 ? 15.303 12.883 5.918 1.00 87.88 330 THR A O 1
ATOM 2646 N N . VAL A 1 331 ? 13.559 13.809 4.855 1.00 91.94 331 VAL A N 1
ATOM 2647 C CA . VAL A 1 331 ? 12.515 13.004 5.505 1.00 91.94 331 VAL A CA 1
ATOM 2648 C C . VAL A 1 331 ? 12.002 11.899 4.580 1.00 91.94 331 VAL A C 1
ATOM 2650 O O . VAL A 1 331 ? 12.062 12.041 3.364 1.00 91.94 331 VAL A O 1
ATOM 2653 N N . GLY A 1 332 ? 11.468 10.809 5.139 1.00 92.19 332 GLY A N 1
ATOM 2654 C CA . GLY A 1 332 ? 10.841 9.734 4.355 1.00 92.19 332 GLY A CA 1
ATOM 2655 C C . GLY A 1 332 ? 9.628 10.188 3.538 1.00 92.19 332 GLY A C 1
ATOM 2656 O O . GLY A 1 332 ? 9.453 9.737 2.408 1.00 92.19 332 GLY A O 1
ATOM 2657 N N . PHE A 1 333 ? 8.831 11.119 4.075 1.00 95.75 333 PHE A N 1
ATOM 2658 C CA . PHE A 1 333 ? 7.659 11.677 3.397 1.00 95.75 333 PHE A CA 1
ATOM 2659 C C . PHE A 1 333 ? 7.787 13.188 3.207 1.00 95.75 333 PHE A C 1
ATOM 2661 O O . PHE A 1 333 ? 7.528 13.976 4.121 1.00 95.75 333 PHE A O 1
ATOM 2668 N N . ARG A 1 334 ? 8.160 13.616 2.004 1.00 97.00 334 ARG A N 1
ATOM 2669 C CA . ARG A 1 334 ? 8.140 15.036 1.645 1.00 97.00 334 ARG A CA 1
ATOM 2670 C C . ARG A 1 334 ? 6.734 15.413 1.191 1.00 97.00 334 ARG A C 1
ATOM 2672 O O . ARG A 1 334 ? 6.067 14.648 0.505 1.00 97.00 334 ARG A O 1
ATOM 2679 N N . VAL A 1 335 ? 6.257 16.588 1.578 1.00 97.56 335 VAL A N 1
ATOM 2680 C CA . VAL A 1 335 ? 4.929 17.081 1.181 1.00 97.56 335 VAL A CA 1
ATOM 2681 C C . VAL A 1 335 ? 5.103 18.304 0.294 1.00 97.56 335 VAL A C 1
ATOM 2683 O O . VAL A 1 335 ? 5.815 19.238 0.665 1.00 97.56 335 VAL A O 1
ATOM 2686 N N . VAL A 1 336 ? 4.482 18.280 -0.888 1.00 96.94 336 VAL A N 1
ATOM 2687 C CA . VAL A 1 336 ? 4.690 19.276 -1.952 1.00 96.94 336 VAL A CA 1
ATOM 2688 C C . VAL A 1 336 ? 3.386 19.653 -2.660 1.00 96.94 336 VAL A C 1
ATOM 2690 O O . VAL A 1 336 ? 2.380 18.944 -2.590 1.00 96.94 336 VAL A O 1
ATOM 2693 N N . GLY A 1 337 ? 3.425 20.766 -3.394 1.00 96.12 337 GLY A N 1
ATOM 2694 C CA . GLY A 1 337 ? 2.299 21.278 -4.178 1.00 96.12 337 GLY A CA 1
ATOM 2695 C C . GLY A 1 337 ? 1.294 22.087 -3.355 1.00 96.12 337 GLY A C 1
ATOM 2696 O O . GLY A 1 337 ? 1.491 22.348 -2.171 1.00 96.12 337 GLY A O 1
ATOM 2697 N N . HIS A 1 338 ? 0.211 22.514 -4.004 1.00 95.38 338 HIS A N 1
ATOM 2698 C CA . HIS A 1 338 ? -0.899 23.244 -3.386 1.00 95.38 338 HIS A CA 1
ATOM 2699 C C . HIS A 1 338 ? -2.177 23.065 -4.213 1.00 95.38 338 HIS A C 1
ATOM 2701 O O . HIS A 1 338 ? -2.128 22.834 -5.422 1.00 95.38 338 HIS A O 1
ATOM 2707 N N . GLY A 1 339 ? -3.352 23.210 -3.595 1.00 95.56 339 GLY A N 1
ATOM 2708 C CA . GLY A 1 339 ? -4.609 23.087 -4.337 1.00 95.56 339 GLY A CA 1
ATOM 2709 C C . GLY A 1 339 ? -4.728 21.719 -5.029 1.00 95.56 339 GLY A C 1
ATOM 2710 O O . GLY A 1 339 ? -4.511 20.695 -4.381 1.00 95.56 339 GLY A O 1
ATOM 2711 N N . PRO A 1 340 ? -5.030 21.673 -6.341 1.00 94.88 340 PRO A N 1
ATOM 2712 C CA . PRO A 1 340 ? -5.099 20.420 -7.092 1.00 94.88 340 PRO A CA 1
ATOM 2713 C C . PRO A 1 340 ? -3.801 19.598 -7.096 1.00 94.88 340 PRO A C 1
ATOM 2715 O O . PRO A 1 340 ? -3.885 18.375 -7.160 1.00 94.88 340 PRO A O 1
ATOM 2718 N N . SER A 1 341 ? -2.624 20.230 -6.985 1.00 95.69 341 SER A N 1
ATOM 2719 C CA . SER A 1 341 ? -1.317 19.554 -7.067 1.00 95.69 341 SER A CA 1
ATOM 2720 C C . SER A 1 341 ? -0.758 19.086 -5.718 1.00 95.69 341 SER A C 1
ATOM 2722 O O . SER A 1 341 ? 0.332 18.508 -5.681 1.00 95.69 341 SER A O 1
ATOM 2724 N N . PHE A 1 342 ? -1.473 19.343 -4.614 1.00 97.94 342 PHE A N 1
ATOM 2725 C CA . PHE A 1 342 ? -1.034 18.997 -3.262 1.00 97.94 342 PHE A CA 1
ATOM 2726 C C . PHE A 1 342 ? -0.957 17.476 -3.062 1.00 97.94 342 PHE A C 1
ATOM 2728 O O . PHE A 1 342 ? -1.940 16.765 -3.284 1.00 97.94 342 PHE A O 1
ATOM 2735 N N . ARG A 1 343 ? 0.205 16.962 -2.652 1.00 97.38 343 ARG A N 1
ATOM 2736 C CA . ARG A 1 343 ? 0.476 15.517 -2.624 1.00 97.38 343 ARG A CA 1
ATOM 2737 C C . ARG A 1 343 ? 1.582 15.139 -1.641 1.00 97.38 343 ARG A C 1
ATOM 2739 O O . ARG A 1 343 ? 2.342 15.988 -1.174 1.00 97.38 343 ARG A O 1
ATOM 2746 N N . ILE A 1 344 ? 1.659 13.844 -1.354 1.00 97.19 344 ILE A N 1
ATOM 2747 C CA . ILE A 1 344 ? 2.747 13.229 -0.588 1.00 97.19 344 ILE A CA 1
ATOM 2748 C C . ILE A 1 344 ? 3.755 12.652 -1.583 1.00 97.19 344 ILE A C 1
ATOM 2750 O O . ILE A 1 344 ? 3.356 11.996 -2.539 1.00 97.19 344 ILE A O 1
ATOM 2754 N N . GLU A 1 345 ? 5.040 12.870 -1.341 1.00 97.31 345 GLU A N 1
ATOM 2755 C CA . GLU A 1 345 ? 6.163 12.195 -1.986 1.00 97.31 345 GLU A CA 1
ATOM 2756 C C . GLU A 1 345 ? 6.772 11.214 -0.975 1.00 97.31 345 GLU A C 1
ATOM 2758 O O . GLU A 1 345 ? 7.401 11.615 0.009 1.00 97.31 345 GLU A O 1
ATOM 2763 N N . ASN A 1 346 ? 6.564 9.917 -1.199 1.00 95.62 346 ASN A N 1
ATOM 2764 C CA . ASN A 1 346 ? 7.254 8.857 -0.477 1.00 95.62 346 ASN A CA 1
ATOM 2765 C C . ASN A 1 346 ? 8.631 8.633 -1.109 1.00 95.62 346 ASN A C 1
ATOM 2767 O O . ASN A 1 346 ? 8.731 8.160 -2.240 1.00 95.62 346 ASN A O 1
ATOM 2771 N N . ARG A 1 347 ? 9.686 8.950 -0.358 1.00 95.44 347 ARG A N 1
ATOM 2772 C CA . ARG A 1 347 ? 11.077 8.931 -0.828 1.00 95.44 347 ARG A CA 1
ATOM 2773 C C . ARG A 1 347 ? 11.812 7.628 -0.514 1.00 95.44 347 ARG A C 1
ATOM 2775 O O . ARG A 1 347 ? 12.976 7.463 -0.876 1.00 95.44 347 ARG A O 1
ATOM 2782 N N . MET A 1 348 ? 11.170 6.717 0.213 1.00 93.69 348 MET A N 1
ATOM 2783 C CA . MET A 1 348 ? 11.780 5.453 0.619 1.00 93.69 348 MET A CA 1
ATOM 2784 C C . MET A 1 348 ? 12.059 4.511 -0.554 1.00 93.69 348 MET A C 1
ATOM 2786 O O . MET A 1 348 ? 13.166 3.981 -0.582 1.00 93.69 348 MET A O 1
ATOM 2790 N N . PRO A 1 349 ? 11.151 4.300 -1.526 1.00 95.62 349 PRO A N 1
ATOM 2791 C CA . PRO A 1 349 ? 11.320 3.197 -2.456 1.00 95.62 349 PRO A CA 1
ATOM 2792 C C . PRO A 1 349 ? 12.583 3.297 -3.316 1.00 95.62 349 PRO A C 1
ATOM 2794 O O . PRO A 1 349 ? 13.005 4.390 -3.705 1.00 95.62 349 PRO A O 1
ATOM 2797 N N . GLY A 1 350 ? 13.197 2.145 -3.584 1.00 95.88 350 GLY A N 1
ATOM 2798 C CA . GLY A 1 350 ? 14.271 2.006 -4.566 1.00 95.88 350 GLY A CA 1
ATOM 2799 C C . GLY A 1 350 ? 13.714 1.798 -5.972 1.00 95.88 350 GLY A C 1
ATOM 2800 O O . GLY A 1 350 ? 12.565 1.387 -6.143 1.00 95.88 350 GLY A O 1
ATOM 2801 N N . ALA A 1 351 ? 14.532 2.050 -6.994 1.00 96.44 351 ALA A N 1
ATOM 2802 C CA . ALA A 1 351 ? 14.155 1.800 -8.389 1.00 96.44 351 ALA A CA 1
ATOM 2803 C C . ALA A 1 351 ? 13.916 0.306 -8.721 1.00 96.44 351 ALA A C 1
ATOM 2805 O O . ALA A 1 351 ? 13.444 -0.025 -9.813 1.00 96.44 351 ALA A O 1
ATOM 2806 N N . ASP A 1 352 ? 14.180 -0.604 -7.780 1.00 95.75 352 ASP A N 1
ATOM 2807 C CA . ASP A 1 352 ? 13.849 -2.032 -7.816 1.00 95.75 352 ASP A CA 1
ATOM 2808 C C . ASP A 1 352 ? 12.447 -2.374 -7.289 1.00 95.75 352 ASP A C 1
ATOM 2810 O O . ASP A 1 352 ? 12.020 -3.519 -7.430 1.00 95.75 352 ASP A O 1
ATOM 2814 N N . ALA A 1 353 ? 11.720 -1.420 -6.703 1.00 96.62 353 ALA A N 1
ATOM 2815 C CA . ALA A 1 353 ? 10.378 -1.662 -6.193 1.00 96.62 353 ALA A CA 1
ATOM 2816 C C . ALA A 1 353 ? 9.428 -2.139 -7.304 1.00 96.62 353 ALA A C 1
ATOM 2818 O O . ALA A 1 353 ? 9.393 -1.583 -8.405 1.00 96.62 353 ALA A O 1
ATOM 2819 N N . ASN A 1 354 ? 8.602 -3.143 -6.997 1.00 97.62 354 ASN A N 1
ATOM 2820 C CA . ASN A 1 354 ? 7.489 -3.519 -7.862 1.00 97.62 354 ASN A CA 1
ATOM 2821 C C . ASN A 1 354 ? 6.381 -2.456 -7.716 1.00 97.62 354 ASN A C 1
ATOM 2823 O O . ASN A 1 354 ? 5.780 -2.361 -6.636 1.00 97.62 354 ASN A O 1
ATOM 2827 N N . PRO A 1 355 ? 6.077 -1.662 -8.764 1.00 97.50 355 PRO A N 1
ATOM 2828 C CA . PRO A 1 355 ? 5.177 -0.520 -8.637 1.00 97.50 355 PRO A CA 1
ATOM 2829 C C . PRO A 1 355 ? 3.765 -0.955 -8.252 1.00 97.50 355 PRO A C 1
ATOM 2831 O O . PRO A 1 355 ? 3.116 -0.272 -7.467 1.00 97.50 355 PRO A O 1
ATOM 2834 N N . TYR A 1 356 ? 3.302 -2.117 -8.719 1.00 98.25 356 TYR A N 1
ATOM 2835 C CA . TYR A 1 356 ? 1.966 -2.607 -8.394 1.00 98.25 356 TYR A CA 1
ATOM 2836 C C . TYR A 1 356 ? 1.815 -2.865 -6.895 1.00 98.25 356 TYR A C 1
ATOM 2838 O O . TYR A 1 356 ? 0.855 -2.402 -6.280 1.00 98.25 356 TYR A O 1
ATOM 2846 N N . LEU A 1 357 ? 2.790 -3.548 -6.286 1.00 97.00 357 LEU A N 1
ATOM 2847 C CA . LEU A 1 357 ? 2.764 -3.865 -4.858 1.00 97.00 357 LEU A CA 1
ATOM 2848 C C . LEU A 1 357 ? 2.975 -2.612 -3.997 1.00 97.00 357 LEU A C 1
ATOM 2850 O O . LEU A 1 357 ? 2.241 -2.399 -3.028 1.00 97.00 357 LEU A O 1
ATOM 2854 N N . ALA A 1 358 ? 3.920 -1.746 -4.377 1.00 95.62 358 ALA A N 1
ATOM 2855 C CA . ALA A 1 358 ? 4.179 -0.490 -3.676 1.00 95.62 358 ALA A CA 1
ATOM 2856 C C . ALA A 1 358 ? 2.953 0.444 -3.708 1.00 95.62 358 ALA A C 1
ATOM 2858 O O . ALA A 1 358 ? 2.550 0.986 -2.674 1.00 95.62 358 ALA A O 1
ATOM 2859 N N . PHE A 1 359 ? 2.306 0.588 -4.870 1.00 96.12 359 PHE A N 1
ATOM 2860 C CA . PHE A 1 359 ? 1.103 1.408 -5.038 1.00 96.12 359 PHE A CA 1
ATOM 2861 C C . PHE A 1 359 ? -0.104 0.807 -4.325 1.00 96.12 359 PHE A C 1
ATOM 2863 O O . PHE A 1 359 ? -0.882 1.550 -3.719 1.00 96.12 359 PHE A O 1
ATOM 2870 N N . ALA A 1 360 ? -0.254 -0.522 -4.351 1.00 93.38 360 ALA A N 1
ATOM 2871 C CA . ALA A 1 360 ? -1.329 -1.214 -3.651 1.00 93.38 360 ALA A CA 1
ATOM 2872 C C . ALA A 1 360 ? -1.269 -0.884 -2.160 1.00 93.38 360 ALA A C 1
ATOM 2874 O O . ALA A 1 360 ? -2.238 -0.376 -1.600 1.00 93.38 360 ALA A O 1
ATOM 2875 N N . LYS A 1 361 ? -0.100 -1.071 -1.542 1.00 87.94 361 LYS A N 1
ATOM 2876 C CA . LYS A 1 361 ? 0.093 -0.831 -0.111 1.00 87.94 361 LYS A CA 1
ATOM 2877 C C . LYS A 1 361 ? -0.037 0.631 0.286 1.00 87.94 361 LYS A C 1
ATOM 2879 O O . LYS A 1 361 ? -0.666 0.919 1.303 1.00 87.94 361 LYS A O 1
ATOM 2884 N N . ALA A 1 362 ? 0.481 1.551 -0.528 1.00 85.69 362 ALA A N 1
ATOM 2885 C CA . ALA A 1 362 ? 0.249 2.975 -0.310 1.00 85.69 362 ALA A CA 1
ATOM 2886 C C . ALA A 1 362 ? -1.258 3.300 -0.349 1.00 85.69 362 ALA A C 1
ATOM 2888 O O . ALA A 1 362 ? -1.750 4.040 0.497 1.00 85.69 362 ALA A O 1
ATOM 2889 N N . SER A 1 363 ? -2.012 2.698 -1.274 1.00 82.81 363 SER A N 1
ATOM 2890 C CA . SER A 1 363 ? -3.455 2.929 -1.439 1.00 82.81 363 SER A CA 1
ATOM 2891 C C . SER A 1 363 ? -4.326 2.264 -0.363 1.00 82.81 363 SER A C 1
ATOM 2893 O O . SER A 1 363 ? -5.397 2.789 -0.036 1.00 82.81 363 SER A O 1
ATOM 2895 N N . THR A 1 364 ? -3.883 1.138 0.217 1.00 74.62 364 THR A N 1
ATOM 2896 C CA . THR A 1 364 ? -4.645 0.353 1.206 1.00 74.62 364 THR A CA 1
ATOM 2897 C C . THR A 1 364 ? -5.103 1.198 2.398 1.00 74.62 364 THR A C 1
ATOM 2899 O O . THR A 1 364 ? -6.228 1.033 2.870 1.00 74.62 364 THR A O 1
ATOM 2902 N N . LEU A 1 365 ? -4.297 2.175 2.822 1.00 66.44 365 LEU A N 1
ATOM 2903 C CA . LEU A 1 365 ? -4.550 3.032 3.990 1.00 66.44 365 LEU A CA 1
ATOM 2904 C C . LEU A 1 365 ? -5.755 3.983 3.849 1.00 66.44 365 LEU A C 1
ATOM 2906 O O . LEU A 1 365 ? -6.170 4.608 4.821 1.00 66.44 365 LEU A O 1
ATOM 2910 N N . PHE A 1 366 ? -6.336 4.100 2.650 1.00 63.69 366 PHE A N 1
ATOM 2911 C CA . PHE A 1 366 ? -7.615 4.791 2.425 1.00 63.69 366 PHE A CA 1
ATOM 2912 C C . PHE A 1 366 ? -8.790 3.822 2.222 1.00 63.69 366 PHE A C 1
ATOM 2914 O O . PHE A 1 366 ? -9.965 4.146 2.445 1.00 63.69 366 PHE A O 1
ATOM 2921 N N . THR A 1 367 ? -8.488 2.603 1.779 1.00 56.59 367 THR A N 1
ATOM 2922 C CA . THR A 1 367 ? -9.483 1.531 1.683 1.00 56.59 367 THR A CA 1
ATOM 2923 C C . THR A 1 367 ? -9.831 0.965 3.052 1.00 56.59 367 THR A C 1
ATOM 2925 O O . THR A 1 367 ? -10.969 0.534 3.212 1.00 56.59 367 THR A O 1
ATOM 2928 N N . SER A 1 368 ? -8.934 1.095 4.039 1.00 50.19 368 SER A N 1
ATOM 2929 C CA . SER A 1 368 ? -9.115 0.715 5.444 1.00 50.19 368 SER A CA 1
ATOM 2930 C C . SER A 1 368 ? -10.131 1.607 6.171 1.00 50.19 368 SER A C 1
ATOM 2932 O O . SER A 1 368 ? -9.804 2.320 7.110 1.00 50.19 368 SER A O 1
ATOM 2934 N N . ASN A 1 369 ? -11.378 1.567 5.708 1.00 41.16 369 ASN A N 1
ATOM 2935 C CA . ASN A 1 369 ? -12.530 1.503 6.593 1.00 41.16 369 ASN A CA 1
ATOM 2936 C C . ASN A 1 369 ? -13.125 0.131 6.320 1.00 41.16 369 ASN A C 1
ATOM 2938 O O . ASN A 1 369 ? -13.840 -0.049 5.339 1.00 41.16 369 ASN A O 1
ATOM 2942 N N . ASP A 1 370 ? -12.588 -0.841 7.035 1.00 42.72 370 ASP A N 1
ATOM 2943 C CA . ASP A 1 370 ? -13.328 -1.714 7.928 1.00 42.72 370 ASP A CA 1
ATOM 2944 C C . ASP A 1 370 ? -12.251 -2.593 8.567 1.00 42.72 370 ASP A C 1
ATOM 2946 O O . ASP A 1 370 ? -11.471 -3.238 7.863 1.00 42.72 370 ASP A O 1
ATOM 2950 N N . GLU A 1 371 ? -12.194 -2.664 9.894 1.00 44.78 371 GLU A N 1
ATOM 2951 C CA . GLU A 1 371 ? -11.777 -3.916 10.525 1.00 44.78 371 GLU A CA 1
ATOM 2952 C C . GLU A 1 371 ? -12.829 -4.970 10.150 1.00 44.78 371 GLU A C 1
ATOM 2954 O O . GLU A 1 371 ? -13.656 -5.376 10.961 1.00 44.78 371 GLU A O 1
ATOM 2959 N N . GLN A 1 372 ? -12.861 -5.391 8.885 1.00 44.78 372 GLN A N 1
ATOM 2960 C CA . GLN A 1 372 ? -13.645 -6.534 8.454 1.00 44.78 372 GLN A CA 1
ATOM 2961 C C . GLN A 1 372 ? -12.853 -7.785 8.821 1.00 44.78 372 GLN A C 1
ATOM 2963 O O . GLN A 1 372 ? -12.364 -8.526 7.973 1.00 44.78 372 GLN A O 1
ATOM 2968 N N . ILE A 1 373 ? -12.731 -8.025 10.124 1.00 52.62 373 ILE A N 1
ATOM 2969 C CA . ILE A 1 373 ? -12.610 -9.390 10.621 1.00 52.62 373 ILE A CA 1
ATOM 2970 C C . ILE A 1 373 ? -14.042 -9.846 10.888 1.00 52.62 373 ILE A C 1
ATOM 2972 O O . ILE A 1 373 ? -14.520 -9.869 12.019 1.00 52.62 373 ILE A O 1
ATOM 2976 N N . VAL A 1 374 ? -14.759 -10.188 9.816 1.00 70.06 374 VAL A N 1
ATOM 2977 C CA . VAL A 1 374 ? -15.988 -10.969 9.973 1.00 70.06 374 VAL A CA 1
ATOM 2978 C C . VAL A 1 374 ? -15.565 -12.284 10.620 1.00 70.06 374 VAL A C 1
ATOM 2980 O O . VAL A 1 374 ? -14.690 -12.960 10.085 1.00 70.06 374 VAL A O 1
ATOM 2983 N N . VAL A 1 375 ? -16.130 -12.550 11.802 1.00 84.38 375 VAL A N 1
ATOM 2984 C CA . VAL A 1 375 ? -15.939 -13.717 12.682 1.00 84.38 375 VAL A CA 1
ATOM 2985 C C . VAL A 1 375 ? -14.841 -14.683 12.219 1.00 84.38 375 VAL A C 1
ATOM 2987 O O . VAL A 1 375 ? -15.056 -15.516 11.337 1.00 84.38 375 VAL A O 1
ATOM 2990 N N . HIS A 1 376 ? -13.657 -14.586 12.829 1.00 89.62 376 HIS A N 1
ATOM 2991 C CA . HIS A 1 376 ? -12.534 -15.454 12.493 1.00 89.62 376 HIS A CA 1
ATOM 2992 C C . HIS A 1 376 ? -12.926 -16.934 12.625 1.00 89.62 376 HIS A C 1
ATOM 2994 O O . HIS A 1 376 ? -13.634 -17.321 13.550 1.00 89.62 376 HIS A O 1
ATOM 3000 N N . LYS A 1 377 ? -12.395 -17.794 11.748 1.00 91.12 377 LYS A N 1
ATOM 3001 C CA . LYS A 1 377 ? -12.730 -19.233 11.675 1.00 91.12 377 LYS A CA 1
ATOM 3002 C C . LYS A 1 377 ? -12.543 -20.032 12.975 1.00 91.12 377 LYS A C 1
ATOM 3004 O O . LYS A 1 377 ? -13.049 -21.140 13.082 1.00 91.12 377 LYS A O 1
ATOM 3009 N N . THR A 1 378 ? -11.774 -19.506 13.929 1.00 93.44 378 THR A N 1
ATOM 3010 C CA . THR A 1 378 ? -11.523 -20.134 15.240 1.00 93.44 378 THR A CA 1
ATOM 3011 C C . THR A 1 378 ? -12.420 -19.594 16.355 1.00 93.44 378 THR A C 1
ATOM 3013 O O . THR A 1 378 ? -12.272 -20.022 17.495 1.00 93.44 378 THR A O 1
ATOM 3016 N N . PHE A 1 379 ? -13.331 -18.665 16.053 1.00 95.31 379 PHE A N 1
ATOM 3017 C CA . PHE A 1 379 ? -14.322 -18.184 17.008 1.00 95.31 379 PHE A CA 1
ATOM 3018 C C . PHE A 1 379 ? -15.284 -19.309 17.391 1.00 95.31 379 PHE A C 1
ATOM 3020 O O . PHE A 1 379 ? -15.907 -19.929 16.525 1.00 95.31 379 PHE A O 1
ATOM 3027 N N . TYR A 1 380 ? -15.439 -19.545 18.691 1.00 97.00 380 TYR A N 1
ATOM 3028 C CA . TYR A 1 380 ? -16.393 -20.522 19.201 1.00 97.00 380 TYR A CA 1
ATOM 3029 C C . TYR A 1 380 ? -17.676 -19.848 19.692 1.00 97.00 380 TYR A C 1
ATOM 3031 O O . TYR A 1 380 ? -17.645 -18.975 20.561 1.00 97.00 380 TYR A O 1
ATOM 3039 N N . LYS A 1 381 ? -18.819 -20.311 19.174 1.00 97.12 381 LYS A N 1
ATOM 3040 C CA . LYS A 1 381 ? -20.151 -19.894 19.614 1.00 97.12 381 LYS A CA 1
ATOM 3041 C C . LYS A 1 381 ? -20.832 -21.011 20.398 1.00 97.12 381 LYS A C 1
ATOM 3043 O O . LYS A 1 381 ? -21.251 -22.003 19.805 1.00 97.12 381 LYS A O 1
ATOM 3048 N N . GLY A 1 382 ? -20.998 -20.824 21.704 1.00 96.38 382 GLY A N 1
ATOM 3049 C CA . GLY A 1 382 ? -21.721 -21.762 22.552 1.00 96.38 382 GLY A CA 1
ATOM 3050 C C . GLY A 1 382 ? -23.199 -21.925 22.179 1.00 96.38 382 GLY A C 1
ATOM 3051 O O . GLY A 1 382 ? -23.833 -21.064 21.562 1.00 96.38 382 GLY A O 1
ATOM 3052 N N . GLU A 1 383 ? -23.746 -23.073 22.567 1.00 96.88 383 GLU A N 1
ATOM 3053 C CA . GLU A 1 383 ? -25.137 -23.463 22.340 1.00 96.88 383 GLU A CA 1
ATOM 3054 C C . GLU A 1 383 ? -26.132 -22.466 22.961 1.00 96.88 383 GLU A C 1
ATOM 3056 O O . GLU A 1 383 ? -25.901 -21.930 24.044 1.00 96.88 383 GLU A O 1
ATOM 3061 N N . GLY A 1 384 ? -27.244 -22.200 22.269 1.00 96.12 384 GLY A N 1
ATOM 3062 C CA . GLY A 1 384 ? -28.286 -21.279 22.743 1.00 96.12 384 GLY A CA 1
ATOM 3063 C C . GLY A 1 384 ? -27.922 -19.790 22.671 1.00 96.12 384 GLY A C 1
ATOM 3064 O O . GLY A 1 384 ? -28.758 -18.948 22.992 1.00 96.12 384 GLY A O 1
ATOM 3065 N N . SER A 1 385 ? -26.707 -19.441 22.232 1.00 97.75 385 SER A N 1
ATOM 3066 C CA . SER A 1 385 ? -26.256 -18.049 22.145 1.00 97.75 385 SER A CA 1
ATOM 3067 C C . SER A 1 385 ? -26.730 -17.342 20.870 1.00 97.75 385 SER A C 1
ATOM 3069 O O . SER A 1 385 ? -26.612 -17.864 19.750 1.00 97.75 385 SER A O 1
ATOM 3071 N N . THR A 1 386 ? -27.231 -16.117 21.044 1.00 96.81 386 THR A N 1
ATOM 3072 C CA . THR A 1 386 ? -27.738 -15.231 19.985 1.00 96.81 386 THR A CA 1
ATOM 3073 C C . THR A 1 386 ? -26.784 -14.067 19.745 1.00 96.81 386 THR A C 1
ATOM 3075 O O . THR A 1 386 ? -26.275 -13.484 20.702 1.00 96.81 386 THR A O 1
ATOM 3078 N N . ILE A 1 387 ? -26.579 -13.706 18.478 1.00 94.38 387 ILE A N 1
ATOM 3079 C CA . ILE A 1 387 ? -25.666 -12.642 18.048 1.00 94.38 387 ILE A CA 1
ATOM 3080 C C . ILE A 1 387 ? -26.438 -11.685 17.133 1.00 94.38 387 ILE A C 1
ATOM 3082 O O . ILE A 1 387 ? -27.142 -12.148 16.234 1.00 94.38 387 ILE A O 1
ATOM 3086 N N . GLY A 1 388 ? -26.318 -10.378 17.373 1.00 88.00 388 GLY A N 1
ATOM 3087 C CA . GLY A 1 388 ? -26.854 -9.326 16.511 1.00 88.00 388 GLY A CA 1
ATOM 3088 C C . GLY A 1 388 ? -26.118 -9.201 15.172 1.00 88.00 388 GLY A C 1
ATOM 3089 O O . GLY A 1 388 ? -25.224 -9.978 14.840 1.00 88.00 388 GLY A O 1
ATOM 3090 N N . HIS A 1 389 ? -26.497 -8.216 14.359 1.00 81.94 389 HIS A N 1
ATOM 3091 C CA . HIS A 1 389 ? -25.845 -8.001 13.062 1.00 81.94 389 HIS A CA 1
ATOM 3092 C C . HIS A 1 389 ? -24.434 -7.413 13.231 1.00 81.94 389 HIS A C 1
ATOM 3094 O O . HIS A 1 389 ? -24.147 -6.774 14.238 1.00 81.94 389 HIS A O 1
ATOM 3100 N N . ASN A 1 390 ? -23.561 -7.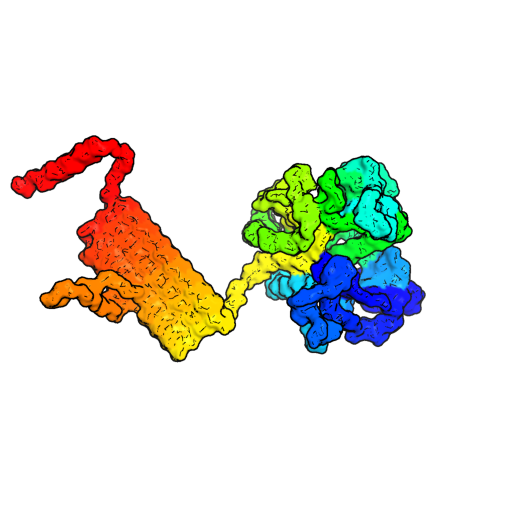586 12.232 1.00 83.44 390 ASN A N 1
ATOM 3101 C CA . ASN A 1 390 ? -22.226 -6.967 12.177 1.00 83.44 390 ASN A CA 1
ATOM 3102 C C . ASN A 1 390 ? -21.289 -7.312 13.354 1.00 83.44 390 ASN A C 1
ATOM 3104 O O . ASN A 1 390 ? -20.562 -6.446 13.835 1.00 83.44 390 ASN A O 1
ATOM 3108 N N . LEU A 1 391 ? -21.289 -8.565 13.822 1.00 90.75 391 LEU A N 1
ATOM 3109 C CA . LEU A 1 391 ? -20.275 -9.030 14.773 1.00 90.75 391 LEU A CA 1
ATOM 3110 C C . LEU A 1 391 ? -18.887 -9.076 14.116 1.00 90.75 391 LEU A C 1
ATOM 3112 O O . LEU A 1 391 ? -18.701 -9.741 13.092 1.00 90.75 391 LEU A O 1
ATOM 3116 N N . THR A 1 392 ? -17.906 -8.492 14.797 1.00 89.31 392 THR A N 1
ATOM 3117 C CA . THR A 1 392 ? -16.478 -8.725 14.555 1.00 89.31 392 THR A CA 1
ATOM 3118 C C . THR A 1 392 ? -15.926 -9.595 15.680 1.00 89.31 392 THR A C 1
ATOM 3120 O O . THR A 1 392 ? -16.120 -9.272 16.849 1.00 89.31 392 THR A O 1
ATOM 3123 N N . ALA A 1 393 ? -15.251 -10.699 15.349 1.00 93.62 393 ALA A N 1
ATOM 3124 C CA . ALA A 1 393 ? -14.629 -11.575 16.346 1.00 93.62 393 ALA A CA 1
ATOM 3125 C C . ALA A 1 393 ? -13.237 -12.039 15.899 1.00 93.62 393 ALA A C 1
ATOM 3127 O O . ALA A 1 393 ? -13.088 -12.637 14.831 1.00 93.62 393 ALA A O 1
ATOM 3128 N N . GLY A 1 394 ? -12.219 -11.763 16.715 1.00 89.81 394 GLY A N 1
ATOM 3129 C CA . GLY A 1 394 ? -10.828 -12.138 16.477 1.00 89.81 394 GLY A CA 1
ATOM 3130 C C . GLY A 1 394 ? -10.546 -13.630 16.709 1.00 89.81 394 GLY A C 1
ATOM 3131 O O . GLY A 1 394 ? -11.363 -14.342 17.300 1.00 89.81 394 GLY A O 1
ATOM 3132 N N . PRO A 1 395 ? -9.388 -14.138 16.254 1.00 92.56 395 PRO A N 1
ATOM 3133 C CA . PRO A 1 395 ? -8.994 -15.529 16.446 1.00 92.56 395 PRO A CA 1
ATOM 3134 C C . PRO A 1 395 ? -8.997 -15.962 17.918 1.00 92.56 395 PRO A C 1
ATOM 3136 O O . PRO A 1 395 ? -8.627 -15.197 18.809 1.00 92.56 395 PRO A O 1
ATOM 3139 N N . PHE A 1 396 ? -9.389 -17.219 18.143 1.00 95.25 396 PHE A N 1
ATOM 3140 C CA . PHE A 1 396 ? -9.372 -17.918 19.436 1.00 95.25 396 PHE A CA 1
ATOM 3141 C C . PHE A 1 396 ? -10.210 -17.248 20.531 1.00 95.25 396 PHE A C 1
ATOM 3143 O O . PHE A 1 396 ? -10.013 -17.503 21.716 1.00 95.25 396 PHE A O 1
ATOM 3150 N N . SER A 1 397 ? -11.153 -16.392 20.140 1.00 97.06 397 SER A N 1
ATOM 3151 C CA . SER A 1 397 ? -12.173 -15.888 21.047 1.00 97.06 397 SER A CA 1
ATOM 3152 C C . SER A 1 397 ? -13.345 -16.868 21.153 1.00 97.06 397 SER A C 1
ATOM 3154 O O . SER A 1 397 ? -13.606 -17.665 20.247 1.00 97.06 397 SER A O 1
ATOM 3156 N N . SER A 1 398 ? -14.052 -16.837 22.279 1.00 97.75 398 SER A N 1
ATOM 3157 C CA . SER A 1 398 ? -15.181 -17.731 22.530 1.00 97.75 398 SER A CA 1
ATOM 3158 C C . SER A 1 398 ? -16.290 -17.050 23.321 1.00 97.75 398 SER A C 1
ATOM 3160 O O . SER A 1 398 ? -16.028 -16.217 24.189 1.00 97.75 398 SER A O 1
ATOM 3162 N N . ILE A 1 399 ? -17.533 -17.432 23.023 1.00 97.94 399 ILE A N 1
ATOM 3163 C CA . ILE A 1 399 ? -18.691 -17.157 23.874 1.00 97.94 399 ILE A CA 1
ATOM 3164 C C . ILE A 1 399 ? -19.289 -18.467 24.385 1.00 97.94 399 ILE A C 1
ATOM 3166 O O . ILE A 1 399 ? -19.433 -19.430 23.626 1.00 97.94 399 ILE A O 1
ATOM 3170 N N . GLY A 1 400 ? -19.650 -18.496 25.667 1.00 98.00 400 GLY A N 1
ATOM 3171 C CA . GLY A 1 400 ? -20.309 -19.618 26.323 1.00 98.00 400 GLY A CA 1
ATOM 3172 C C . GLY A 1 400 ? -21.751 -19.831 25.860 1.00 98.00 400 GLY A C 1
ATOM 3173 O O . GLY A 1 400 ? -22.189 -19.326 24.822 1.00 98.00 400 GLY A O 1
ATOM 3174 N N . LYS A 1 401 ? -22.493 -20.630 26.628 1.00 98.50 401 LYS A N 1
ATOM 3175 C CA . LYS A 1 401 ? -23.891 -20.988 26.355 1.00 98.50 401 LYS A CA 1
ATOM 3176 C C . LYS A 1 401 ? -24.855 -19.867 26.738 1.00 98.50 401 LYS A C 1
ATOM 3178 O O . LYS A 1 401 ? -24.637 -19.174 27.730 1.00 98.50 401 LYS A O 1
ATOM 3183 N N . ASN A 1 402 ? -25.969 -19.768 26.012 1.00 98.38 402 ASN A N 1
ATOM 3184 C CA . ASN A 1 402 ? -27.096 -18.866 26.296 1.00 98.38 402 ASN A CA 1
ATOM 3185 C C . ASN A 1 402 ? -26.723 -17.374 26.411 1.00 98.38 402 ASN A C 1
ATOM 3187 O O . ASN A 1 402 ? -27.377 -16.611 27.127 1.00 98.38 402 ASN A O 1
ATOM 3191 N N . CYS A 1 403 ? -25.669 -16.945 25.721 1.00 98.62 403 CYS A N 1
ATOM 3192 C CA . CYS A 1 403 ? -25.247 -15.550 25.693 1.00 98.62 403 CYS A CA 1
ATOM 3193 C C . CYS A 1 403 ? -26.102 -14.731 24.720 1.00 98.62 403 CYS A C 1
ATOM 3195 O O . CYS A 1 403 ? -26.574 -15.236 23.699 1.00 98.62 403 CYS A O 1
ATOM 3197 N N . LYS A 1 404 ? -26.269 -13.439 25.010 1.00 98.62 404 LYS A N 1
ATOM 3198 C CA . LYS A 1 404 ? -26.926 -12.478 24.115 1.00 98.62 404 LYS A CA 1
ATOM 3199 C C . LYS A 1 404 ? -25.950 -11.368 23.756 1.00 98.62 404 LYS A C 1
ATOM 3201 O O . LYS A 1 404 ? -25.637 -10.536 24.601 1.00 98.62 404 LYS A O 1
ATOM 3206 N N . ILE A 1 405 ? -25.479 -11.374 22.516 1.00 98.25 405 ILE A N 1
ATOM 3207 C CA . ILE A 1 405 ? -24.545 -10.381 21.983 1.00 98.25 405 ILE A CA 1
ATOM 3208 C C . ILE A 1 405 ? -25.311 -9.433 21.056 1.00 98.25 405 ILE A C 1
ATOM 3210 O O . ILE A 1 405 ? -26.018 -9.900 20.161 1.00 98.25 405 ILE A O 1
ATOM 3214 N N . GLY A 1 406 ? -25.193 -8.126 21.289 1.00 96.88 406 GLY A N 1
ATOM 3215 C CA . GLY A 1 406 ? -25.855 -7.070 20.524 1.00 96.88 406 GLY A CA 1
ATOM 3216 C C . GLY A 1 406 ? -25.350 -6.906 19.086 1.00 96.88 406 GLY A C 1
ATOM 3217 O O . GLY A 1 406 ? -24.579 -7.711 18.562 1.00 96.88 406 GLY A O 1
ATOM 3218 N N . THR A 1 407 ? -25.819 -5.847 18.429 1.00 91.44 407 THR A N 1
ATOM 3219 C CA . THR A 1 407 ? -25.434 -5.460 17.062 1.00 91.44 407 THR A CA 1
ATOM 3220 C C . THR A 1 407 ? -24.146 -4.638 17.072 1.00 91.44 407 THR A C 1
ATOM 3222 O O . THR A 1 407 ? -23.935 -3.832 17.975 1.00 91.44 407 THR A O 1
ATOM 3225 N N . SER A 1 408 ? -23.302 -4.814 16.053 1.00 88.56 408 SER A N 1
ATOM 3226 C CA . SER A 1 408 ? -22.039 -4.083 15.869 1.00 88.56 408 SER A CA 1
ATOM 3227 C C . SER A 1 408 ? -21.067 -4.229 17.046 1.00 88.56 408 SER A C 1
ATOM 3229 O O . SER A 1 408 ? -20.333 -3.299 17.375 1.00 88.56 408 SER A O 1
ATOM 3231 N N . VAL A 1 409 ? -21.078 -5.391 17.704 1.00 95.94 409 VAL A N 1
ATOM 3232 C CA . VAL A 1 409 ? -20.140 -5.711 18.786 1.00 95.94 409 VAL A CA 1
ATOM 3233 C C . VAL A 1 409 ? -18.790 -6.114 18.200 1.00 95.94 409 VAL A C 1
ATOM 3235 O O . VAL A 1 409 ? -18.720 -6.872 17.229 1.00 95.94 409 VAL A O 1
ATOM 3238 N N . TYR A 1 410 ? -17.715 -5.640 18.824 1.00 95.62 410 TYR A N 1
ATOM 3239 C CA . TYR A 1 410 ? -16.348 -6.060 18.531 1.00 95.62 410 TYR A CA 1
ATOM 3240 C C . TYR A 1 410 ? -15.820 -6.967 19.645 1.00 95.62 410 TYR A C 1
ATOM 3242 O O . TYR A 1 410 ? -15.844 -6.593 20.816 1.00 95.62 410 TYR A O 1
ATOM 3250 N N . ILE A 1 411 ? -15.308 -8.140 19.278 1.00 97.44 411 ILE A N 1
ATOM 3251 C CA . ILE A 1 411 ? -14.633 -9.088 20.166 1.00 97.44 411 ILE A CA 1
ATOM 3252 C C . ILE A 1 411 ? -13.204 -9.296 19.648 1.00 97.44 411 ILE A C 1
ATOM 3254 O O . ILE A 1 411 ? -12.996 -9.787 18.541 1.00 97.44 411 ILE A O 1
ATOM 3258 N N . GLY A 1 412 ? -12.206 -8.922 20.445 1.00 94.50 412 GLY A N 1
ATOM 3259 C CA . GLY A 1 412 ? -10.786 -9.067 20.131 1.00 94.50 412 GLY A CA 1
ATOM 3260 C C . GLY A 1 412 ? -10.303 -10.520 20.122 1.00 94.50 412 GLY A C 1
ATOM 3261 O O . GLY A 1 412 ? -11.064 -11.467 20.312 1.00 94.50 412 GLY A O 1
ATOM 3262 N N . SER A 1 413 ? -9.003 -10.712 19.903 1.00 95.19 413 SER A N 1
ATOM 3263 C CA . SER A 1 413 ? -8.403 -12.057 19.912 1.00 95.19 413 SER A CA 1
ATOM 3264 C C . SER A 1 413 ? -8.293 -12.601 21.338 1.00 95.19 413 SER A C 1
ATOM 3266 O O . SER A 1 413 ? -8.102 -11.824 22.274 1.00 95.19 413 SER A O 1
ATOM 3268 N N . ASN A 1 414 ? -8.363 -13.924 21.510 1.00 96.81 414 ASN A N 1
ATOM 3269 C CA . ASN A 1 414 ? -8.216 -14.598 22.813 1.00 96.81 414 ASN A CA 1
ATOM 3270 C C . ASN A 1 414 ? -9.183 -14.103 23.912 1.00 96.81 414 ASN A C 1
ATOM 3272 O O . ASN A 1 414 ? -8.855 -14.145 25.096 1.00 96.81 414 ASN A O 1
ATOM 3276 N N . VAL A 1 415 ? -10.358 -13.591 23.544 1.00 98.62 415 VAL A N 1
ATOM 3277 C CA . VAL A 1 415 ? -11.390 -13.202 24.517 1.00 98.62 415 VAL A CA 1
ATOM 3278 C C . VAL A 1 415 ? -12.151 -14.439 24.996 1.00 98.62 415 VAL A C 1
ATOM 3280 O O . VAL A 1 415 ? -12.590 -15.250 24.178 1.00 98.62 415 VAL A O 1
ATOM 3283 N N . SER A 1 416 ? -12.353 -14.565 26.308 1.00 98.56 416 SER A N 1
ATOM 3284 C CA . SER A 1 416 ? -13.155 -15.634 26.915 1.00 98.56 416 SER A CA 1
ATOM 3285 C C . SER A 1 416 ? -14.416 -15.050 27.547 1.00 98.56 416 SER A C 1
ATOM 3287 O O . SER A 1 416 ? -14.324 -14.247 28.473 1.00 98.56 416 SER A O 1
ATOM 3289 N N . ILE A 1 417 ? -15.592 -15.426 27.042 1.00 98.69 417 ILE A N 1
ATOM 3290 C CA . ILE A 1 417 ? -16.892 -15.013 27.587 1.00 98.69 417 ILE A CA 1
ATOM 3291 C C . ILE A 1 417 ? -17.624 -16.252 28.109 1.00 98.69 417 ILE A C 1
ATOM 3293 O O . ILE A 1 417 ? -17.873 -17.193 27.356 1.00 98.69 417 ILE A O 1
ATOM 3297 N N . GLY A 1 418 ? -17.994 -16.240 29.390 1.00 98.12 418 GLY A N 1
ATOM 3298 C CA . GLY A 1 418 ? -18.697 -17.313 30.090 1.00 98.12 418 GLY A CA 1
ATOM 3299 C C . GLY A 1 418 ? -20.147 -17.516 29.640 1.00 98.12 418 GLY A C 1
ATOM 3300 O O . GLY A 1 418 ? -20.577 -17.040 28.592 1.00 98.12 418 GLY A O 1
ATOM 3301 N N . ASN A 1 419 ? -20.925 -18.251 30.436 1.00 98.19 419 ASN A N 1
ATOM 3302 C CA . ASN A 1 419 ? -22.320 -18.575 30.124 1.00 98.19 419 ASN A CA 1
ATOM 3303 C C . ASN A 1 419 ? -23.282 -17.463 30.567 1.00 98.19 419 ASN A C 1
ATOM 3305 O O . ASN A 1 419 ? -23.028 -16.759 31.543 1.00 98.19 419 ASN A O 1
ATOM 3309 N N . ASN A 1 420 ? -24.434 -17.360 29.903 1.00 98.25 420 ASN A N 1
ATOM 3310 C CA . ASN A 1 420 ? -25.519 -16.426 30.229 1.00 98.25 420 ASN A CA 1
ATOM 3311 C C . ASN A 1 420 ? -25.091 -14.943 30.246 1.00 98.25 420 ASN A C 1
ATOM 3313 O O . ASN A 1 420 ? -25.706 -14.130 30.940 1.00 98.25 420 ASN A O 1
ATOM 3317 N N . VAL A 1 421 ? -24.035 -14.587 29.512 1.00 98.75 421 VAL A N 1
ATOM 3318 C CA . VAL A 1 421 ? -23.540 -13.208 29.432 1.00 98.75 421 VAL A CA 1
ATOM 3319 C C . VAL A 1 421 ? -24.391 -12.396 28.460 1.00 98.75 421 VAL A C 1
ATOM 3321 O O . VAL A 1 421 ? -24.810 -12.894 27.410 1.00 98.75 421 VAL A O 1
ATOM 3324 N N . LYS A 1 422 ? -24.640 -11.128 28.793 1.00 98.81 422 LYS A N 1
ATOM 3325 C CA . LYS A 1 422 ? -25.290 -10.163 27.898 1.00 98.81 422 LYS A CA 1
ATOM 3326 C C . LYS A 1 422 ? -24.337 -9.017 27.592 1.00 98.81 422 LYS A C 1
ATOM 3328 O O . LYS A 1 422 ? -23.789 -8.438 28.523 1.00 98.81 422 LYS A O 1
ATOM 3333 N N . ILE A 1 423 ? -24.168 -8.699 26.312 1.00 98.75 423 ILE A N 1
ATOM 3334 C CA . ILE A 1 423 ? -23.371 -7.562 25.838 1.00 98.75 423 ILE A CA 1
ATOM 3335 C C . ILE A 1 423 ? -24.241 -6.721 24.910 1.00 98.75 423 ILE A C 1
ATOM 3337 O O . ILE A 1 423 ? -24.794 -7.258 23.946 1.00 98.75 423 ILE A O 1
ATOM 3341 N N . GLY A 1 424 ? -24.362 -5.433 25.216 1.00 97.94 424 GLY A N 1
ATOM 3342 C CA . GLY A 1 424 ? -25.118 -4.458 24.443 1.00 97.94 424 GLY A CA 1
ATOM 3343 C C . GLY A 1 424 ? -24.512 -4.112 23.081 1.00 97.94 424 GLY A C 1
ATOM 3344 O O . GLY A 1 424 ? -23.461 -4.616 22.682 1.00 97.94 424 GLY A O 1
ATOM 3345 N N . ASN A 1 425 ? -25.217 -3.276 22.330 1.00 96.38 425 ASN A N 1
ATOM 3346 C CA . ASN A 1 425 ? -24.856 -2.851 20.982 1.00 96.38 425 ASN A CA 1
ATOM 3347 C C . ASN A 1 425 ? -23.628 -1.938 20.980 1.00 96.38 425 ASN A C 1
ATOM 3349 O O . ASN A 1 425 ? -23.399 -1.184 21.920 1.00 96.38 425 ASN A O 1
ATOM 3353 N N . ASN A 1 426 ? -22.873 -1.952 19.879 1.00 92.75 426 ASN A N 1
ATOM 3354 C CA . ASN A 1 426 ? -21.710 -1.083 19.649 1.00 92.75 426 ASN A CA 1
ATOM 3355 C C . ASN A 1 426 ? -20.593 -1.193 20.708 1.00 92.75 426 ASN A C 1
ATOM 3357 O O . ASN A 1 426 ? -19.671 -0.377 20.713 1.00 92.75 426 ASN A O 1
ATOM 3361 N N . SER A 1 427 ? -20.659 -2.191 21.591 1.00 97.81 427 SER A N 1
ATOM 3362 C CA . SER A 1 427 ? -19.663 -2.414 22.633 1.00 97.81 427 SER A CA 1
ATOM 3363 C C . SER A 1 427 ? -18.418 -3.105 22.071 1.00 97.81 427 SER A C 1
ATOM 3365 O O . SER A 1 427 ? -18.492 -3.939 21.162 1.00 97.81 427 SER A O 1
ATOM 3367 N N . LYS A 1 428 ? -17.251 -2.761 22.617 1.00 97.69 428 LYS A N 1
ATOM 3368 C CA . LYS A 1 428 ? -15.942 -3.261 22.189 1.00 97.69 428 LYS A CA 1
ATOM 3369 C C . LYS A 1 428 ? -15.239 -3.983 23.324 1.00 97.69 428 LYS A C 1
ATOM 3371 O O . LYS A 1 428 ? -14.959 -3.404 24.370 1.00 97.69 428 LYS 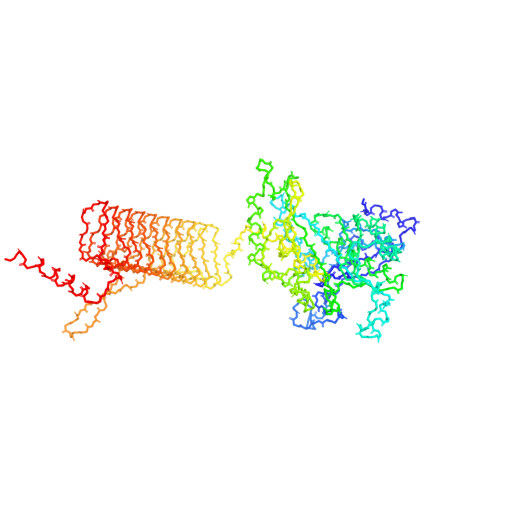A O 1
ATOM 3376 N N . ILE A 1 429 ? -14.899 -5.237 23.078 1.00 98.50 429 ILE A N 1
ATOM 3377 C CA . ILE A 1 429 ? -14.161 -6.097 23.993 1.00 98.50 429 ILE A CA 1
ATOM 3378 C C . ILE A 1 429 ? -12.784 -6.335 23.382 1.00 98.50 429 ILE A C 1
ATOM 3380 O O . ILE A 1 429 ? -12.663 -7.019 22.368 1.00 98.50 429 ILE A O 1
ATOM 3384 N N . HIS A 1 430 ? -11.741 -5.734 23.947 1.00 97.19 430 HIS A N 1
ATOM 3385 C CA . HIS A 1 430 ? -10.378 -5.840 23.421 1.00 97.19 430 HIS A CA 1
ATOM 3386 C C . HIS A 1 430 ? -9.747 -7.206 23.721 1.00 97.19 430 HIS A C 1
ATOM 3388 O O . HIS A 1 430 ? -10.278 -8.015 24.478 1.00 97.19 430 HIS A O 1
ATOM 3394 N N . SER A 1 431 ? -8.609 -7.490 23.086 1.00 95.94 431 SER A N 1
ATOM 3395 C CA . SER A 1 431 ? -7.962 -8.803 23.164 1.00 95.94 431 SER A CA 1
ATOM 3396 C C . SER A 1 431 ? -7.590 -9.215 24.595 1.00 95.94 431 SER A C 1
ATOM 3398 O O . SER A 1 431 ? -7.205 -8.383 25.416 1.00 95.94 431 SER A O 1
ATOM 3400 N N . ASN A 1 432 ? -7.625 -10.522 24.864 1.00 97.44 432 ASN A N 1
ATOM 3401 C CA . ASN A 1 432 ? -7.290 -11.140 26.156 1.00 97.44 432 ASN A CA 1
ATOM 3402 C C . ASN A 1 432 ? -8.198 -10.741 27.340 1.00 97.44 432 ASN A C 1
ATOM 3404 O O . ASN A 1 432 ? -7.814 -10.929 28.491 1.00 97.44 432 ASN A O 1
ATOM 3408 N N . VAL A 1 433 ? -9.382 -10.176 27.091 1.00 98.75 433 VAL A N 1
ATOM 3409 C CA . VAL A 1 433 ? -10.378 -9.919 28.145 1.00 98.75 433 VAL A CA 1
ATOM 3410 C C . VAL A 1 433 ? -11.061 -11.224 28.571 1.00 98.75 433 VAL A C 1
ATOM 3412 O O . VAL A 1 433 ? -11.384 -12.068 27.730 1.00 98.75 433 VAL A O 1
ATOM 3415 N N . THR A 1 434 ? -11.323 -11.365 29.873 1.00 98.75 434 THR A N 1
ATOM 3416 C CA . THR A 1 434 ? -12.114 -12.466 30.448 1.00 98.75 434 THR A CA 1
ATOM 3417 C C . THR A 1 434 ? -13.397 -11.926 31.074 1.00 98.75 434 THR A C 1
ATOM 3419 O O . THR A 1 434 ? -13.353 -11.062 31.947 1.00 98.75 434 THR A O 1
ATOM 3422 N N . ILE A 1 435 ? -14.547 -12.439 30.638 1.00 98.75 435 ILE A N 1
ATOM 3423 C CA . ILE A 1 435 ? -15.869 -12.102 31.177 1.00 98.75 435 ILE A CA 1
ATOM 3424 C C . ILE A 1 435 ? -16.497 -13.378 31.727 1.00 98.75 435 ILE A C 1
ATOM 3426 O O . ILE A 1 435 ? -16.789 -14.308 30.978 1.00 98.75 435 ILE A O 1
ATOM 3430 N N . GLU A 1 436 ? -16.726 -13.415 33.032 1.00 98.19 436 GLU A N 1
ATOM 3431 C CA . GLU A 1 436 ? -17.295 -14.563 33.728 1.00 98.19 436 GLU A CA 1
ATOM 3432 C C . GLU A 1 436 ? -18.804 -14.715 33.506 1.00 98.19 436 GLU A C 1
ATOM 3434 O O . GLU A 1 436 ? -19.501 -13.849 32.970 1.00 98.19 436 GLU A O 1
ATOM 3439 N N . SER A 1 437 ? -19.334 -15.864 33.926 1.00 97.50 437 SER A N 1
ATOM 3440 C CA . SER A 1 437 ? -20.743 -16.199 33.704 1.00 97.50 437 SER A CA 1
ATOM 3441 C C . SER A 1 437 ? -21.711 -15.250 34.430 1.00 97.50 437 SER A C 1
ATOM 3443 O O . SER A 1 437 ? -21.481 -14.838 35.573 1.00 97.50 437 SER A O 1
ATOM 3445 N N . ASN A 1 438 ? -22.861 -15.007 33.790 1.00 97.00 438 ASN A N 1
ATOM 3446 C CA . ASN A 1 438 ? -23.992 -14.179 34.236 1.00 97.00 438 ASN A CA 1
ATOM 3447 C C . ASN A 1 438 ? -23.768 -12.654 34.222 1.00 97.00 438 ASN A C 1
ATOM 3449 O O . ASN A 1 438 ? -24.661 -11.921 34.658 1.00 97.00 438 ASN A O 1
ATOM 3453 N N . VAL A 1 439 ? -22.628 -12.169 33.721 1.00 98.62 439 VAL A N 1
ATOM 3454 C CA . VAL A 1 439 ? -22.326 -10.731 33.601 1.00 98.62 439 VAL A CA 1
ATOM 3455 C C . VAL A 1 439 ? -23.245 -10.045 32.581 1.00 98.62 439 VAL A C 1
ATOM 3457 O O . VAL A 1 439 ? -23.607 -10.621 31.550 1.00 98.62 439 VAL A O 1
ATOM 3460 N N . ILE A 1 440 ? -23.620 -8.796 32.866 1.00 98.75 440 ILE A N 1
ATOM 3461 C CA . ILE A 1 440 ? -24.423 -7.943 31.981 1.00 98.75 440 ILE A CA 1
ATOM 3462 C C . ILE A 1 440 ? -23.634 -6.668 31.679 1.00 98.75 440 ILE A C 1
ATOM 3464 O O . ILE A 1 440 ? -23.216 -5.979 32.606 1.00 98.75 440 ILE A O 1
ATOM 3468 N N . ILE A 1 441 ? -23.460 -6.362 30.394 1.00 98.88 441 ILE A N 1
ATOM 3469 C CA . ILE A 1 441 ? -22.789 -5.169 29.868 1.00 98.88 441 ILE A CA 1
ATOM 3470 C C . ILE A 1 441 ? -23.763 -4.432 28.947 1.00 98.88 441 ILE A C 1
ATOM 3472 O O . ILE A 1 441 ? -24.366 -5.065 28.075 1.00 98.88 441 ILE A O 1
ATOM 3476 N N . GLY A 1 442 ? -23.904 -3.124 29.154 1.00 98.50 442 GLY A N 1
ATOM 3477 C CA . GLY A 1 442 ? -24.734 -2.229 28.355 1.00 98.50 442 GLY A CA 1
ATOM 3478 C C . GLY A 1 442 ? -24.195 -1.936 26.953 1.00 98.50 442 GLY A C 1
ATOM 3479 O O . GLY A 1 442 ? -23.294 -2.612 26.433 1.00 98.50 442 GLY A O 1
ATOM 3480 N N . ASP A 1 443 ? -24.805 -0.937 26.330 1.00 98.00 443 ASP A N 1
ATOM 3481 C CA . ASP A 1 443 ? -24.488 -0.434 24.998 1.00 98.00 443 ASP A CA 1
ATOM 3482 C C . ASP A 1 443 ? -23.308 0.557 25.052 1.00 98.00 443 ASP A C 1
ATOM 3484 O O . ASP A 1 443 ? -23.097 1.267 26.037 1.00 98.00 443 ASP A O 1
ATOM 3488 N N . GLU A 1 444 ? -22.541 0.637 23.963 1.00 95.62 444 GLU A N 1
ATOM 3489 C CA . GLU A 1 444 ? -21.441 1.601 23.783 1.00 95.62 444 GLU A CA 1
ATOM 3490 C C . GLU A 1 444 ? -20.338 1.514 24.860 1.00 95.62 444 GLU A C 1
ATOM 3492 O O . GLU A 1 444 ? -19.692 2.508 25.192 1.00 95.62 444 GLU A O 1
ATOM 3497 N N . CYS A 1 445 ? -20.098 0.322 25.410 1.00 98.56 445 CYS A N 1
ATOM 3498 C CA . CYS A 1 445 ? -19.019 0.082 26.370 1.00 98.56 445 CYS A CA 1
ATOM 3499 C C . CYS A 1 445 ? -17.689 -0.240 25.677 1.00 98.56 445 CYS A C 1
ATOM 3501 O O . CYS A 1 445 ? -17.665 -0.884 24.628 1.00 98.56 445 CYS A O 1
ATOM 3503 N N . GLU A 1 446 ? -16.565 0.094 26.310 1.00 98.44 446 GLU A N 1
ATOM 3504 C CA . GLU A 1 446 ? -15.229 -0.278 25.831 1.00 98.44 446 GLU A CA 1
ATOM 3505 C C . GLU A 1 446 ? -14.392 -0.913 26.952 1.00 98.44 446 GLU A C 1
ATOM 3507 O O . GLU A 1 446 ? -14.052 -0.274 27.945 1.00 98.44 446 GLU A O 1
ATOM 3512 N N . ILE A 1 447 ? -14.062 -2.199 26.801 1.00 98.75 447 ILE A N 1
ATOM 3513 C CA . ILE A 1 447 ? -13.309 -2.986 27.788 1.00 98.75 447 ILE A CA 1
ATOM 3514 C C . ILE A 1 447 ? -11.929 -3.301 27.222 1.00 98.75 447 ILE A C 1
ATOM 3516 O O . ILE A 1 447 ? -11.802 -4.087 26.282 1.00 98.75 447 ILE A O 1
ATOM 3520 N N . PHE A 1 448 ? -10.898 -2.674 27.783 1.00 97.44 448 PHE A N 1
ATOM 3521 C CA . PHE A 1 448 ? -9.522 -2.742 27.305 1.00 97.44 448 PHE A CA 1
ATOM 3522 C C . PHE A 1 448 ? -8.817 -4.050 27.690 1.00 97.44 448 PHE A C 1
ATOM 3524 O O . PHE A 1 448 ? -9.262 -4.820 28.540 1.00 97.44 448 PHE A O 1
ATOM 3531 N N . ALA A 1 449 ? -7.696 -4.309 27.013 1.00 96.50 449 ALA A N 1
ATOM 3532 C CA . ALA A 1 449 ? -7.027 -5.604 27.017 1.00 96.50 449 ALA A CA 1
ATOM 3533 C C . ALA A 1 449 ? -6.662 -6.112 28.424 1.00 96.50 449 ALA A C 1
ATOM 3535 O O . ALA A 1 449 ? -6.168 -5.361 29.267 1.00 96.50 449 ALA A O 1
ATOM 3536 N N . GLY A 1 450 ? -6.872 -7.410 28.651 1.00 96.50 450 GLY A N 1
ATOM 3537 C CA . GLY A 1 450 ? -6.506 -8.092 29.897 1.00 96.50 450 GLY A CA 1
ATOM 3538 C C . GLY A 1 450 ? -7.437 -7.851 31.090 1.00 96.50 450 GLY A C 1
ATOM 3539 O O . GLY A 1 450 ? -7.177 -8.392 32.161 1.00 96.50 450 GLY A O 1
ATOM 3540 N N . ALA A 1 451 ? -8.506 -7.059 30.948 1.00 98.69 451 ALA A N 1
ATOM 3541 C CA . ALA A 1 451 ? -9.482 -6.877 32.023 1.00 98.69 451 ALA A CA 1
ATOM 3542 C C . ALA A 1 451 ? -10.220 -8.189 32.367 1.00 98.69 451 ALA A C 1
ATOM 3544 O O . ALA A 1 451 ? -10.484 -9.018 31.487 1.00 98.69 451 ALA A O 1
ATOM 3545 N N . VAL A 1 452 ? -10.582 -8.353 33.645 1.00 98.69 452 VAL A N 1
ATOM 3546 C CA . VAL A 1 452 ? -11.309 -9.522 34.170 1.00 98.69 452 VAL A CA 1
ATOM 3547 C C . VAL A 1 452 ? -12.595 -9.066 34.852 1.00 98.69 452 VAL A C 1
ATOM 3549 O O . VAL A 1 452 ? -12.564 -8.322 35.832 1.00 98.69 452 VAL A O 1
ATOM 3552 N N . ILE A 1 453 ? -13.742 -9.509 34.340 1.00 98.69 453 ILE A N 1
ATOM 3553 C CA . 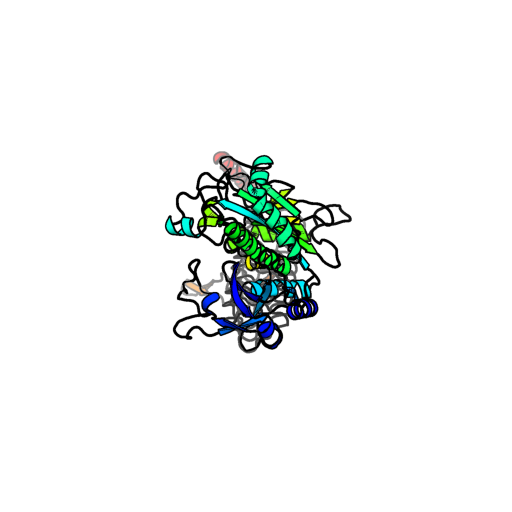ILE A 1 453 ? -15.058 -9.060 34.802 1.00 98.69 453 ILE A CA 1
ATOM 3554 C C . ILE A 1 453 ? -15.850 -10.234 35.365 1.00 98.69 453 ILE A C 1
ATOM 3556 O O . ILE A 1 453 ? -16.121 -11.200 34.658 1.00 98.69 453 ILE A O 1
ATOM 3560 N N . GLY A 1 454 ? -16.288 -10.111 36.614 1.00 96.94 454 GLY A N 1
ATOM 3561 C CA . GLY A 1 454 ? -17.147 -11.083 37.284 1.00 96.94 454 GLY A CA 1
ATOM 3562 C C . GLY A 1 454 ? -16.411 -12.253 37.931 1.00 96.94 454 GLY A C 1
ATOM 3563 O O . GLY A 1 454 ? -17.057 -13.248 38.261 1.00 96.94 454 GLY A O 1
ATOM 3564 N N . SER A 1 455 ? -15.095 -12.138 38.132 1.00 93.94 455 SER A N 1
ATOM 3565 C CA . SER A 1 455 ? -14.337 -13.077 38.960 1.00 93.94 455 SER A CA 1
ATOM 3566 C C . SER A 1 455 ? -14.845 -13.074 40.397 1.00 93.94 455 SER A C 1
ATOM 3568 O O . SER A 1 455 ? -15.410 -12.086 40.872 1.00 93.94 455 SER A O 1
ATOM 3570 N N . ASP A 1 456 ? -14.613 -14.170 41.112 1.00 89.56 456 ASP A N 1
ATOM 3571 C CA . ASP A 1 456 ? -14.854 -14.181 42.549 1.00 89.56 456 ASP A CA 1
ATOM 3572 C C . ASP A 1 456 ? -13.871 -13.234 43.245 1.00 89.56 456 ASP A C 1
ATOM 3574 O O . ASP A 1 456 ? -12.655 -13.364 43.103 1.00 89.56 456 ASP A O 1
ATOM 3578 N N . GLY A 1 457 ? -14.404 -12.312 44.035 1.00 82.81 457 GLY A N 1
ATOM 3579 C CA . GLY A 1 457 ? -13.628 -11.464 44.918 1.00 82.81 457 GLY A CA 1
ATOM 3580 C C . GLY A 1 457 ? -13.134 -12.175 46.173 1.00 82.81 457 GLY A C 1
ATOM 3581 O O . GLY A 1 457 ? -13.417 -13.344 46.448 1.00 82.81 457 GLY A O 1
ATOM 3582 N N . PHE A 1 458 ? -12.419 -11.417 46.995 1.00 82.62 458 PHE A N 1
ATOM 3583 C CA . PHE A 1 458 ? -11.900 -11.901 48.268 1.00 82.62 458 PHE A CA 1
ATOM 3584 C C . PHE A 1 458 ? -13.011 -11.992 49.331 1.00 82.62 458 PHE A C 1
ATOM 3586 O O . PHE A 1 458 ? -13.496 -10.968 49.807 1.00 82.62 458 PHE A O 1
ATOM 3593 N N . GLY A 1 459 ? -13.399 -13.209 49.730 1.00 82.94 459 GLY A N 1
ATOM 3594 C CA . GLY A 1 459 ? -14.399 -13.438 50.778 1.00 82.94 459 GLY A CA 1
ATOM 3595 C C . GLY A 1 459 ? -14.275 -14.821 51.418 1.00 82.94 459 GLY A C 1
ATOM 3596 O O . GLY A 1 459 ? -14.572 -15.831 50.783 1.00 82.94 459 GLY A O 1
ATOM 3597 N N . TYR A 1 460 ? -13.856 -14.860 52.684 1.00 86.69 460 TYR A N 1
ATOM 3598 C CA . TYR A 1 460 ? -13.687 -16.084 53.469 1.00 86.69 460 TYR A CA 1
ATOM 3599 C C . TYR A 1 460 ? -14.248 -15.890 54.879 1.00 86.69 460 TYR A C 1
ATOM 3601 O O . TYR A 1 460 ? -14.112 -14.814 55.463 1.00 86.69 460 TYR A O 1
ATOM 3609 N N . ALA A 1 461 ? -14.863 -16.934 55.423 1.00 83.75 461 ALA A N 1
ATOM 3610 C CA . ALA A 1 461 ? -15.307 -17.003 56.810 1.00 83.75 461 ALA A CA 1
ATOM 3611 C C . ALA A 1 461 ? -14.522 -18.091 57.553 1.00 83.75 461 ALA A C 1
ATOM 3613 O O . ALA A 1 461 ? -14.070 -19.059 56.940 1.00 83.75 461 ALA A O 1
ATOM 3614 N N . HIS A 1 462 ? -14.367 -17.929 58.866 1.00 86.06 462 HIS A N 1
ATOM 3615 C CA . HIS A 1 462 ? -13.810 -18.978 59.717 1.00 86.06 462 HIS A CA 1
ATOM 3616 C C . HIS A 1 462 ? -14.870 -20.029 60.029 1.00 86.06 462 HIS A C 1
ATOM 3618 O O . HIS A 1 462 ? -15.973 -19.684 60.460 1.00 86.06 462 HIS A O 1
ATOM 3624 N N . ASP A 1 463 ? -14.510 -21.297 59.861 1.00 85.00 463 ASP A N 1
ATOM 3625 C CA . ASP A 1 463 ? -15.285 -22.409 60.401 1.00 85.00 463 ASP A CA 1
ATOM 3626 C C . ASP A 1 463 ? -14.901 -22.697 61.864 1.00 85.00 463 ASP A C 1
ATOM 3628 O O . ASP A 1 463 ? -13.932 -22.155 62.406 1.00 85.00 463 ASP A O 1
ATOM 3632 N N . LYS A 1 464 ? -15.672 -23.563 62.527 1.00 85.31 464 LYS A N 1
ATOM 3633 C CA . LYS A 1 464 ? -15.485 -23.972 63.928 1.00 85.31 464 LYS A CA 1
ATOM 3634 C C . LYS A 1 464 ? -14.113 -24.591 64.210 1.00 85.31 464 LYS A C 1
ATOM 3636 O O . LYS A 1 464 ? -13.689 -24.599 65.362 1.00 85.31 464 LYS A O 1
ATOM 3641 N N . ASP A 1 465 ? -13.437 -25.108 63.189 1.00 90.06 465 ASP A N 1
ATOM 3642 C CA . ASP A 1 465 ? -12.097 -25.694 63.264 1.00 90.06 465 ASP A CA 1
ATOM 3643 C C . ASP A 1 465 ? -10.967 -24.704 62.899 1.00 90.06 465 ASP A C 1
ATOM 3645 O O . ASP A 1 465 ? -9.818 -25.112 62.738 1.00 90.06 465 ASP A O 1
ATOM 3649 N N . ASN A 1 466 ? -11.276 -23.402 62.796 1.00 86.81 466 ASN A N 1
ATOM 3650 C CA . ASN A 1 466 ? -10.402 -22.320 62.322 1.00 86.81 466 ASN A CA 1
ATOM 3651 C C . ASN A 1 466 ? -9.990 -22.391 60.839 1.00 86.81 466 ASN A C 1
ATOM 3653 O O . ASN A 1 466 ? -9.201 -21.546 60.403 1.00 86.81 466 ASN A O 1
ATOM 3657 N N . SER A 1 467 ? -10.523 -23.315 60.036 1.00 88.19 467 SER A N 1
ATOM 3658 C CA . SER A 1 467 ? -10.280 -23.322 58.590 1.00 88.19 467 SER A CA 1
ATOM 3659 C C . SER A 1 467 ? -10.980 -22.147 57.886 1.00 88.19 467 SER A C 1
ATOM 3661 O O . SER A 1 467 ? -11.966 -21.592 58.378 1.00 88.19 467 SER A O 1
ATOM 3663 N N . TRP A 1 468 ? -10.436 -21.725 56.740 1.00 88.56 468 TRP A N 1
ATOM 3664 C CA . TRP A 1 468 ? -11.033 -20.685 55.900 1.00 88.56 468 TRP A CA 1
ATOM 3665 C C . TRP A 1 468 ? -11.968 -21.314 54.874 1.00 88.56 468 TRP A C 1
ATOM 3667 O O . TRP A 1 468 ? -11.517 -21.996 53.953 1.00 88.56 468 TRP A O 1
ATOM 3677 N N . ILE A 1 469 ? -13.260 -21.025 54.983 1.00 86.88 469 ILE A N 1
ATOM 3678 C CA . ILE A 1 469 ? -14.259 -21.439 54.000 1.00 86.88 469 ILE A CA 1
ATOM 3679 C C . ILE A 1 469 ? -14.577 -20.255 53.099 1.00 86.88 469 ILE A C 1
ATOM 3681 O O . ILE A 1 469 ? -14.900 -19.160 53.567 1.00 86.88 469 ILE A O 1
ATOM 3685 N N . LYS A 1 470 ? -14.483 -20.474 51.786 1.00 85.94 470 LYS A N 1
ATOM 3686 C CA . LYS A 1 470 ? -14.834 -19.464 50.789 1.00 85.94 470 LYS A CA 1
ATOM 3687 C C . LYS A 1 470 ? -16.324 -19.155 50.877 1.00 85.94 470 LYS A C 1
ATOM 3689 O O . LYS A 1 470 ? -17.154 -20.061 50.823 1.00 85.94 470 LYS A O 1
ATOM 3694 N N . ILE A 1 471 ? -16.656 -17.874 50.979 1.00 85.25 471 ILE A N 1
ATOM 3695 C CA . ILE A 1 471 ? -18.044 -17.418 50.941 1.00 85.25 471 ILE A CA 1
ATOM 3696 C C . ILE A 1 471 ? -18.512 -17.514 49.482 1.00 85.25 471 ILE A C 1
ATOM 3698 O O . ILE A 1 471 ? -17.887 -16.888 48.620 1.00 85.25 471 ILE A O 1
ATOM 3702 N N . PRO A 1 472 ? -19.574 -18.283 49.172 1.00 83.31 472 PRO A N 1
ATOM 3703 C CA . PRO A 1 472 ? -20.093 -18.366 47.813 1.00 83.31 472 PRO A CA 1
ATOM 3704 C C . PRO A 1 472 ? -20.491 -16.986 47.291 1.00 83.31 472 PRO A C 1
ATOM 3706 O O . PRO A 1 472 ? -21.235 -16.262 47.954 1.00 83.31 472 PRO A O 1
ATOM 3709 N N . GLN A 1 473 ? -20.013 -16.631 46.099 1.00 85.38 473 GLN A N 1
ATOM 3710 C CA . GLN A 1 473 ? -20.359 -15.372 45.449 1.00 85.38 473 GLN A CA 1
ATOM 3711 C C . GLN A 1 473 ? -21.376 -15.609 44.339 1.00 85.38 473 GLN A C 1
ATOM 3713 O O . GLN A 1 473 ? -21.051 -15.998 43.222 1.00 85.38 473 GLN A O 1
ATOM 3718 N N . THR A 1 474 ? -22.643 -15.442 44.702 1.00 87.44 474 THR A N 1
ATOM 3719 C CA . THR A 1 474 ? -23.800 -15.794 43.867 1.00 87.44 474 THR A CA 1
ATOM 3720 C C . THR A 1 474 ? -24.348 -14.624 43.055 1.00 87.44 474 THR A C 1
ATOM 3722 O O . THR A 1 474 ? -25.114 -14.843 42.117 1.00 87.44 474 THR A O 1
ATOM 3725 N N . GLY A 1 475 ? -23.939 -13.396 43.381 1.00 88.88 475 GLY A N 1
ATOM 3726 C CA . GLY A 1 475 ? -24.299 -12.197 42.634 1.00 88.88 475 GLY A CA 1
ATOM 3727 C C . GLY A 1 475 ? -23.602 -12.118 41.274 1.00 88.88 475 GLY A C 1
ATOM 3728 O O . GLY A 1 475 ? -22.827 -12.989 40.863 1.00 88.88 475 GLY A O 1
ATOM 3729 N N . SER A 1 476 ? -23.876 -11.049 40.541 1.00 95.00 476 SER A N 1
ATOM 3730 C CA . SER A 1 476 ? -23.300 -10.769 39.227 1.00 95.00 476 SER A CA 1
ATOM 3731 C C . SER A 1 476 ? -22.525 -9.446 39.205 1.00 95.00 476 SER A C 1
ATOM 3733 O O . SER A 1 476 ? -22.328 -8.795 40.234 1.00 95.00 476 SER A O 1
ATOM 3735 N N . VAL A 1 477 ? -22.060 -9.072 38.014 1.00 98.56 477 VAL A N 1
ATOM 3736 C CA . VAL A 1 477 ? -21.617 -7.726 37.656 1.00 98.56 477 VAL A CA 1
ATOM 3737 C C . VAL A 1 477 ? -22.594 -7.166 36.624 1.00 98.56 477 VAL A C 1
ATOM 3739 O O . VAL A 1 477 ? -22.873 -7.808 35.606 1.00 98.56 477 VAL A O 1
ATOM 3742 N N . LYS A 1 478 ? -23.110 -5.966 36.892 1.00 98.62 478 LYS A N 1
ATOM 3743 C CA . LYS A 1 478 ? -23.981 -5.204 35.992 1.00 98.62 478 LYS A CA 1
ATOM 3744 C C . LYS A 1 478 ? -23.296 -3.900 35.609 1.00 98.62 478 LYS A C 1
ATOM 3746 O O . LYS A 1 478 ? -23.074 -3.048 36.466 1.00 98.62 478 LYS A O 1
ATOM 3751 N N . ILE A 1 479 ? -22.972 -3.765 34.332 1.00 98.88 479 ILE A N 1
ATOM 3752 C CA . ILE A 1 479 ? -22.359 -2.584 33.732 1.00 98.88 479 ILE A CA 1
ATOM 3753 C C . ILE A 1 479 ? -23.411 -1.899 32.859 1.00 98.88 479 ILE A C 1
ATOM 3755 O O . ILE A 1 479 ? -24.032 -2.554 32.021 1.00 98.88 479 ILE A O 1
ATOM 3759 N N . GLY A 1 480 ? -23.626 -0.609 33.106 1.00 98.56 480 GLY A N 1
ATOM 3760 C CA . GLY A 1 480 ? -24.511 0.259 32.333 1.00 98.56 480 GLY A CA 1
ATOM 3761 C C . GLY A 1 480 ? -23.937 0.655 30.973 1.00 98.56 480 GLY A C 1
ATOM 3762 O O . GLY A 1 480 ? -22.949 0.081 30.516 1.00 98.56 480 GLY A O 1
ATOM 3763 N N . ASP A 1 481 ? -24.544 1.649 30.339 1.00 98.44 481 ASP A N 1
ATOM 3764 C CA . ASP A 1 481 ? -24.168 2.106 28.999 1.00 98.44 481 ASP A CA 1
ATOM 3765 C C . ASP A 1 481 ? -22.987 3.089 29.047 1.00 98.44 481 ASP A C 1
ATOM 3767 O O . ASP A 1 481 ? -22.761 3.785 30.043 1.00 98.44 481 ASP A O 1
ATOM 3771 N N . ASN A 1 482 ? -22.247 3.219 27.942 1.00 97.12 482 ASN A N 1
ATOM 3772 C CA . ASN A 1 482 ? -21.169 4.207 27.795 1.00 97.12 482 ASN A CA 1
ATOM 3773 C C . ASN A 1 482 ? -20.039 4.074 28.844 1.00 97.12 482 ASN A C 1
ATOM 3775 O O . ASN A 1 482 ? -19.411 5.068 29.231 1.00 97.12 482 ASN A O 1
ATOM 3779 N N . VAL A 1 483 ? -19.773 2.860 29.329 1.00 98.75 483 VAL A N 1
ATOM 3780 C CA . VAL A 1 483 ? -18.744 2.585 30.349 1.00 98.75 483 VAL A CA 1
ATOM 3781 C C . VAL A 1 483 ? -17.419 2.164 29.713 1.00 98.75 483 VAL A C 1
ATOM 3783 O O . VAL A 1 483 ? -17.399 1.260 28.879 1.00 98.75 483 VAL A O 1
ATOM 3786 N N . ASP A 1 484 ? -16.311 2.751 30.179 1.00 98.50 484 ASP A N 1
ATOM 3787 C CA . ASP A 1 484 ? -14.958 2.345 29.771 1.00 98.50 484 ASP A CA 1
ATOM 3788 C C . ASP A 1 484 ? -14.249 1.648 30.937 1.00 98.50 484 ASP A C 1
ATOM 3790 O O . ASP A 1 484 ? -14.239 2.167 32.059 1.00 98.50 484 ASP A O 1
ATOM 3794 N N . ILE A 1 485 ? -13.640 0.490 30.674 1.00 98.81 485 ILE A N 1
ATOM 3795 C CA . ILE A 1 485 ? -12.900 -0.307 31.661 1.00 98.81 485 ILE A CA 1
ATOM 3796 C C . ILE A 1 485 ? -11.472 -0.517 31.172 1.00 98.81 485 ILE A C 1
ATOM 3798 O O . ILE A 1 485 ? -11.247 -1.239 30.203 1.00 98.81 485 ILE A O 1
ATOM 3802 N N . GLY A 1 486 ? -10.514 0.109 31.850 1.00 97.56 486 GLY A N 1
ATOM 3803 C CA . GLY A 1 486 ? -9.102 0.107 31.491 1.00 97.56 486 GLY A CA 1
ATOM 3804 C C . GLY A 1 486 ? -8.434 -1.267 31.524 1.00 97.56 486 GLY A C 1
ATOM 3805 O O . GLY A 1 486 ? -8.959 -2.257 32.035 1.00 97.56 486 GLY A O 1
ATOM 3806 N N . ALA A 1 487 ? -7.236 -1.322 30.952 1.00 96.50 487 ALA A N 1
ATOM 3807 C CA . ALA A 1 487 ? -6.465 -2.542 30.792 1.00 96.50 487 ALA A CA 1
ATOM 3808 C C . ALA A 1 487 ? -6.094 -3.157 32.147 1.00 96.50 487 ALA A C 1
ATOM 3810 O O . ALA A 1 487 ? -5.665 -2.454 33.068 1.00 96.50 487 ALA A O 1
ATOM 3811 N N . ASN A 1 488 ? -6.208 -4.484 32.242 1.00 98.12 488 ASN A N 1
ATOM 3812 C CA . ASN A 1 488 ? -5.915 -5.267 33.451 1.00 98.12 488 ASN A CA 1
ATOM 3813 C C . ASN A 1 488 ? -6.681 -4.809 34.710 1.00 98.12 488 ASN A C 1
ATOM 3815 O O . ASN A 1 488 ? -6.217 -5.021 35.829 1.00 98.12 488 ASN A O 1
ATOM 3819 N N . THR A 1 489 ? -7.830 -4.155 34.534 1.00 98.69 489 THR A N 1
ATOM 3820 C CA . THR A 1 489 ? -8.756 -3.846 35.627 1.00 98.69 489 THR A CA 1
ATOM 3821 C C . THR A 1 489 ? -9.600 -5.073 35.951 1.00 98.69 489 THR A C 1
ATOM 3823 O O . THR A 1 489 ? -10.055 -5.780 35.048 1.00 98.69 489 THR A O 1
ATOM 3826 N N . THR A 1 490 ? -9.832 -5.301 37.241 1.00 98.62 490 THR A N 1
ATOM 3827 C CA . THR A 1 490 ? -10.608 -6.440 37.738 1.00 98.62 490 THR A CA 1
ATOM 3828 C C . THR A 1 490 ? -11.836 -5.952 38.493 1.00 98.62 490 THR A C 1
ATOM 3830 O O . THR A 1 490 ? -11.746 -5.077 39.361 1.00 98.62 490 THR A O 1
ATOM 3833 N N . ILE A 1 491 ? -12.995 -6.518 38.153 1.00 98.56 491 ILE A N 1
ATOM 3834 C CA . ILE A 1 491 ? -14.272 -6.229 38.810 1.00 98.56 491 ILE A CA 1
ATOM 3835 C C . ILE A 1 491 ? -14.848 -7.528 39.348 1.00 98.56 491 ILE A C 1
ATOM 3837 O O . ILE A 1 491 ? -15.291 -8.388 38.584 1.00 98.56 491 ILE A O 1
ATOM 3841 N N . ASP A 1 492 ? -14.880 -7.641 40.668 1.00 97.81 492 ASP A N 1
ATOM 3842 C CA . ASP A 1 492 ? -15.389 -8.821 41.345 1.00 97.81 492 ASP A CA 1
ATOM 3843 C C . ASP A 1 492 ? -16.917 -8.868 41.272 1.00 97.81 492 ASP A C 1
ATOM 3845 O O . ASP A 1 492 ? -17.613 -7.853 41.433 1.00 97.81 492 ASP A O 1
ATOM 3849 N N . ARG A 1 493 ? -17.461 -10.071 41.086 1.00 95.94 493 ARG A N 1
ATOM 3850 C CA . ARG A 1 493 ? -18.902 -10.300 41.195 1.00 95.94 493 ARG A CA 1
ATOM 3851 C C . ARG A 1 493 ? -19.380 -10.110 42.627 1.00 95.94 493 ARG A C 1
ATOM 3853 O O . ARG A 1 493 ? -18.629 -10.214 43.592 1.00 95.94 493 ARG A O 1
ATOM 3860 N N . GLY A 1 494 ? -20.664 -9.836 42.764 1.00 89.12 494 GLY A N 1
ATOM 3861 C CA . GLY A 1 494 ? -21.302 -9.715 44.060 1.00 89.12 494 GLY A CA 1
ATOM 3862 C C . GLY A 1 494 ? -21.352 -11.011 44.876 1.00 89.12 494 GLY A C 1
ATOM 3863 O O . GLY A 1 494 ? -21.525 -12.096 44.324 1.00 89.12 494 GLY A O 1
ATOM 3864 N N . ALA A 1 495 ? -21.277 -10.909 46.207 1.00 84.62 495 ALA A N 1
ATOM 3865 C CA . ALA A 1 495 ? -21.479 -12.050 47.098 1.00 84.62 495 ALA A CA 1
ATOM 3866 C C . ALA A 1 495 ? -22.952 -12.512 47.106 1.00 84.62 495 ALA A C 1
ATOM 3868 O O . ALA A 1 495 ? -23.251 -13.677 46.836 1.00 84.62 495 ALA A O 1
ATOM 3869 N N . ILE A 1 496 ? -23.866 -11.569 47.360 1.00 83.38 496 ILE A N 1
ATOM 3870 C CA . ILE A 1 496 ? -25.325 -11.761 47.293 1.00 83.38 496 ILE A CA 1
ATOM 3871 C C . ILE A 1 496 ? -25.916 -10.769 46.287 1.00 83.38 496 ILE A C 1
ATOM 3873 O O . ILE A 1 496 ? -26.343 -11.173 45.211 1.00 83.38 496 ILE A O 1
ATOM 3877 N N . ASP A 1 497 ? -25.878 -9.470 46.603 1.00 89.50 497 ASP A N 1
ATOM 3878 C CA . ASP A 1 497 ? -26.272 -8.415 45.659 1.00 89.50 497 ASP A CA 1
ATOM 3879 C C . ASP A 1 497 ? -25.228 -8.256 44.556 1.00 89.50 497 ASP A C 1
ATOM 3881 O O . ASP A 1 497 ? -24.065 -8.582 44.771 1.00 89.50 497 ASP A O 1
ATOM 3885 N N . ASP A 1 498 ? -25.602 -7.704 43.408 1.00 95.88 498 ASP A N 1
ATOM 3886 C CA . ASP A 1 49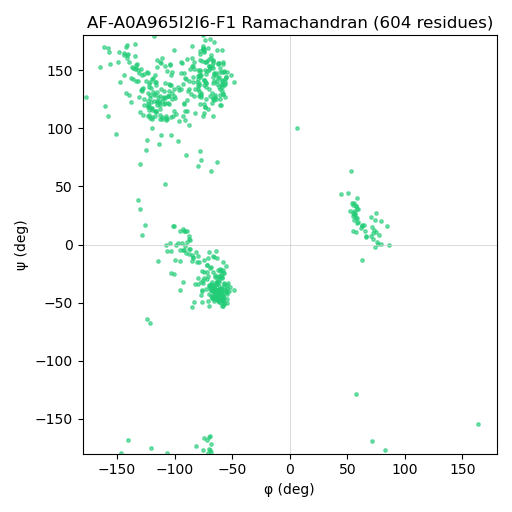8 ? -24.669 -7.477 42.303 1.00 95.88 498 ASP A CA 1
ATOM 3887 C C . ASP A 1 498 ? -23.638 -6.377 42.609 1.00 95.88 498 ASP A C 1
ATOM 3889 O O . ASP A 1 498 ? -23.909 -5.420 43.338 1.00 95.88 498 ASP A O 1
ATOM 3893 N N . THR A 1 499 ? -22.468 -6.473 41.978 1.00 98.44 499 THR A N 1
ATOM 3894 C CA . THR A 1 499 ? -21.593 -5.313 41.765 1.00 98.44 499 THR A CA 1
ATOM 3895 C C . THR A 1 499 ? -22.154 -4.500 40.596 1.00 98.44 499 THR A C 1
ATOM 3897 O O . THR A 1 499 ? -22.435 -5.056 39.532 1.00 98.44 499 THR A O 1
ATOM 3900 N N . VAL A 1 500 ? -22.335 -3.191 40.776 1.00 98.75 500 VAL A N 1
ATOM 3901 C CA . VAL A 1 500 ? -23.003 -2.311 39.807 1.00 98.75 500 VAL A CA 1
ATOM 3902 C C . VAL A 1 500 ? -22.090 -1.162 39.395 1.00 98.75 500 VAL A C 1
ATOM 3904 O O . VAL A 1 500 ? -21.649 -0.376 40.235 1.00 98.75 500 VAL A O 1
ATOM 3907 N N . ILE A 1 501 ? -21.862 -1.038 38.090 1.00 98.81 501 ILE A N 1
ATOM 3908 C CA . ILE A 1 501 ? -21.172 0.083 37.452 1.00 98.81 501 ILE A CA 1
ATOM 3909 C C . ILE A 1 501 ? -22.203 0.836 36.611 1.00 98.81 501 ILE A C 1
ATOM 3911 O O . ILE A 1 501 ? -22.672 0.315 35.602 1.00 98.81 501 ILE A O 1
ATOM 3915 N N . SER A 1 502 ? -22.606 2.026 37.052 1.00 98.81 502 SER A N 1
ATOM 3916 C CA . SER A 1 502 ? -23.635 2.823 36.377 1.00 98.81 502 SER A CA 1
ATOM 3917 C C . SER A 1 502 ? -23.129 3.498 35.096 1.00 98.81 502 SER A C 1
ATOM 3919 O O . SER A 1 502 ? -21.930 3.529 34.816 1.00 98.81 502 SER A O 1
ATOM 3921 N N . ASP A 1 503 ? -24.060 4.074 34.336 1.00 98.56 503 ASP A N 1
ATOM 3922 C CA . ASP A 1 503 ? -23.805 4.652 33.018 1.00 98.56 503 ASP A CA 1
ATOM 3923 C C . ASP A 1 503 ? -22.713 5.734 33.017 1.00 98.56 503 ASP A C 1
ATOM 3925 O O . ASP A 1 503 ? -22.593 6.571 33.924 1.00 98.56 503 ASP A O 1
ATOM 3929 N N . GLY A 1 504 ? -21.917 5.749 31.949 1.00 97.12 504 GLY A N 1
ATOM 3930 C CA . GLY A 1 504 ? -20.910 6.780 31.700 1.00 97.12 504 GLY A CA 1
ATOM 3931 C C . GLY A 1 504 ? -19.696 6.746 32.634 1.00 97.12 504 GLY A C 1
ATOM 3932 O O . GLY A 1 504 ? -18.892 7.680 32.600 1.00 97.12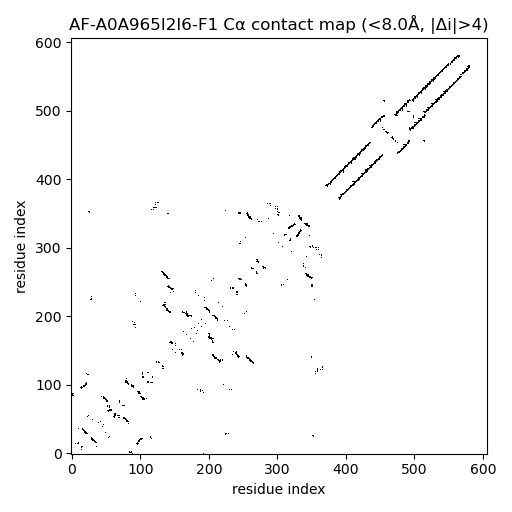 504 GLY A O 1
ATOM 3933 N N . VAL A 1 505 ? -19.557 5.726 33.487 1.00 98.81 505 VAL A N 1
ATOM 3934 C CA . VAL A 1 505 ? -18.389 5.551 34.363 1.00 98.81 505 VAL A CA 1
ATOM 3935 C C . VAL A 1 505 ? -17.133 5.264 33.535 1.00 98.81 505 VAL A C 1
ATOM 3937 O O . VAL A 1 505 ? -17.173 4.509 32.565 1.00 98.81 505 VAL A O 1
ATOM 3940 N N . LYS A 1 506 ? -16.003 5.864 33.923 1.00 98.62 506 LYS A N 1
ATOM 3941 C CA . LYS A 1 506 ? -14.703 5.683 33.257 1.00 98.62 506 LYS A CA 1
ATOM 3942 C C . LYS A 1 506 ? -13.681 5.167 34.255 1.00 98.62 506 LYS A C 1
ATOM 3944 O O . LYS A 1 506 ? -13.355 5.857 35.221 1.00 98.62 506 LYS A O 1
ATOM 3949 N N . ILE A 1 507 ? -13.193 3.956 34.029 1.00 98.75 507 ILE A N 1
ATOM 3950 C CA . ILE A 1 507 ? -12.244 3.272 34.901 1.00 98.75 507 ILE A CA 1
ATOM 3951 C C . ILE A 1 507 ? -10.939 3.132 34.130 1.00 98.75 507 ILE A C 1
ATOM 3953 O O . ILE A 1 507 ? -10.914 2.566 33.044 1.00 98.75 507 ILE A O 1
ATOM 3957 N N . ASP A 1 508 ? -9.860 3.669 34.677 1.00 98.31 508 ASP A N 1
ATOM 3958 C CA . ASP A 1 508 ? -8.521 3.574 34.106 1.00 98.31 508 ASP A CA 1
ATOM 3959 C C . ASP A 1 508 ? -7.922 2.170 34.336 1.00 98.31 508 ASP A C 1
ATOM 3961 O O . ASP A 1 508 ? -8.573 1.249 34.839 1.00 98.31 508 ASP A O 1
ATOM 3965 N N . ASN A 1 509 ? -6.677 1.985 33.921 1.00 97.38 509 ASN A N 1
ATOM 3966 C CA . ASN A 1 509 ? -5.958 0.722 33.976 1.00 97.38 509 ASN A CA 1
ATOM 3967 C C . ASN A 1 509 ? -5.615 0.316 35.418 1.00 97.38 509 ASN A C 1
ATOM 3969 O O . ASN A 1 509 ? -5.373 1.165 36.283 1.00 97.38 509 ASN A O 1
ATOM 3973 N N . LEU A 1 510 ? -5.474 -0.993 35.645 1.00 98.19 510 LEU A N 1
ATOM 3974 C CA . LEU A 1 510 ? -4.996 -1.566 36.911 1.00 98.19 510 LEU A CA 1
ATOM 3975 C C . LEU A 1 510 ? -5.845 -1.169 38.135 1.00 98.19 510 LEU A C 1
ATOM 3977 O O . LEU A 1 510 ? -5.317 -1.006 39.234 1.00 98.19 510 LEU A O 1
ATOM 3981 N N . VAL A 1 511 ? -7.152 -0.983 37.957 1.00 98.69 511 VAL A N 1
ATOM 3982 C CA . VAL A 1 511 ? -8.088 -0.720 39.060 1.00 98.69 511 VAL A CA 1
ATOM 3983 C C . VAL A 1 511 ? -8.639 -2.045 39.598 1.00 98.69 511 VAL A C 1
ATOM 3985 O O . VAL A 1 511 ? -8.917 -2.966 38.833 1.00 98.69 511 VAL A O 1
ATOM 3988 N N . GLN A 1 512 ? -8.832 -2.135 40.916 1.00 98.44 512 GLN A N 1
ATOM 3989 C CA . GLN A 1 512 ? -9.563 -3.235 41.555 1.00 98.44 512 GLN A CA 1
ATOM 3990 C C . GLN A 1 512 ? -10.899 -2.726 42.094 1.00 98.44 512 GLN A C 1
ATOM 3992 O O . GLN A 1 512 ? -10.925 -1.806 42.917 1.00 98.44 512 GLN A O 1
ATOM 3997 N N . ILE A 1 513 ? -11.997 -3.376 41.703 1.00 98.38 513 ILE A N 1
ATOM 3998 C CA . ILE A 1 513 ? -13.330 -3.159 42.275 1.00 98.38 513 ILE A CA 1
ATOM 3999 C C . ILE A 1 513 ? -13.798 -4.441 42.957 1.00 98.38 513 ILE A C 1
ATOM 4001 O O . ILE A 1 513 ? -14.018 -5.456 42.305 1.00 98.38 513 ILE A O 1
ATOM 4005 N N . GLY A 1 514 ? -13.959 -4.383 44.277 1.00 96.69 514 GLY A N 1
ATOM 4006 C CA . GLY A 1 514 ? -14.422 -5.505 45.085 1.00 96.69 514 GLY A CA 1
ATOM 4007 C C . GLY A 1 514 ? -15.902 -5.849 44.898 1.00 96.69 514 GLY A C 1
ATOM 4008 O O . GLY A 1 514 ? -16.690 -5.075 44.350 1.00 96.69 514 GLY A O 1
ATOM 4009 N N . HIS A 1 515 ? -16.293 -6.999 45.442 1.00 94.94 515 HIS A N 1
ATOM 4010 C CA . HIS A 1 515 ? -17.662 -7.518 45.383 1.00 94.94 515 HIS A CA 1
ATOM 4011 C C . HIS A 1 515 ? -18.693 -6.533 45.969 1.00 94.94 515 HIS A C 1
ATOM 4013 O O . HIS A 1 515 ? -18.388 -5.814 46.919 1.00 94.94 515 HIS A O 1
ATOM 4019 N N . ASN A 1 516 ? -19.930 -6.516 45.459 1.00 94.81 516 ASN A N 1
ATOM 4020 C CA . ASN A 1 516 ? -21.056 -5.698 45.957 1.00 94.81 516 ASN A CA 1
ATOM 4021 C C . ASN A 1 516 ? -20.844 -4.175 45.888 1.00 94.81 516 ASN A C 1
ATOM 4023 O O . ASN A 1 516 ? -21.571 -3.420 46.541 1.00 94.81 516 ASN A O 1
ATOM 4027 N N . CYS A 1 517 ? -19.840 -3.698 45.152 1.00 97.62 517 CYS A N 1
ATOM 4028 C CA . CYS A 1 517 ? -19.639 -2.262 45.006 1.00 97.62 517 CYS A CA 1
ATOM 4029 C C . CYS A 1 517 ? -20.718 -1.637 44.119 1.00 97.62 517 CYS A C 1
ATOM 4031 O O . CYS A 1 517 ? -21.220 -2.266 43.191 1.00 97.62 517 CYS A O 1
ATOM 4033 N N . ILE A 1 518 ? -21.044 -0.375 44.389 1.00 98.62 518 ILE A N 1
ATOM 4034 C CA . ILE A 1 518 ? -21.927 0.441 43.550 1.00 98.62 518 ILE A CA 1
ATOM 4035 C C . ILE A 1 518 ? -21.155 1.692 43.152 1.00 98.62 518 ILE A C 1
ATOM 4037 O O . ILE A 1 518 ? -20.760 2.463 44.027 1.00 98.62 518 ILE A O 1
ATOM 4041 N N . ILE A 1 519 ? -20.951 1.895 41.853 1.00 98.75 519 ILE A N 1
ATOM 4042 C CA . ILE A 1 519 ? -20.284 3.074 41.296 1.00 98.75 519 ILE A CA 1
ATOM 4043 C C . ILE A 1 519 ? -21.309 3.885 40.509 1.00 98.75 519 ILE A C 1
ATOM 4045 O O . ILE A 1 519 ? -21.788 3.438 39.470 1.00 98.75 519 ILE A O 1
ATOM 4049 N N . GLY A 1 520 ? -21.650 5.064 41.022 1.00 98.56 520 GLY A N 1
ATOM 4050 C CA . GLY A 1 520 ? -22.644 5.954 40.437 1.00 98.56 520 GLY A CA 1
ATOM 4051 C C . GLY A 1 520 ? -22.193 6.593 39.125 1.00 98.56 520 GLY A C 1
ATOM 4052 O O . GLY A 1 520 ? -21.000 6.699 38.838 1.00 98.56 520 GLY A O 1
ATOM 4053 N N . GLU A 1 521 ? -23.178 7.050 38.354 1.00 98.62 521 GLU A N 1
ATOM 4054 C CA . GLU A 1 521 ? -23.022 7.542 36.982 1.00 98.62 521 GLU A CA 1
ATOM 4055 C C . GLU A 1 521 ? -21.922 8.596 36.820 1.00 98.62 521 GLU A C 1
ATOM 4057 O O . GLU A 1 521 ? -21.727 9.457 37.687 1.00 98.62 521 GLU A O 1
ATOM 4062 N N . LYS A 1 522 ? -21.253 8.579 35.660 1.00 97.56 522 LYS A N 1
ATOM 4063 C CA . LYS A 1 522 ? -20.269 9.602 35.247 1.00 97.56 522 LYS A CA 1
ATOM 4064 C C . LYS A 1 522 ? -19.123 9.813 36.245 1.00 97.56 522 LYS A C 1
ATOM 4066 O O . LYS A 1 522 ? -18.483 10.864 36.260 1.00 97.56 522 LYS A O 1
ATOM 4071 N N . THR A 1 523 ? -18.869 8.829 37.100 1.00 98.69 523 THR A N 1
ATOM 4072 C CA . THR A 1 523 ? -17.707 8.812 37.984 1.00 98.69 523 THR A CA 1
ATOM 4073 C C . THR A 1 523 ? -16.476 8.371 37.205 1.00 98.69 523 THR A C 1
ATOM 4075 O O . THR A 1 523 ? -16.530 7.423 36.422 1.00 98.69 523 THR A O 1
ATOM 4078 N N . ILE A 1 524 ? -15.359 9.059 37.429 1.00 98.31 524 ILE A N 1
ATOM 4079 C CA . ILE A 1 524 ? -14.070 8.735 36.818 1.00 98.31 524 ILE A CA 1
ATOM 4080 C C . ILE A 1 524 ? -13.098 8.224 37.882 1.00 98.31 524 ILE A C 1
ATOM 4082 O O . ILE A 1 524 ? -12.982 8.802 38.969 1.00 98.31 524 ILE A O 1
ATOM 4086 N N . ILE A 1 525 ? -12.406 7.132 37.572 1.00 98.69 525 ILE A N 1
ATOM 4087 C CA . ILE A 1 525 ? -11.506 6.424 38.481 1.00 98.69 525 ILE A CA 1
ATOM 4088 C C . ILE A 1 525 ? -10.160 6.267 37.785 1.00 98.69 525 ILE A C 1
ATOM 4090 O O . ILE A 1 525 ? -10.058 5.552 36.795 1.00 98.69 525 ILE A O 1
ATOM 4094 N N . ALA A 1 526 ? -9.140 6.961 38.284 1.00 97.38 526 ALA A N 1
ATOM 4095 C CA . ALA A 1 526 ? -7.793 6.911 37.728 1.00 97.38 526 ALA A CA 1
ATOM 4096 C C . ALA A 1 526 ? -7.037 5.633 38.136 1.00 97.38 526 ALA A C 1
ATOM 4098 O O . ALA A 1 526 ? -7.458 4.903 39.035 1.00 97.38 526 ALA A O 1
ATOM 4099 N N . GLY A 1 527 ? -5.915 5.368 37.465 1.00 95.88 527 GLY A N 1
ATOM 4100 C CA . GLY A 1 527 ? -5.234 4.081 37.546 1.00 95.88 527 GLY A CA 1
ATOM 4101 C C . GLY A 1 527 ? -4.727 3.709 38.938 1.00 95.88 527 GLY A C 1
ATOM 4102 O O . GLY A 1 527 ? -4.461 4.567 39.789 1.00 95.88 527 GLY A O 1
ATOM 4103 N N . CYS A 1 528 ? -4.577 2.404 39.159 1.00 97.25 528 CYS A N 1
ATOM 4104 C CA . CYS A 1 528 ? -4.105 1.811 40.417 1.00 97.25 528 CYS A CA 1
ATOM 4105 C C . CYS A 1 528 ? -5.000 2.071 41.644 1.00 97.25 528 CYS A C 1
ATOM 4107 O O . CYS A 1 528 ? -4.544 1.913 42.776 1.00 97.25 528 CYS A O 1
ATOM 4109 N N . VAL A 1 529 ? -6.253 2.497 41.463 1.00 98.69 529 VAL A N 1
ATOM 4110 C CA . VAL A 1 529 ? -7.207 2.645 42.573 1.00 98.69 529 VAL A CA 1
ATOM 4111 C C . VAL A 1 529 ? -7.672 1.272 43.064 1.00 98.69 529 VAL A C 1
ATOM 4113 O O . VAL A 1 529 ? -8.024 0.402 42.269 1.00 98.69 529 VAL A O 1
ATOM 4116 N N . GLY A 1 530 ? -7.719 1.092 44.385 1.00 98.25 530 GLY A N 1
ATOM 4117 C CA . GLY A 1 530 ? -8.285 -0.095 45.023 1.00 98.25 530 GLY A CA 1
ATOM 4118 C C . GLY A 1 530 ? -9.576 0.225 45.769 1.00 98.25 530 GLY A C 1
ATOM 4119 O O . GLY A 1 530 ? -9.581 1.060 46.677 1.00 98.25 530 GLY A O 1
ATOM 4120 N N . ILE A 1 531 ? -10.665 -0.461 45.426 1.00 98.31 531 ILE A N 1
ATOM 4121 C CA . ILE A 1 531 ? -11.976 -0.315 46.068 1.00 98.31 531 ILE A CA 1
ATOM 4122 C C . ILE A 1 531 ? -12.350 -1.640 46.721 1.00 98.31 531 ILE A C 1
ATOM 4124 O O . ILE A 1 531 ? -12.623 -2.625 46.041 1.00 98.31 531 ILE A O 1
ATOM 4128 N N . ALA A 1 532 ? -12.353 -1.676 48.051 1.00 96.75 532 ALA A N 1
ATOM 4129 C CA . ALA A 1 532 ? -12.754 -2.866 48.789 1.00 96.75 532 ALA A CA 1
ATOM 4130 C C . ALA A 1 532 ? -14.277 -3.086 48.738 1.00 96.75 532 ALA A C 1
ATOM 4132 O O . ALA A 1 532 ? -15.053 -2.154 48.522 1.00 96.75 532 ALA A O 1
ATOM 4133 N N . GLY A 1 533 ? -14.689 -4.338 48.954 1.00 93.38 533 GLY A N 1
ATOM 4134 C CA . GLY A 1 533 ? -16.059 -4.795 48.730 1.00 93.38 533 GLY A CA 1
ATOM 4135 C C . GLY A 1 533 ? -17.136 -3.990 49.465 1.00 93.38 533 GLY A C 1
ATOM 4136 O O . GLY A 1 533 ? -16.946 -3.480 50.570 1.00 93.38 533 GLY A O 1
ATOM 4137 N N . SER A 1 534 ? -18.312 -3.910 48.850 1.00 94.81 534 SER A N 1
ATOM 4138 C CA . SER A 1 534 ? -19.515 -3.242 49.358 1.00 94.81 534 SER A CA 1
ATOM 4139 C C . SER A 1 534 ? -19.392 -1.724 49.533 1.00 94.81 534 SER A C 1
ATOM 4141 O O . SER A 1 534 ? -20.191 -1.122 50.255 1.00 94.81 534 SER A O 1
ATOM 4143 N N . ALA A 1 535 ? -18.396 -1.082 48.915 1.00 97.38 535 ALA A N 1
ATOM 4144 C CA . ALA A 1 535 ? -18.313 0.374 48.876 1.00 97.38 535 ALA A CA 1
ATOM 4145 C C . ALA A 1 535 ? -19.359 0.959 47.908 1.00 97.38 535 ALA A C 1
ATOM 4147 O O . ALA A 1 535 ? -19.601 0.424 46.826 1.00 97.38 535 ALA A O 1
ATOM 4148 N N . LYS A 1 536 ? -19.971 2.082 48.290 1.00 98.50 536 LYS A N 1
ATOM 4149 C CA . LYS A 1 536 ? -20.949 2.815 47.475 1.00 98.50 536 LYS A CA 1
ATOM 4150 C C . LYS A 1 536 ? -20.397 4.195 47.144 1.00 98.50 536 LYS A C 1
ATOM 4152 O O . LYS A 1 536 ? -20.221 5.012 48.044 1.00 98.50 536 LYS A O 1
ATOM 4157 N N . ILE A 1 537 ? -20.119 4.455 45.874 1.00 98.56 537 ILE A N 1
ATOM 4158 C CA . ILE A 1 537 ? -19.597 5.727 45.372 1.00 98.56 537 ILE A CA 1
ATOM 4159 C C . ILE A 1 537 ? -20.696 6.416 44.569 1.00 98.56 537 ILE A C 1
ATOM 4161 O O . ILE A 1 537 ? -21.281 5.810 43.678 1.00 98.56 537 ILE A O 1
ATOM 4165 N N . GLY A 1 538 ? -20.991 7.670 44.902 1.00 98.31 538 GLY A N 1
ATOM 4166 C CA . GLY A 1 538 ? -22.002 8.486 44.236 1.00 98.31 538 GLY A CA 1
ATOM 4167 C C . GLY A 1 538 ? -21.623 8.874 42.806 1.00 98.31 538 GLY A C 1
ATOM 4168 O O . GLY A 1 538 ? -20.568 8.503 42.291 1.00 98.31 538 GLY A O 1
ATOM 4169 N N . ARG A 1 539 ? -22.488 9.652 42.158 1.00 98.56 539 ARG A N 1
ATOM 4170 C CA . ARG A 1 539 ? -22.297 10.124 40.771 1.00 98.56 539 ARG A CA 1
ATOM 4171 C C . ARG A 1 539 ? -21.315 11.290 40.673 1.00 98.56 539 ARG A C 1
ATOM 4173 O O . ARG A 1 539 ? -21.135 12.045 41.634 1.00 98.56 539 ARG A O 1
ATOM 4180 N N . ASN A 1 540 ? -20.750 11.485 39.482 1.00 98.06 540 ASN A N 1
ATOM 4181 C CA . ASN A 1 540 ? -19.809 12.565 39.155 1.00 98.06 540 ASN A CA 1
ATOM 4182 C C . ASN A 1 540 ? -18.612 12.654 40.123 1.00 98.06 540 ASN A C 1
ATOM 4184 O O . ASN A 1 540 ? -18.088 13.742 40.375 1.00 98.06 540 ASN A O 1
ATOM 4188 N N . CYS A 1 541 ? -18.203 11.537 40.726 1.00 98.38 541 CYS A N 1
ATOM 4189 C CA . CYS A 1 541 ? -17.022 11.519 41.577 1.00 98.38 541 CYS A CA 1
ATOM 4190 C C . CYS A 1 541 ? -15.750 11.496 40.719 1.00 98.38 541 CYS A C 1
ATOM 4192 O O . CYS A 1 541 ? -15.729 10.950 39.617 1.00 98.38 541 CYS A O 1
ATOM 4194 N N . MET A 1 542 ? -14.669 12.070 41.243 1.00 98.50 542 MET A N 1
ATOM 4195 C CA . MET A 1 542 ? -13.340 12.006 40.632 1.00 98.50 542 MET A CA 1
ATOM 4196 C C . MET A 1 542 ? -12.380 11.357 41.619 1.00 98.50 542 MET A C 1
ATOM 4198 O O . MET A 1 542 ? -12.044 11.959 42.641 1.00 98.50 542 MET A O 1
ATOM 4202 N N . ILE A 1 543 ? -11.954 10.129 41.329 1.00 98.38 543 ILE A N 1
ATOM 4203 C CA . ILE A 1 543 ? -11.060 9.353 42.191 1.00 98.38 543 ILE A CA 1
ATOM 4204 C C . ILE A 1 543 ? -9.655 9.384 41.595 1.00 98.38 543 ILE A C 1
ATOM 4206 O O . ILE A 1 543 ? -9.401 8.810 40.538 1.00 98.38 543 ILE A O 1
ATOM 4210 N N . GLY A 1 544 ? -8.746 10.096 42.257 1.00 96.56 544 GLY A N 1
ATOM 4211 C CA . GLY A 1 544 ? -7.354 10.224 41.842 1.00 96.56 544 GLY A CA 1
ATOM 4212 C C . GLY A 1 544 ? -6.582 8.909 41.950 1.00 96.56 544 GLY A C 1
ATOM 4213 O O . GLY A 1 544 ? -6.902 8.052 42.772 1.00 96.56 544 GLY A O 1
ATOM 4214 N N . GLY A 1 545 ? -5.542 8.773 41.124 1.00 96.06 545 GLY A N 1
ATOM 4215 C CA . GLY A 1 545 ? -4.807 7.517 40.966 1.00 96.06 545 GLY A CA 1
ATOM 4216 C C . GLY A 1 545 ? -4.171 7.032 42.267 1.00 96.06 545 GLY A C 1
ATOM 4217 O O . GLY A 1 545 ? -3.782 7.839 43.115 1.00 96.06 545 GLY A O 1
ATOM 4218 N N . ALA A 1 546 ? -4.073 5.714 42.426 1.00 95.88 546 ALA A N 1
ATOM 4219 C CA . ALA A 1 546 ? -3.577 5.052 43.636 1.00 95.88 546 ALA A CA 1
ATOM 4220 C C . ALA A 1 546 ? -4.347 5.376 44.937 1.00 95.88 546 ALA A C 1
ATOM 4222 O O . ALA A 1 546 ? -3.820 5.187 46.034 1.00 95.88 546 ALA A O 1
ATOM 4223 N N . ALA A 1 547 ? -5.580 5.889 44.856 1.00 97.25 547 ALA A N 1
ATOM 4224 C CA . ALA A 1 547 ? -6.441 6.012 46.031 1.00 97.25 547 ALA A CA 1
ATOM 4225 C C . ALA A 1 547 ? -6.924 4.635 46.524 1.00 97.25 547 ALA A C 1
ATOM 4227 O O . ALA A 1 547 ? -7.118 3.709 45.738 1.00 97.25 547 ALA A O 1
ATOM 4228 N N . MET A 1 548 ? -7.157 4.518 47.832 1.00 97.62 548 MET A N 1
ATOM 4229 C CA . MET A 1 548 ? -7.611 3.283 48.480 1.00 97.62 548 MET A CA 1
ATOM 4230 C C . MET A 1 548 ? -8.913 3.528 49.235 1.00 97.62 548 MET A C 1
ATOM 4232 O O . MET A 1 548 ? -8.970 4.352 50.150 1.00 97.62 548 MET A O 1
ATOM 4236 N N . ILE A 1 549 ? -9.967 2.806 48.872 1.00 97.81 549 ILE A N 1
ATOM 4237 C CA . ILE A 1 549 ? -11.316 2.992 49.407 1.00 97.81 549 ILE A CA 1
ATOM 4238 C C . ILE A 1 549 ? -11.688 1.770 50.242 1.00 97.81 549 ILE A C 1
ATOM 4240 O O . ILE A 1 549 ? -11.705 0.641 49.750 1.00 97.81 549 ILE A O 1
ATOM 4244 N N . LYS A 1 550 ? -11.978 1.993 51.528 1.00 97.31 550 LYS A N 1
ATOM 4245 C CA . LYS A 1 550 ? -12.416 0.937 52.446 1.00 97.31 550 LYS A CA 1
ATOM 4246 C C . LYS A 1 550 ? -13.783 0.382 52.028 1.00 97.31 550 LYS A C 1
ATOM 4248 O O . LYS A 1 550 ? -14.641 1.121 51.562 1.00 97.31 550 LYS A O 1
ATOM 4253 N N . GLY A 1 551 ? -13.998 -0.909 52.269 1.00 93.50 551 GLY A N 1
ATOM 4254 C CA . GLY A 1 551 ? -15.281 -1.561 52.041 1.00 93.50 551 GLY A CA 1
ATOM 4255 C C . GLY A 1 551 ? -16.369 -1.091 53.008 1.00 93.50 551 GLY A C 1
ATOM 4256 O O . GLY A 1 551 ? -16.077 -0.556 54.082 1.00 93.50 551 GLY A O 1
ATOM 4257 N N . HIS A 1 552 ? -17.627 -1.319 52.635 1.00 94.88 552 HIS A N 1
ATOM 4258 C CA . HIS A 1 552 ? -18.820 -0.965 53.422 1.00 94.88 552 HIS A CA 1
ATOM 4259 C C . HIS A 1 552 ? -18.942 0.523 53.795 1.00 94.88 552 HIS A C 1
ATOM 4261 O O . HIS A 1 552 ? -19.555 0.864 54.808 1.00 94.88 552 HIS A O 1
ATOM 4267 N N . ILE A 1 553 ? -18.363 1.421 52.996 1.00 97.25 553 ILE A N 1
ATOM 4268 C CA . ILE A 1 553 ? -18.527 2.866 53.179 1.00 97.25 553 ILE A CA 1
ATOM 4269 C C . ILE A 1 553 ? -19.360 3.473 52.056 1.00 97.25 553 ILE A C 1
ATOM 4271 O O . ILE A 1 553 ? -19.492 2.902 50.976 1.00 97.25 553 ILE A O 1
ATOM 4275 N N . SER A 1 554 ? -19.904 4.659 52.311 1.00 97.88 554 SER A N 1
ATOM 4276 C CA . SER A 1 554 ? -20.602 5.473 51.315 1.00 97.88 554 SER A CA 1
ATOM 4277 C C . SER A 1 554 ? -19.858 6.784 51.059 1.00 97.88 554 SER A C 1
ATOM 4279 O O . SER A 1 554 ? -19.490 7.489 52.002 1.00 97.88 554 SER A O 1
ATOM 4281 N N . ILE A 1 555 ? -19.652 7.107 49.785 1.00 98.12 555 ILE A N 1
ATOM 4282 C CA . ILE A 1 555 ? -19.087 8.360 49.287 1.00 98.12 555 ILE A CA 1
ATOM 4283 C C . ILE A 1 555 ? -20.178 9.062 48.489 1.00 98.12 555 ILE A C 1
ATOM 4285 O O . ILE A 1 555 ? -20.691 8.510 47.523 1.00 98.12 555 ILE A O 1
ATOM 4289 N N . THR A 1 556 ? -20.553 10.264 48.907 1.00 97.81 556 THR A N 1
ATOM 4290 C CA . THR A 1 556 ? -21.614 11.039 48.257 1.00 97.81 556 THR A CA 1
ATOM 4291 C C . THR A 1 556 ? -21.173 11.654 46.920 1.00 97.81 556 THR A C 1
ATOM 4293 O O . THR A 1 556 ? -19.987 11.699 46.591 1.00 97.81 556 THR A O 1
ATOM 4296 N N . ASP A 1 557 ? -22.139 12.160 46.163 1.00 98.25 557 ASP A N 1
ATOM 4297 C CA . ASP A 1 557 ? -21.968 12.709 44.818 1.00 98.25 557 ASP A CA 1
ATOM 4298 C C . ASP A 1 557 ? -20.971 13.876 44.732 1.00 98.25 557 ASP A C 1
ATOM 4300 O O . ASP A 1 557 ? -20.791 14.663 45.669 1.00 98.25 557 ASP A O 1
ATOM 4304 N N . ASN A 1 558 ? -20.402 14.063 43.538 1.00 97.44 558 ASN A N 1
ATOM 4305 C CA . ASN A 1 558 ? -19.498 15.166 43.195 1.00 97.44 558 ASN A CA 1
ATOM 4306 C C . ASN A 1 558 ? -18.246 15.231 44.094 1.00 97.44 558 ASN A C 1
ATOM 4308 O O . ASN A 1 558 ? -17.644 16.293 44.266 1.00 97.44 558 ASN A O 1
ATOM 4312 N N . THR A 1 559 ? -17.872 14.113 44.718 1.00 97.75 559 THR A N 1
ATOM 4313 C CA . THR A 1 559 ? -16.708 14.041 45.602 1.00 97.75 559 THR A CA 1
ATOM 4314 C C . THR A 1 559 ? -15.424 13.933 44.788 1.00 97.75 559 THR A C 1
ATOM 4316 O O . THR A 1 559 ? -15.334 13.159 43.837 1.00 97.75 559 THR A O 1
ATOM 4319 N N . ILE A 1 560 ? -14.399 14.682 45.195 1.00 97.81 560 ILE A N 1
ATOM 4320 C CA . ILE A 1 560 ? -13.058 14.609 44.612 1.00 97.81 560 ILE A CA 1
ATOM 4321 C C . ILE A 1 560 ? -12.120 13.966 45.630 1.00 97.81 560 ILE A C 1
ATOM 4323 O O . ILE A 1 560 ? -11.926 14.501 46.721 1.00 97.81 560 ILE A O 1
ATOM 4327 N N . ILE A 1 561 ? -11.501 12.849 45.278 1.00 97.25 561 ILE A N 1
ATOM 4328 C CA . ILE A 1 561 ? -10.466 12.200 46.086 1.00 97.25 561 ILE A CA 1
ATOM 4329 C C . ILE A 1 561 ? -9.133 12.415 45.383 1.00 97.25 561 ILE A C 1
ATOM 4331 O O . ILE A 1 561 ? -8.974 12.066 44.218 1.00 97.25 561 ILE A O 1
ATOM 4335 N N . SER A 1 562 ? -8.178 13.035 46.071 1.00 95.94 562 SER A N 1
ATOM 4336 C CA . SER A 1 562 ? -6.839 13.258 45.518 1.00 95.94 562 SER A CA 1
ATOM 4337 C C . SER A 1 562 ? -6.088 11.936 45.329 1.00 95.94 562 SER A C 1
ATOM 4339 O O . SER A 1 562 ? -6.361 10.955 46.020 1.00 95.94 562 SER A O 1
ATOM 4341 N N . GLY A 1 563 ? -5.103 11.907 44.427 1.00 93.94 563 GLY A N 1
ATOM 4342 C CA . GLY A 1 563 ? -4.266 10.718 44.231 1.00 93.94 563 GLY A CA 1
ATOM 4343 C C . GLY A 1 563 ? -3.572 10.270 45.521 1.00 93.94 563 GLY A C 1
ATOM 4344 O O . GLY A 1 563 ? -3.321 11.094 46.402 1.00 93.94 563 GLY A O 1
ATOM 4345 N N . GLY A 1 564 ? -3.327 8.966 45.653 1.00 92.88 564 GLY A N 1
ATOM 4346 C CA . GLY A 1 564 ? -2.722 8.330 46.829 1.00 92.88 564 GLY A CA 1
ATOM 4347 C C . GLY A 1 564 ? -3.574 8.379 48.102 1.00 92.88 564 GLY A C 1
ATOM 4348 O O . GLY A 1 564 ? -3.080 8.043 49.177 1.00 92.88 564 GLY A O 1
ATOM 4349 N N . THR A 1 565 ? -4.828 8.842 48.024 1.00 95.12 565 THR A N 1
ATOM 4350 C CA . THR A 1 565 ? -5.636 9.098 49.221 1.00 95.12 565 THR A CA 1
ATOM 4351 C C . THR A 1 565 ? -6.367 7.850 49.722 1.00 95.12 565 THR A C 1
ATOM 4353 O O . THR A 1 565 ? -7.085 7.194 48.974 1.00 95.12 565 THR A O 1
ATOM 4356 N N . GLY A 1 566 ? -6.244 7.555 51.016 1.00 95.19 566 GLY A N 1
ATOM 4357 C CA . GLY A 1 566 ? -6.990 6.507 51.718 1.00 95.19 566 GLY A CA 1
ATOM 4358 C C . GLY A 1 566 ? -8.291 7.008 52.362 1.00 95.19 566 GLY A C 1
ATOM 4359 O O . GLY A 1 566 ? -8.270 7.870 53.243 1.00 95.19 566 GLY A O 1
ATOM 4360 N N . ILE A 1 567 ? -9.434 6.431 51.995 1.00 96.19 567 ILE A N 1
ATOM 4361 C CA . ILE A 1 567 ? -10.744 6.756 52.576 1.00 96.19 567 ILE A CA 1
ATOM 4362 C C . ILE A 1 567 ? -11.214 5.613 53.477 1.00 96.19 567 ILE A C 1
ATOM 4364 O O . ILE A 1 567 ? -11.588 4.539 53.012 1.00 96.19 567 ILE A O 1
ATOM 4368 N N . GLY A 1 568 ? -11.198 5.855 54.792 1.00 94.62 568 GLY A N 1
ATOM 4369 C CA . GLY A 1 568 ? -11.543 4.855 55.813 1.00 94.62 568 GLY A CA 1
ATOM 4370 C C . GLY A 1 568 ? -12.934 4.994 56.446 1.00 94.62 568 GLY A C 1
ATOM 4371 O O . GLY A 1 568 ? -13.302 4.159 57.275 1.00 94.62 568 GLY A O 1
ATOM 4372 N N . LYS A 1 569 ? -13.686 6.051 56.118 1.00 93.50 569 LYS A N 1
ATOM 4373 C CA . LYS A 1 569 ? -15.006 6.375 56.689 1.00 93.50 569 LYS A CA 1
ATOM 4374 C C . LYS A 1 569 ? -15.918 6.983 55.620 1.00 93.50 569 LYS A C 1
ATOM 4376 O O . LYS A 1 569 ? -15.433 7.432 54.586 1.00 93.50 569 LYS A O 1
ATOM 4381 N N . ASN A 1 570 ? -17.218 7.027 55.906 1.00 96.19 570 ASN A N 1
ATOM 4382 C CA . ASN A 1 570 ? -18.216 7.643 55.032 1.00 96.19 570 ASN A CA 1
ATOM 4383 C C . ASN A 1 570 ? -17.892 9.115 54.729 1.00 96.19 570 ASN A C 1
ATOM 4385 O O . ASN A 1 570 ? -17.521 9.871 55.630 1.00 96.19 570 ASN A O 1
ATOM 4389 N N . ILE A 1 571 ? -18.113 9.524 53.480 1.00 94.94 571 ILE A N 1
ATOM 4390 C CA . ILE A 1 571 ? -18.090 10.920 53.039 1.00 94.94 571 ILE A CA 1
ATOM 4391 C C . ILE A 1 571 ? -19.533 11.336 52.768 1.00 94.94 571 ILE A C 1
ATOM 4393 O O . ILE A 1 571 ? -20.138 10.917 51.784 1.00 94.94 571 ILE A O 1
ATOM 4397 N N . VAL A 1 572 ? -20.084 12.161 53.657 1.00 92.75 572 VAL A N 1
ATOM 4398 C CA . VAL A 1 572 ? -21.500 12.569 53.617 1.00 92.75 572 VAL A CA 1
ATOM 4399 C C . VAL A 1 572 ? -21.726 13.950 52.996 1.00 92.75 572 VAL A C 1
ATOM 4401 O O . VAL A 1 572 ? -22.857 14.286 52.663 1.00 92.75 572 VAL A O 1
ATOM 4404 N N . VAL A 1 573 ? -20.669 14.752 52.817 1.00 88.00 573 VAL A N 1
ATOM 4405 C CA . VAL A 1 573 ? -20.767 16.125 52.292 1.00 88.00 573 VAL A CA 1
ATOM 4406 C C . VAL A 1 573 ? -20.392 16.160 50.804 1.00 88.00 573 VAL A C 1
ATOM 4408 O O . VAL A 1 573 ? -19.229 15.896 50.488 1.00 88.00 573 VAL A O 1
ATOM 4411 N N . PRO A 1 574 ? -21.329 16.491 49.894 1.00 86.62 574 PRO A N 1
ATOM 4412 C CA . PRO A 1 574 ? -21.076 16.474 48.454 1.00 86.62 574 PRO A CA 1
ATOM 4413 C C . PRO A 1 574 ? -20.245 17.665 47.981 1.00 86.62 574 PRO A C 1
ATOM 4415 O O . PRO A 1 574 ? -20.182 18.710 48.633 1.00 86.62 574 PRO A O 1
ATOM 4418 N N . GLY A 1 575 ? -19.598 17.507 46.823 1.00 83.75 575 GLY A N 1
ATOM 4419 C CA . GLY A 1 575 ? -18.866 18.592 46.153 1.00 83.75 575 GLY A CA 1
ATOM 4420 C C . GLY A 1 575 ? -17.546 18.993 46.820 1.00 83.75 575 GLY A C 1
ATOM 4421 O O . GLY A 1 575 ? -17.003 20.060 46.525 1.00 83.75 575 GLY A O 1
ATOM 4422 N N . LYS A 1 576 ? -17.037 18.196 47.765 1.00 90.94 576 LYS A N 1
ATOM 4423 C CA . LYS A 1 576 ? -15.797 18.489 48.497 1.00 90.94 576 LYS A CA 1
ATOM 4424 C C . LYS A 1 576 ? -14.631 17.646 47.994 1.00 90.94 576 LYS A C 1
ATOM 4426 O O . LYS A 1 576 ? -14.809 16.560 47.444 1.00 90.94 576 LYS A O 1
ATOM 4431 N N . ARG A 1 577 ? -13.421 18.174 48.205 1.00 93.75 577 ARG A N 1
ATOM 4432 C CA . ARG A 1 577 ? -12.162 17.481 47.933 1.00 93.75 577 ARG A CA 1
ATOM 4433 C C . ARG A 1 577 ? -11.574 16.916 49.221 1.00 93.75 577 ARG A C 1
ATOM 4435 O O . ARG A 1 577 ? -11.479 17.638 50.210 1.00 93.75 577 ARG A O 1
ATOM 4442 N N . PHE A 1 578 ? -11.132 15.665 49.173 1.00 92.62 578 PHE A N 1
ATOM 4443 C CA . PHE A 1 578 ? -10.499 14.957 50.280 1.00 92.62 578 PHE A CA 1
ATOM 4444 C C . PHE A 1 578 ? -9.088 14.516 49.888 1.00 92.62 578 PHE A C 1
ATOM 4446 O O . PHE A 1 578 ? -8.866 13.994 48.795 1.00 92.62 578 PHE A O 1
ATOM 4453 N N . THR A 1 579 ? -8.140 14.732 50.797 1.00 91.00 579 THR A N 1
ATOM 4454 C CA . THR A 1 579 ? -6.720 14.413 50.617 1.00 91.00 579 THR A CA 1
ATOM 4455 C C . THR A 1 579 ? -6.170 13.904 51.941 1.00 91.00 579 THR A C 1
ATOM 4457 O O . THR A 1 579 ? -6.360 14.565 52.961 1.00 91.00 579 THR A O 1
ATOM 4460 N N . ASN A 1 580 ? -5.476 12.765 51.937 1.00 84.31 580 ASN A N 1
ATOM 4461 C CA . ASN A 1 580 ? -4.774 12.265 53.128 1.00 84.31 580 ASN A CA 1
ATOM 4462 C C . ASN A 1 580 ? -3.295 11.905 52.875 1.00 84.31 580 ASN A C 1
ATOM 4464 O O . ASN A 1 580 ? -2.646 11.337 53.752 1.00 84.31 580 ASN A O 1
ATOM 4468 N N . VAL A 1 581 ? -2.768 12.234 51.691 1.00 75.06 581 VAL A N 1
ATOM 4469 C CA . VAL A 1 581 ? -1.358 12.022 51.349 1.00 75.06 581 VAL A CA 1
ATOM 4470 C C . VAL A 1 581 ? -0.470 12.979 52.140 1.00 75.06 581 VAL A C 1
ATOM 4472 O O . VAL A 1 581 ? -0.737 14.180 52.207 1.00 75.06 581 VAL A O 1
ATOM 4475 N N . PHE A 1 582 ? 0.607 12.443 52.717 1.00 73.50 582 PHE A N 1
ATOM 4476 C CA . PHE A 1 582 ? 1.628 13.238 53.394 1.00 73.50 582 PHE A CA 1
ATOM 4477 C C . PHE A 1 582 ? 2.577 13.903 52.381 1.00 73.50 582 PHE A C 1
ATOM 4479 O O . PHE A 1 582 ? 2.895 13.296 51.357 1.00 73.50 582 PHE A O 1
ATOM 4486 N N . PRO A 1 583 ? 3.078 15.121 52.659 1.00 70.25 583 PRO A N 1
ATOM 4487 C CA . PRO A 1 583 ? 4.100 15.753 51.830 1.00 70.25 583 PRO A CA 1
ATOM 4488 C C . PRO A 1 583 ? 5.335 14.849 51.720 1.00 70.25 583 PRO A C 1
ATOM 4490 O O . PRO A 1 583 ? 5.874 14.422 52.737 1.00 70.25 583 PRO A O 1
ATOM 4493 N N . TYR A 1 584 ? 5.789 14.563 50.499 1.00 66.25 584 TYR A N 1
ATOM 4494 C CA . TYR A 1 584 ? 6.918 13.659 50.233 1.00 66.25 584 TYR A CA 1
ATOM 4495 C C . TYR A 1 584 ? 8.294 14.347 50.314 1.00 66.25 584 TYR A C 1
ATOM 4497 O O . TYR A 1 584 ? 9.318 13.675 50.278 1.00 66.25 584 TYR A O 1
ATOM 4505 N N . ASN A 1 585 ? 8.328 15.680 50.428 1.00 70.31 585 ASN A N 1
ATOM 4506 C CA . ASN A 1 585 ? 9.550 16.489 50.458 1.00 70.31 585 ASN A CA 1
ATOM 4507 C C . ASN A 1 585 ? 9.826 17.062 51.862 1.00 70.31 585 ASN A C 1
ATOM 4509 O O . ASN A 1 585 ? 9.954 18.274 52.029 1.00 70.31 585 ASN A O 1
ATOM 4513 N N . ILE A 1 586 ? 9.830 16.200 52.883 1.00 79.00 586 ILE A N 1
ATOM 4514 C CA . ILE A 1 586 ? 10.184 16.560 54.266 1.00 79.00 586 ILE A CA 1
ATOM 4515 C C . ILE A 1 586 ? 11.144 15.516 54.846 1.00 79.00 586 ILE A C 1
ATOM 4517 O O . ILE A 1 586 ? 10.982 14.319 54.609 1.00 79.00 586 ILE A O 1
ATOM 4521 N N . GLU A 1 587 ? 12.146 15.952 55.613 1.00 80.69 587 GLU A N 1
ATOM 4522 C CA . GLU A 1 587 ? 13.082 15.036 56.273 1.00 80.69 587 GLU A CA 1
ATOM 4523 C C . GLU A 1 587 ? 12.383 14.202 57.362 1.00 80.69 587 GLU A C 1
ATOM 4525 O O . GLU A 1 587 ? 11.429 14.652 58.004 1.00 80.69 587 GLU A O 1
ATOM 4530 N N . HIS A 1 588 ? 12.893 12.993 57.637 1.00 80.88 588 HIS A N 1
ATOM 4531 C CA . HIS A 1 588 ? 12.305 12.058 58.611 1.00 80.88 588 HIS A CA 1
ATOM 4532 C C . HIS A 1 588 ? 12.054 12.695 59.990 1.00 80.88 588 HIS A C 1
ATOM 4534 O O . HIS A 1 588 ? 11.043 12.429 60.641 1.00 80.88 588 HIS A O 1
ATOM 4540 N N . LYS A 1 589 ? 12.946 13.591 60.424 1.00 83.88 589 LYS A N 1
ATOM 4541 C CA . LYS A 1 589 ? 12.819 14.320 61.690 1.00 83.88 589 LYS A CA 1
ATOM 4542 C C . LYS A 1 589 ? 11.601 15.248 61.714 1.00 83.88 589 LYS A C 1
ATOM 4544 O O . LYS A 1 589 ? 10.913 15.325 62.734 1.00 83.88 589 LYS A O 1
ATOM 4549 N N . ASP A 1 590 ? 11.317 15.932 60.611 1.00 81.25 590 ASP A N 1
ATOM 4550 C CA . ASP A 1 590 ? 10.159 16.818 60.497 1.00 81.25 590 ASP A CA 1
ATOM 4551 C C . ASP A 1 590 ? 8.865 16.030 60.290 1.00 81.25 590 ASP A C 1
ATOM 4553 O O . ASP A 1 590 ? 7.832 16.387 60.863 1.00 81.25 590 ASP A O 1
ATOM 4557 N N . TRP A 1 591 ? 8.937 14.881 59.612 1.00 83.12 591 TRP A N 1
ATOM 4558 C CA . TRP A 1 591 ? 7.834 13.921 59.583 1.00 83.12 591 TRP A CA 1
ATOM 4559 C C . TRP A 1 591 ? 7.463 13.434 60.996 1.00 83.12 591 TRP A C 1
ATOM 4561 O O . TRP A 1 591 ? 6.294 13.503 61.382 1.00 83.12 591 TRP A O 1
ATOM 4571 N N . LEU A 1 592 ? 8.447 13.037 61.818 1.00 80.38 592 LEU A N 1
ATOM 4572 C CA . LEU A 1 592 ? 8.222 12.629 63.215 1.00 80.38 592 LEU A CA 1
ATOM 4573 C C . LEU A 1 592 ? 7.593 13.751 64.056 1.00 80.38 592 LEU A C 1
ATOM 4575 O O . LEU A 1 592 ? 6.731 13.482 64.897 1.00 80.38 592 LEU A O 1
ATOM 4579 N N . ARG A 1 593 ? 7.983 15.014 63.832 1.00 80.19 593 ARG A N 1
ATOM 4580 C CA . ARG A 1 593 ? 7.378 16.176 64.509 1.00 80.19 593 ARG A CA 1
ATOM 4581 C C . ARG A 1 593 ? 5.904 16.342 64.144 1.00 80.19 593 ARG A C 1
ATOM 4583 O O . ARG A 1 593 ? 5.083 16.520 65.045 1.00 80.19 593 ARG A O 1
ATOM 4590 N N . ILE A 1 594 ? 5.559 16.245 62.859 1.00 80.62 594 ILE A N 1
ATOM 4591 C CA . ILE A 1 594 ? 4.167 16.319 62.384 1.00 80.62 594 ILE A CA 1
ATOM 4592 C C . ILE A 1 594 ? 3.344 15.161 62.961 1.00 80.62 594 ILE A C 1
ATOM 4594 O O . ILE A 1 594 ? 2.274 15.392 63.527 1.00 80.62 594 ILE A O 1
ATOM 4598 N N . ALA A 1 595 ? 3.868 13.933 62.906 1.00 80.06 595 ALA A N 1
ATOM 4599 C CA . ALA A 1 595 ? 3.211 12.752 63.462 1.00 80.06 595 ALA A CA 1
ATOM 4600 C C . ALA A 1 595 ? 2.965 12.882 64.980 1.00 80.06 595 ALA A C 1
ATOM 4602 O O . ALA A 1 595 ? 1.874 12.579 65.469 1.00 80.06 595 ALA A O 1
ATOM 4603 N N . ASN A 1 596 ? 3.941 13.399 65.735 1.00 80.44 596 ASN A N 1
ATOM 4604 C CA . ASN A 1 596 ? 3.798 13.623 67.176 1.00 80.44 596 ASN A CA 1
ATOM 4605 C C . ASN A 1 596 ? 2.771 14.727 67.497 1.00 80.44 596 ASN A C 1
ATOM 4607 O O . ASN A 1 596 ? 2.001 14.606 68.450 1.00 80.44 596 ASN A O 1
ATOM 4611 N N . ASN A 1 597 ? 2.707 15.788 66.686 1.00 78.81 597 ASN A N 1
ATOM 4612 C CA . ASN A 1 597 ? 1.702 16.842 66.843 1.00 78.81 597 ASN A CA 1
ATOM 4613 C C . ASN A 1 597 ? 0.281 16.330 66.557 1.00 78.81 597 ASN A C 1
ATOM 4615 O O . ASN A 1 597 ? -0.634 16.643 67.318 1.00 78.81 597 ASN A O 1
ATOM 4619 N N . LEU A 1 598 ? 0.097 15.472 65.548 1.00 75.19 598 LEU A N 1
ATOM 4620 C CA . LEU A 1 598 ? -1.186 14.805 65.287 1.00 75.19 598 LEU A CA 1
ATOM 4621 C C . LEU A 1 598 ? -1.614 13.910 66.461 1.00 75.19 598 LEU A C 1
ATOM 4623 O O . LEU A 1 598 ? -2.775 13.944 66.870 1.00 75.19 598 LEU A O 1
ATOM 4627 N N . LYS A 1 599 ? -0.671 13.189 67.086 1.00 66.00 599 LYS A N 1
ATOM 4628 C CA . LYS A 1 599 ? -0.931 12.382 68.293 1.00 66.00 599 LYS A CA 1
ATOM 4629 C C . LYS A 1 599 ? -1.413 13.226 69.484 1.00 66.00 599 LYS A C 1
ATOM 4631 O O . LYS A 1 599 ? -2.206 12.742 70.287 1.00 66.00 599 LYS A O 1
ATOM 4636 N N . LYS A 1 600 ? -0.965 14.482 69.606 1.00 69.88 600 LYS A N 1
ATOM 4637 C CA . LYS A 1 600 ? -1.397 15.412 70.670 1.00 69.88 600 LYS A CA 1
ATOM 4638 C C . LYS A 1 600 ? -2.801 15.978 70.442 1.00 69.88 600 LYS A C 1
ATOM 4640 O O . LYS A 1 600 ? -3.497 16.243 71.416 1.00 69.88 600 LYS A O 1
ATOM 4645 N N . ILE A 1 601 ? -3.232 16.131 69.188 1.00 66.19 601 ILE A N 1
ATOM 4646 C CA . ILE A 1 601 ? -4.593 16.587 68.852 1.00 66.19 601 ILE A CA 1
ATOM 4647 C C . ILE A 1 601 ? -5.636 15.548 69.294 1.00 66.19 601 ILE A C 1
ATOM 4649 O O . ILE A 1 601 ? -6.677 15.921 69.824 1.00 66.19 601 ILE A O 1
ATOM 4653 N N . GLY A 1 602 ? -5.321 14.252 69.185 1.00 53.53 602 GLY A N 1
ATOM 4654 C CA . GLY A 1 602 ? -6.191 13.165 69.654 1.00 53.53 602 GLY A CA 1
ATOM 4655 C C . GLY A 1 602 ? -6.328 13.027 71.177 1.00 53.53 602 GLY A C 1
ATOM 4656 O O . GLY A 1 602 ? -7.136 12.224 71.617 1.00 53.53 602 GLY A O 1
ATOM 4657 N N . LYS A 1 603 ? -5.564 13.786 71.980 1.00 52.31 603 LYS A N 1
ATOM 4658 C CA . LYS A 1 603 ? -5.611 13.760 73.458 1.00 52.31 603 LYS A CA 1
ATOM 4659 C C . LYS A 1 603 ? -6.329 14.958 74.091 1.00 52.31 603 LYS A C 1
ATOM 4661 O O . LYS A 1 603 ? -6.336 15.072 75.308 1.00 52.31 603 LYS A O 1
ATOM 4666 N N . LYS A 1 604 ? -6.867 15.893 73.300 1.00 51.66 604 LYS A N 1
ATOM 4667 C CA . LYS A 1 604 ? -7.500 17.117 73.830 1.00 51.66 604 LYS A CA 1
ATOM 4668 C C . LYS A 1 604 ? -9.000 16.993 74.134 1.00 51.66 604 LYS A C 1
ATOM 4670 O O . LYS A 1 604 ? -9.572 17.988 74.558 1.00 51.66 604 LYS A O 1
ATOM 4675 N N . ASN A 1 605 ? -9.600 15.816 73.943 1.00 47.66 605 ASN A N 1
ATOM 4676 C CA . ASN A 1 605 ? -11.031 15.562 74.166 1.00 47.66 605 ASN A CA 1
ATOM 4677 C C . ASN A 1 605 ? -11.308 14.315 75.037 1.00 47.66 605 ASN A C 1
ATOM 4679 O O . ASN A 1 605 ? -12.347 13.688 74.849 1.00 47.66 605 ASN A O 1
ATOM 4683 N N . ASP A 1 606 ? -10.409 13.979 75.968 1.00 39.56 606 ASP A N 1
ATOM 4684 C CA . ASP A 1 606 ? -10.766 13.167 77.144 1.00 39.56 606 ASP A CA 1
ATOM 4685 C C . ASP A 1 606 ? -10.831 14.075 78.376 1.00 39.56 606 ASP A C 1
ATOM 4687 O O . ASP A 1 606 ? -9.884 14.887 78.543 1.00 39.56 606 ASP A O 1
#

Secondary structure (DSSP, 8-state):
---HHHHHHHHHTTS--EEEEEEE-TTS-EEEEEEEHHHIIIIIHHH-EEEEGGGGSB-TT--B-TT-TTS-TTTT--EEEEEE-GGG-EE-TTSTTEEEEEEEEE-TTSPBPTTSHHHHHHHHHHHHHHTTEEEEEEEEEEEEEESS-HHHHHHTTT-S--BS-SS--TT-SHHHHHSHHHHHHIIIIIHHTT--EEEEEE-SSTTEEEEEE--EEHHHHHHHHHHHHHHHHHHHHHTT-EEE--S-SSSSSPPPBEEEEEEEEETTEETTEETTTTEE-HHHHHHHHHHHHHHHHHHHHHS-SHHHHHT--TTSSS--S--EEET-TTSSEEEE--GGG-EEEE---BTTS-HHHHHHHHHHHHH------BS-TT-EE-TT-EE-SS-EE-TT-EE-TT-EE-TT-EE-TT-EE-TT-EE-TT-EE-TT-EE-TT-EE-SS-EE-TT-EEEE--S-EEE-TTS-EEEPP----EEE-TT-EE-TT-EEEPPSSSPEEE-TT-EE-TT-EE-TT-EE-TT-EE-TT-EE-TT-EE-TT-EE-TT-EE-TT-EE-TT-EE-TT-EE-S-B-STT-EE--PPPSSS-HHHHHHHHHHHHHHTTTT-

pLDDT: mean 92.94, std 8.67, range [39.56, 98.88]

Solvent-accessible surface area (backbone atoms only — not comparable to full-atom values): 29659 Å² total; per-residue (Å²): 132,62,39,70,70,58,51,50,54,34,36,77,69,65,57,28,51,34,34,34,44,27,34,57,29,71,70,37,46,78,46,76,51,79,35,52,32,69,57,31,68,76,41,34,73,81,72,27,52,71,47,53,34,36,61,68,38,44,53,96,87,64,48,75,44,85,94,43,90,80,26,39,79,92,71,62,50,50,70,28,34,33,39,66,36,64,89,56,32,28,50,39,60,86,42,82,36,32,31,37,27,41,32,50,54,20,42,93,85,71,44,69,35,71,84,39,29,64,43,45,23,48,55,40,49,55,51,27,48,76,72,57,35,44,51,38,24,32,64,39,42,25,30,37,37,24,62,40,29,60,67,59,30,57,80,46,76,65,51,89,71,43,45,66,36,98,52,66,25,54,79,40,65,66,61,51,60,72,47,30,77,49,54,51,43,51,45,52,28,37,32,74,28,74,39,53,50,75,51,72,45,28,26,75,23,50,23,25,33,37,47,39,48,68,62,32,51,46,70,62,31,31,53,42,51,42,51,48,56,50,48,49,35,52,50,26,45,74,72,54,16,24,53,43,37,57,14,40,85,49,90,93,47,57,44,21,35,23,34,35,34,42,40,42,32,44,92,91,38,38,52,33,34,30,79,88,77,74,41,78,20,72,60,34,55,54,43,52,50,46,49,66,71,47,37,82,70,49,36,60,36,24,37,66,45,79,48,30,60,69,26,55,35,92,93,45,75,36,33,80,39,98,44,68,40,76,77,36,73,68,27,23,31,22,33,46,71,56,62,79,61,33,33,42,31,38,42,63,19,17,36,57,32,23,50,32,52,37,50,22,60,67,50,38,62,73,48,65,77,63,89,76,45,63,55,28,94,55,47,43,79,30,64,82,43,47,72,40,57,70,50,27,27,27,52,60,15,37,41,26,35,49,20,41,40,28,35,46,22,38,38,25,34,48,19,43,36,32,34,46,24,36,38,25,35,54,16,35,38,32,36,47,22,38,36,32,58,52,25,37,39,28,34,51,22,39,37,30,43,47,17,38,38,33,44,83,47,96,49,69,43,76,46,99,86,69,48,79,44,73,55,75,58,73,25,28,28,40,37,33,35,48,25,36,39,21,36,50,18,36,36,17,13,1,45,67,58,49,12,37,40,33,39,45,19,37,36,34,36,46,24,42,39,25,21,35,20,36,40,28,37,48,18,37,36,34,38,49,21,40,35,36,38,40,21,35,39,30,32,50,22,39,38,26,35,44,17,38,38,43,48,70,29,45,36,38,36,40,25,33,36,37,52,54,18,67,43,85,64,65,40,83,67,58,67,40,79,47,74,65,60,74,82,87,90,62,56,72,71,58,50,50,50,54,55,52,52,56,59,53,63,75,61,73,83,119

Mean predicted aligned error: 14.69 Å

Radius of gyration: 34.14 Å; Cα contacts (8 Å, |Δi|>4): 1521; chains: 1; bounding box: 62×59×120 Å

Nearest PDB structures (foldseek):
  6ued-assembly1_A-2  TM=8.816E-01  e=5.861E-21  Pseudomonas aeruginosa PAO1
  8v1y-assembly1_A  TM=8.308E-01  e=1.327E-23  Escherichia coli
  5zlp-assembly1_D  TM=8.502E-01  e=4.105E-22  Helicobacter pylori 26695
  8v22-assembly1_C  TM=8.129E-01  e=1.639E-22  Escherichia coli
  2iu9-assembly1_C  TM=8.949E-01  e=1.222E-14  Chlamydia trachomatis

Sequence (606 aa):
SMNQKTLKQLIERGEIHTVVVAFPDVLGRLVGKRFTADFYLSQVAAHGTHACNYLLAVNMEMDPQDGFQVANWESGFGDYEMKPDPASLKILAWQPGTALVICDYLHHNGKRVEEAPRSVLQHQLDALKKKRTRAMMASELEFYLFDTTYSAAFDADYRHLRPSSDYRIDYHLLQPGRDENILGSIRRECSASGIPVECSKGEWSRGQHEVNVEYAEALEMADRHVLFKQAIKEIAHREGKSASFMPKFAEEEAGNSCHIHLSLQQGGKNLFWDSKKKAPSRVFHQFLAGLLKYSPELCLFFAPTINAYKRYQSGSWAPTRMAWSMDNRTVGFRVVGHGPSFRIENRMPGADANPYLAFAKASTLFTSNDEQIVVHKTFYKGEGSTIGHNLTAGPFSSIGKNCKIGTSVYIGSNVSIGNNVKIGNNSKIHSNVTIESNVIIGDECEIFAGAVIGSDGFGYAHDKDNSWIKIPQTGSVKIGDNVDIGANTTIDRGAIDDTVISDGVKIDNLVQIGHNCIIGEKTIIAGCVGIAGSAKIGRNCMIGGAAMIKGHISITDNTIISGGTGIGKNIVVPGKRFTNVFPYNIEHKDWLRIANNLKKIGKKND